Protein 9K7W (pdb70)

B-factor: mean 26.31, std 9.18, range [8.44, 61.42]

Radius of gyration: 26.86 Å; Cα contacts (8 Å, |Δi|>4): 680; chains: 6; bounding box: 68×40×75 Å

Secondary structure (DSSP, 8-state):
-HHHHHHHHHHHHHHHHHHHHTT-HHHHHHHHHHHHHHHHHHT-HHHHHHHHHHHHHHHHHHHHTT-HHHHHHHHHHHHHHHHHHHT-/-HHHHHHHHHHHHHHHHHHHHHT-HHHHHHHHHHHHHHHHHTT-HHHHHHHHHHHHHHHHHHHHTT-HHHHHHHHHHHHHHHHHHHH-/-HHHHHHHHHHHHHHHHHHHHTT-HHHHHHHHHHHHHHHHHHT-HHHHHHHHHHHHHHHHHHHHTT-HHHHHHHHHHHHHHHHHHHT-/--SHHHHHHHHHHHHHHHHHHHHHHTT-HHHHHHHHHHHHHHHHHTT-HHHHHHHHHHHHHHHHHHHHTT-HHHHHHHHHHHHHHHHHHHH-/--HHHHHHHHHHHHHHHHHHHHTT-HHHHHHHHHHHHHHHHHTT-HHHHHHHHHHHHHHHHHHHHTT-HHHHHHHHHHHHHHHHHHHH-/-HHHHHHHHHHHHHHHHHHHHTT-HHHHHHHHHHHHHHHHHTT-HHHHHHHHHHHHHHHHHHHHTT-HHHHHHHHHHHHHHHHHHHH-

Foldseek 3Di:
DVVVVLVVLLVLLQVLQVCLLVVNLVVSLVSLVVSLVVCLVVVPLVSLVSSLVSLVSSLVSCVVVVNVVSNVSSVVSSVVSVVSNVVD/DVVVVLVVLLVLLQVLQVVLLVVVLVSSLVSLVVSLVVCLVVVPLVSLVSSLVSLVSSLVSCVVVVNVVSNVSSVVSNVVSVVSNVVD/DVVVVLVVLLVLLVVLLVCLLVVNLVVSLVSLVVSLVVCLVVVNLVSLVSSLVSLVSSLVNCVVVVNVVSNVSSVVSSVSSVVSSVVD/DPPPVVVVVLVVLLVLLQVLLVCLLVVVLVVSLVSLVVSLVVCLVVVPLVSLVSSLVSLVSSLVSCVVVPNVVSNVSSVVSNVVSVVSSVVD/DVVVVVLVVLLVLLQVLLVCLLVPNLVVSLVSLVVSLVVCLVVVNLVSLVSSLVSLVSSLVNCVVVVNVVSNVSSVVSNVVSVVSSVVD/DVVVVLVVLLVLLQVLLVCLLVVNLVVSLVSLVVSLVVCLVVVNLVSLVSSLVSLVSSLVNCVVVPNVVSNVSSVVSSVSSVVSSVVD

Nearest PDB structures (foldseek):
  8fiq-assembly1_A  TM=8.329E-01  e=1.471E-02  synthetic construct
  5cwn-assembly1_A  TM=8.065E-01  e=3.380E-02  synthetic construct
  8gac-assembly1_A  TM=7.709E-01  e=1.352E-01  synthetic construct
  8gab-assembly2_C  TM=7.125E-01  e=1.597E-01  synthetic construct
  9dze-assembly1_c  TM=8.166E-01  e=3.284E-01  synthetic construct

Sequence (533 aa):
EAQKKKKELSKKAQEVVELAKEGKVDEAVELGLKVIEEATKLGLQDAVMFLLFKLHEAVHELKKKGNEEGVKKIEEVKKKAEEALSRLEAQKKKKELSKKAQEVVELAKEGKVDEAVELGLKVIEEATKLGLQDAVMFLLFKLHEAVHELKKKGNEEGVKKIEEVKKKAEEALSRLEAQKKKKELSKKAQEVVELAKEGKVDEAVELGLKVIEEATKLGLQDAVMFLLFKLHEAVHELKKKGNEEGVKKIEEVKKKAEEALSRLPGGTEAQKKKKELSKKAQEVVELAKEGKVDEAVELGLKVIEEATKLGLQDAVMFLLFKLHEAVHELKKKGNEEGVKKIEEVKKKAEEALSRLTEAQKKKKELSKKAQEVVELAKEGKVDEAVELGLKVIEEATKLGLQDAVMFLLFKLHEAVHELKKKGNEEGVKKIEEVKKKAEEALSRLEAQKKKKELSKKAQEVVELAKEGKVDEAVELGLKVIEEATKLGLQDAVMFLLFKLHEAVHELKKKGNEEGVKKIEEVKKKAEEALSRL

Structure (mmCIF, N/CA/C/O backbone):
data_9K7W
#
_entry.id   9K7W
#
_cell.length_a   53.464
_cell.length_b   77.921
_cell.length_c   68.417
_cell.angle_alpha   90.00
_cell.angle_beta   95.26
_cell.angle_gamma   90.00
#
_symmetry.space_group_name_H-M   'P 1 21 1'
#
loop_
_entity.id
_entity.type
_entity.pdbx_description
1 polymer C3-Ni1-HH*3-18
2 non-polymer 'NICKEL (II) ION'
3 non-polymer 'NITRATE ION'
4 water water
#
loop_
_atom_site.group_PDB
_atom_site.id
_atom_site.type_symbol
_atom_site.label_atom_id
_atom_site.label_alt_id
_atom_site.label_comp_id
_atom_site.label_asym_id
_atom_site.label_entity_id
_atom_site.label_seq_id
_atom_site.pdbx_PDB_ins_code
_atom_site.Cartn_x
_atom_site.Cartn_y
_atom_site.Cartn_z
_atom_site.occupancy
_atom_site.B_iso_or_equiv
_atom_site.auth_seq_id
_atom_site.auth_comp_id
_atom_site.auth_asym_id
_atom_site.auth_atom_id
_atom_site.pdbx_PDB_model_num
ATOM 1 N N . GLU A 1 25 ? 22.446 22.013 39.618 1.00 47.62 6 GLU A N 1
ATOM 2 C CA . GLU A 1 25 ? 21.598 23.135 40.016 1.00 40.05 6 GLU A CA 1
ATOM 3 C C . GLU A 1 25 ? 22.298 24.046 41.045 1.00 46.66 6 GLU A C 1
ATOM 4 O O . GLU A 1 25 ? 23.286 23.654 41.683 1.00 42.57 6 GLU A O 1
ATOM 10 N N . ALA A 1 26 ? 21.780 25.265 41.200 1.00 44.12 7 ALA A N 1
ATOM 11 C CA . ALA A 1 26 ? 22.485 26.288 41.964 1.00 42.51 7 ALA A CA 1
ATOM 12 C C . ALA A 1 26 ? 22.287 26.149 43.470 1.00 33.14 7 ALA A C 1
ATOM 13 O O . ALA A 1 26 ? 23.113 26.664 44.245 1.00 37.28 7 ALA A O 1
ATOM 15 N N . GLN A 1 27 ? 21.212 25.476 43.894 1.00 35.24 8 GLN A N 1
ATOM 16 C CA . GLN A 1 27 ? 21.049 25.116 45.301 1.00 35.19 8 GLN A CA 1
ATOM 17 C C . GLN A 1 27 ? 22.193 24.223 45.781 1.00 34.66 8 GLN A C 1
ATOM 18 O O . GLN A 1 27 ? 22.688 24.381 46.905 1.00 32.17 8 GLN A O 1
ATOM 24 N N . LYS A 1 28 ? 22.573 23.230 44.974 1.00 33.67 9 LYS A N 1
ATOM 25 C CA . LYS A 1 28 ? 23.655 22.331 45.362 1.00 33.21 9 LYS A CA 1
ATOM 26 C C . LYS A 1 28 ? 24.936 23.113 45.603 1.00 30.55 9 LYS A C 1
ATOM 27 O O . LYS A 1 28 ? 25.620 22.910 46.613 1.00 25.60 9 LYS A O 1
ATOM 33 N N . LYS A 1 29 ? 25.261 24.029 44.684 1.00 27.88 10 LYS A N 1
ATOM 34 C CA . LYS A 1 29 ? 26.463 24.845 44.822 1.00 33.58 10 LYS A CA 1
ATOM 35 C C . LYS A 1 29 ? 26.389 25.732 46.061 1.00 28.12 10 LYS A C 1
ATOM 36 O O . LYS A 1 29 ? 27.394 25.919 46.759 1.00 25.00 10 LYS A O 1
ATOM 42 N N . LYS A 1 30 ? 25.204 26.275 46.359 1.00 29.53 11 LYS A N 1
ATOM 43 C CA . LYS A 1 30 ? 25.069 27.115 47.544 1.00 31.71 11 LYS A CA 1
ATOM 44 C C . LYS A 1 30 ? 25.337 26.318 48.819 1.00 28.66 11 LYS A C 1
ATOM 45 O O . LYS A 1 30 ? 26.068 26.779 49.708 1.00 25.50 11 LYS A O 1
ATOM 51 N N . LYS A 1 31 ? 24.770 25.105 48.923 1.00 21.63 12 LYS A N 1
ATOM 52 C CA . LYS A 1 31 ? 25.063 24.275 50.101 1.00 26.39 12 LYS A CA 1
ATOM 53 C C . LYS A 1 31 ? 26.537 23.884 50.183 1.00 26.07 12 LYS A C 1
ATOM 54 O O . LYS A 1 31 ? 27.111 23.849 51.274 1.00 19.76 12 LYS A O 1
ATOM 60 N N . GLU A 1 32 ? 27.145 23.515 49.051 1.00 23.31 13 GLU A N 1
ATOM 61 C CA . GLU A 1 32 ? 28.571 23.195 49.044 1.00 22.72 13 GLU A CA 1
ATOM 62 C C . GLU A 1 32 ? 29.412 24.343 49.605 1.00 19.12 13 GLU A C 1
ATOM 63 O O . GLU A 1 32 ? 30.339 24.128 50.405 1.00 18.84 13 GLU A O 1
ATOM 69 N N . LEU A 1 33 ? 29.140 25.566 49.142 1.00 19.77 14 LEU A N 1
ATOM 70 C CA . LEU A 1 33 ? 29.905 26.722 49.586 1.00 19.33 14 LEU A CA 1
ATOM 71 C C . LEU A 1 33 ? 29.639 27.029 51.058 1.00 15.70 14 LEU A C 1
ATOM 72 O O . LEU A 1 33 ? 30.546 27.443 51.782 1.00 17.48 14 LEU A O 1
ATOM 77 N N . SER A 1 34 ? 28.404 26.831 51.513 1.00 15.78 15 SER A N 1
ATOM 78 C CA . SER A 1 34 ? 28.111 26.958 52.935 1.00 17.10 15 SER A CA 1
ATOM 79 C C . SER A 1 34 ? 28.962 25.980 53.744 1.00 19.39 15 SER A C 1
ATOM 80 O O . SER A 1 34 ? 29.589 26.360 54.740 1.00 15.73 15 SER A O 1
ATOM 83 N N . LYS A 1 35 ? 29.023 24.719 53.290 1.00 18.82 16 LYS A N 1
ATOM 84 C CA . LYS A 1 35 ? 29.857 23.703 53.930 1.00 20.28 16 LYS A CA 1
ATOM 85 C C . LYS A 1 35 ? 31.298 24.163 54.047 1.00 15.14 16 LYS A C 1
ATOM 86 O O . LYS A 1 35 ? 31.915 24.043 55.106 1.00 19.54 16 LYS A O 1
ATOM 92 N N . LYS A 1 36 ? 31.871 24.633 52.941 1.00 18.28 17 LYS A N 1
ATOM 93 C CA . LYS A 1 36 ? 33.257 25.096 52.976 1.00 20.72 17 LYS A CA 1
ATOM 94 C C . LYS A 1 36 ? 33.414 26.246 53.968 1.00 16.82 17 LYS A C 1
ATOM 95 O O . LYS A 1 36 ? 34.449 26.362 54.640 1.00 21.03 17 LYS A O 1
ATOM 101 N N . ALA A 1 37 ? 32.407 27.118 54.058 1.00 16.13 18 ALA A N 1
ATOM 102 C CA . ALA A 1 37 ? 32.492 28.238 54.990 1.00 17.58 18 ALA A CA 1
ATOM 103 C C . ALA A 1 37 ? 32.524 27.745 56.429 1.00 12.60 18 ALA A C 1
ATOM 104 O O . ALA A 1 37 ? 33.283 28.269 57.240 1.00 16.73 18 ALA A O 1
ATOM 106 N N . GLN A 1 38 ? 31.724 26.728 56.756 1.00 16.41 19 GLN A N 1
ATOM 107 C CA . GLN A 1 38 ? 31.767 26.158 58.102 1.00 18.85 19 GLN A CA 1
ATOM 108 C C . GLN A 1 38 ? 33.114 25.495 58.382 1.00 13.64 19 GLN A C 1
ATOM 109 O O . GLN A 1 38 ? 33.672 25.608 59.495 1.00 13.87 19 GLN A O 1
ATOM 115 N N . GLU A 1 39 ? 33.657 24.806 57.382 1.00 15.81 20 GLU A N 1
ATOM 116 C CA . GLU A 1 39 ? 34.945 24.166 57.608 1.00 15.55 20 GLU A CA 1
ATOM 117 C C . GLU A 1 39 ? 36.025 25.203 57.855 1.00 15.19 20 GLU A C 1
ATOM 118 O O . GLU A 1 39 ? 36.942 24.936 58.627 1.00 17.35 20 GLU A O 1
ATOM 124 N N . VAL A 1 40 ? 35.948 26.388 57.220 1.00 12.80 21 VAL A N 1
ATOM 125 C CA . VAL A 1 40 ? 36.954 27.410 57.533 1.00 15.04 21 VAL A CA 1
ATOM 126 C C . VAL A 1 40 ? 37.028 27.636 59.049 1.00 12.94 21 VAL A C 1
ATOM 127 O O . VAL A 1 40 ? 38.117 27.741 59.625 1.00 15.85 21 VAL A O 1
ATOM 131 N N . VAL A 1 41 ? 35.878 27.639 59.726 1.00 11.76 22 VAL A N 1
ATOM 132 C CA . VAL A 1 41 ? 35.876 27.891 61.175 1.00 13.06 22 VAL A CA 1
ATOM 133 C C . VAL A 1 41 ? 36.486 26.706 61.917 1.00 12.14 22 VAL A C 1
ATOM 134 O O . VAL A 1 41 ? 37.359 26.876 62.780 1.00 20.64 22 VAL A O 1
ATOM 138 N N . GLU A 1 42 ? 36.056 25.492 61.565 1.00 12.95 23 GLU A N 1
ATOM 139 C CA . GLU A 1 42 ? 36.605 24.291 62.203 1.00 18.40 23 GLU A CA 1
ATOM 140 C C . GLU A 1 42 ? 38.125 24.199 62.010 1.00 22.51 23 GLU A C 1
ATOM 141 O O . GLU A 1 42 ? 38.880 23.953 62.960 1.00 21.52 23 GLU A O 1
ATOM 147 N N . LEU A 1 43 ? 38.593 24.412 60.787 1.00 17.44 24 LEU A N 1
ATOM 148 C CA . LEU A 1 43 ? 40.028 24.423 60.527 1.00 18.18 24 LEU A CA 1
ATOM 149 C C . LEU A 1 43 ? 40.737 25.475 61.368 1.00 20.65 24 LEU A C 1
ATOM 150 O O . LEU A 1 43 ? 41.830 25.220 61.890 1.00 18.51 24 LEU A O 1
ATOM 155 N N . ALA A 1 44 ? 40.132 26.667 61.515 1.00 18.33 25 ALA A N 1
ATOM 156 C CA . ALA A 1 44 ? 40.770 27.699 62.325 1.00 15.46 25 ALA A CA 1
ATOM 157 C C . ALA A 1 44 ? 40.888 27.252 63.779 1.00 17.63 25 ALA A C 1
ATOM 158 O O . ALA A 1 44 ? 41.907 27.513 64.428 1.00 19.70 25 ALA A O 1
ATOM 160 N N . LYS A 1 45 ? 39.849 26.573 64.290 1.00 19.84 26 LYS A N 1
ATOM 161 C CA . LYS A 1 45 ? 39.846 26.017 65.646 1.00 24.72 26 LYS A CA 1
ATOM 162 C C . LYS A 1 45 ? 40.992 25.035 65.871 1.00 26.87 26 LYS A C 1
ATOM 163 O O . LYS A 1 45 ? 41.578 24.996 66.961 1.00 27.03 26 LYS A O 1
ATOM 169 N N . GLU A 1 46 ? 41.282 24.199 64.884 1.00 19.91 27 GLU A N 1
ATOM 170 C CA . GLU A 1 46 ? 42.352 23.215 64.969 1.00 20.50 27 GLU A CA 1
ATOM 171 C C . GLU A 1 46 ? 43.720 23.785 64.606 1.00 22.17 27 GLU A C 1
ATOM 172 O O . GLU A 1 46 ? 44.685 23.024 64.484 1.00 28.03 27 GLU A O 1
ATOM 178 N N . GLY A 1 47 ? 43.829 25.093 64.418 1.00 21.76 28 GLY A N 1
ATOM 179 C CA . GLY A 1 47 ? 45.079 25.695 63.998 1.00 22.67 28 GLY A CA 1
ATOM 180 C C . GLY A 1 47 ? 45.461 25.541 62.538 1.00 23.81 28 GLY A C 1
ATOM 181 O O . GLY A 1 47 ? 46.583 25.912 62.178 1.00 29.72 28 GLY A O 1
ATOM 182 N N . LYS A 1 48 ? 44.584 25.014 61.677 1.00 20.93 29 LYS A N 1
ATOM 183 C CA . LYS A 1 48 ? 44.948 24.745 60.280 1.00 21.33 29 LYS A CA 1
ATOM 184 C C . LYS A 1 48 ? 44.627 25.965 59.407 1.00 23.42 29 LYS A C 1
ATOM 185 O O . LYS A 1 48 ? 43.740 25.952 58.559 1.00 17.02 29 LYS A O 1
ATOM 191 N N . VAL A 1 49 ? 45.385 27.042 59.638 1.00 18.86 30 VAL A N 1
ATOM 192 C CA . VAL A 1 49 ? 44.982 28.342 59.104 1.00 18.47 30 VAL A CA 1
ATOM 193 C C . VAL A 1 49 ? 45.254 28.427 57.604 1.00 22.96 30 VAL A C 1
ATOM 194 O O . VAL A 1 49 ? 44.444 28.963 56.844 1.00 20.10 30 VAL A O 1
ATOM 198 N N . ASP A 1 50 ? 46.395 27.907 57.153 1.00 24.27 31 ASP A N 1
ATOM 199 C CA . ASP A 1 50 ? 46.688 27.921 55.727 1.00 21.63 31 ASP A CA 1
ATOM 200 C C . ASP A 1 50 ? 45.592 27.219 54.937 1.00 21.02 31 ASP A C 1
ATOM 201 O O . ASP A 1 50 ? 45.099 27.748 53.925 1.00 23.02 31 ASP A O 1
ATOM 206 N N . GLU A 1 51 ? 45.168 26.036 55.403 1.00 20.11 32 GLU A N 1
ATOM 207 C CA . GLU A 1 51 ? 44.060 25.344 54.751 1.00 21.07 32 GLU A CA 1
ATOM 208 C C . GLU A 1 51 ? 42.769 26.162 54.794 1.00 20.68 32 GLU A C 1
ATOM 209 O O . GLU A 1 51 ? 42.005 26.175 53.822 1.00 21.21 32 GLU A O 1
ATOM 215 N N . ALA A 1 52 ? 42.484 26.816 55.928 1.00 19.58 33 ALA A N 1
ATOM 216 C CA . ALA A 1 52 ? 41.264 27.625 56.009 1.00 17.70 33 ALA A CA 1
ATOM 217 C C . ALA A 1 52 ? 41.298 28.774 55.003 1.00 18.49 33 ALA A C 1
ATOM 218 O O . ALA A 1 52 ? 40.296 29.070 54.339 1.00 19.58 33 ALA A O 1
ATOM 220 N N . VAL A 1 53 ? 42.444 29.441 54.893 1.00 20.83 34 VAL A N 1
ATOM 221 C CA . VAL A 1 53 ? 42.654 30.491 53.904 1.00 19.65 34 VAL A CA 1
ATOM 222 C C . VAL A 1 53 ? 42.363 29.958 52.515 1.00 15.49 34 VAL A C 1
ATOM 223 O O . VAL A 1 53 ? 41.659 30.594 51.721 1.00 20.62 34 VAL A O 1
ATOM 227 N N . GLU A 1 54 ? 42.857 28.757 52.221 1.00 18.79 35 GLU A N 1
ATOM 228 C CA . GLU A 1 54 ? 42.666 28.170 50.897 1.00 21.08 35 GLU A CA 1
ATOM 229 C C . GLU A 1 54 ? 41.193 27.892 50.599 1.00 18.64 35 GLU A C 1
ATOM 230 O O . GLU A 1 54 ? 40.696 28.202 49.509 1.00 21.21 35 GLU A O 1
ATOM 236 N N . LEU A 1 55 ? 40.484 27.292 51.552 1.00 20.75 36 LEU A N 1
ATOM 237 C CA . LEU A 1 55 ? 39.043 27.087 51.384 1.00 17.57 36 LEU A CA 1
ATOM 238 C C . LEU A 1 55 ? 38.303 28.407 51.204 1.00 16.38 36 LEU A C 1
ATOM 239 O O . LEU A 1 55 ? 37.325 28.485 50.454 1.00 20.45 36 LEU A O 1
ATOM 244 N N . GLY A 1 56 ? 38.732 29.449 51.915 1.00 13.32 37 GLY A N 1
ATOM 245 C CA . GLY A 1 56 ? 38.053 30.732 51.819 1.00 15.13 37 GLY A CA 1
ATOM 246 C C . GLY A 1 56 ? 38.237 31.384 50.464 1.00 20.22 37 GLY A C 1
ATOM 247 O O . GLY A 1 56 ? 37.297 31.971 49.909 1.00 20.68 37 GLY A O 1
ATOM 248 N N . LEU A 1 57 ? 39.449 31.282 49.905 1.00 20.37 38 LEU A N 1
ATOM 249 C CA . LEU A 1 57 ? 39.669 31.764 48.546 1.00 22.69 38 LEU A CA 1
ATOM 2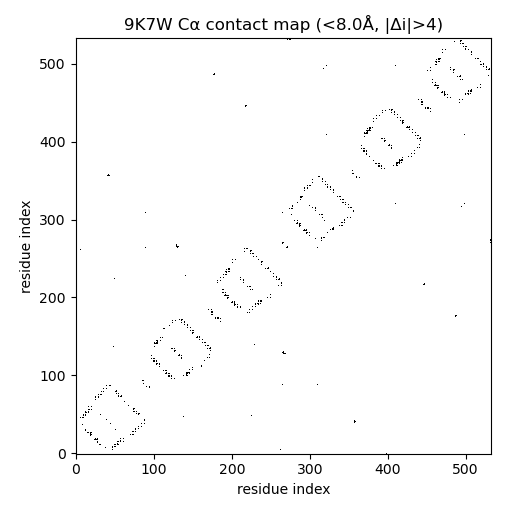50 C C . LEU A 1 57 ? 38.822 30.979 47.551 1.00 19.66 38 LEU A C 1
ATOM 251 O O . LEU A 1 57 ? 38.225 31.570 46.651 1.00 24.75 38 LEU A O 1
ATOM 256 N N . LYS A 1 58 ? 38.745 29.647 47.714 1.00 24.33 39 LYS A N 1
ATOM 257 C CA . LYS A 1 58 ? 37.865 28.835 46.869 1.00 27.63 39 LYS A CA 1
ATOM 258 C C . LYS A 1 58 ? 36.408 29.312 46.942 1.00 26.73 39 LYS A C 1
ATOM 259 O O . LYS A 1 58 ? 35.714 29.378 45.915 1.00 22.41 39 LYS A O 1
ATOM 265 N N . VAL A 1 59 ? 35.917 29.617 48.147 1.00 17.17 40 VAL A N 1
ATOM 266 C CA . VAL A 1 59 ? 34.531 30.067 48.265 1.00 19.89 40 VAL A CA 1
ATOM 267 C C . VAL A 1 59 ? 34.335 31.372 47.506 1.00 20.29 40 VAL A C 1
ATOM 268 O O . VAL A 1 59 ? 33.351 31.546 46.774 1.00 25.20 40 VAL A O 1
ATOM 272 N N . ILE A 1 60 ? 35.283 32.297 47.652 1.00 16.17 41 ILE A N 1
ATOM 273 C CA . ILE A 1 60 ? 35.214 33.540 46.891 1.00 22.77 41 ILE A CA 1
ATOM 274 C C . ILE A 1 60 ? 35.174 33.246 45.393 1.00 24.47 41 ILE A C 1
ATOM 275 O O . ILE A 1 60 ? 34.322 33.765 44.668 1.00 21.84 41 ILE A O 1
ATOM 280 N N . GLU A 1 61 ? 36.082 32.395 44.908 1.00 25.15 42 GLU A N 1
ATOM 281 C CA . GLU A 1 61 ? 36.154 32.172 43.463 1.00 26.21 42 GLU A CA 1
ATOM 282 C C . GLU A 1 61 ? 34.849 31.582 42.934 1.00 28.64 42 GLU A C 1
ATOM 283 O O . GLU A 1 61 ? 34.281 32.081 41.950 1.00 30.35 42 GLU A O 1
ATOM 289 N N . GLU A 1 62 ? 34.323 30.557 43.602 1.00 28.93 43 GLU A N 1
ATOM 290 C CA . GLU A 1 62 ? 33.126 29.914 43.065 1.00 27.33 43 GLU A CA 1
ATOM 291 C C . GLU A 1 62 ? 31.912 30.833 43.157 1.00 28.01 43 GLU A C 1
ATOM 292 O O . GLU A 1 62 ? 31.148 30.955 42.191 1.00 26.33 43 GLU A O 1
ATOM 298 N N . ALA A 1 63 ? 31.710 31.492 44.303 1.00 24.43 44 ALA A N 1
ATOM 299 C CA . ALA A 1 63 ? 30.564 32.389 44.414 1.00 29.56 44 ALA A CA 1
ATOM 300 C C . ALA A 1 63 ? 30.665 33.542 43.422 1.00 29.28 44 ALA A C 1
ATOM 301 O O . ALA A 1 63 ? 29.648 33.993 42.880 1.00 27.05 44 ALA A O 1
ATOM 303 N N . THR A 1 64 ? 31.883 34.049 43.194 1.00 22.90 45 THR A N 1
ATOM 304 C CA . THR A 1 64 ? 32.086 35.167 42.284 1.00 28.55 45 THR A CA 1
ATOM 305 C C . THR A 1 64 ? 31.754 34.769 40.851 1.00 33.47 45 THR A C 1
ATOM 306 O O . THR A 1 64 ? 31.166 35.563 40.104 1.00 32.09 45 THR A O 1
ATOM 310 N N . LYS A 1 65 ? 32.088 33.532 40.460 1.00 29.82 46 LYS A N 1
ATOM 311 C CA . LYS A 1 65 ? 31.738 33.089 39.112 1.00 34.94 46 LYS A CA 1
ATOM 312 C C . LYS A 1 65 ? 30.282 32.643 38.998 1.00 33.68 46 LYS A C 1
ATOM 313 O O . LYS A 1 65 ? 29.730 32.641 37.889 1.00 31.16 46 LYS A O 1
ATOM 319 N N . LEU A 1 66 ? 29.628 32.323 40.114 1.00 29.97 47 LEU A N 1
ATOM 320 C CA . LEU A 1 66 ? 28.200 32.043 40.100 1.00 27.72 47 LEU A CA 1
ATOM 321 C C . LEU A 1 66 ? 27.338 33.238 40.510 1.00 20.61 47 LEU A C 1
ATOM 322 O O . LEU A 1 66 ? 26.115 33.120 40.524 1.00 18.46 47 LEU A O 1
ATOM 327 N N . GLY A 1 67 ? 27.929 34.377 40.844 1.00 29.24 48 GLY A N 1
ATOM 328 C CA . GLY A 1 67 ? 27.113 35.495 41.320 1.00 27.60 48 GLY A CA 1
ATOM 329 C C . GLY A 1 67 ? 26.306 35.213 42.574 1.00 24.63 48 GLY A C 1
ATOM 330 O O . GLY A 1 67 ? 25.166 35.678 42.697 1.00 25.94 48 GLY A O 1
ATOM 331 N N . LEU A 1 68 ? 26.878 34.475 43.524 1.00 24.78 49 LEU A N 1
ATOM 332 C CA . LEU A 1 68 ? 26.196 34.166 44.785 1.00 30.07 49 LEU A CA 1
ATOM 333 C C . LEU A 1 68 ? 26.591 35.182 45.863 1.00 30.66 49 LEU A C 1
ATOM 334 O O . LEU A 1 68 ? 27.597 35.021 46.566 1.00 27.86 49 LEU A O 1
ATOM 339 N N . GLN A 1 69 ? 25.760 36.223 46.025 1.00 24.11 50 GLN A N 1
ATOM 340 C CA . GLN A 1 69 ? 26.025 37.261 47.023 1.00 27.31 50 GLN A CA 1
ATOM 341 C C . GLN A 1 69 ? 25.954 36.710 48.444 1.00 26.38 50 GLN A C 1
ATOM 342 O O . GLN A 1 69 ? 26.806 37.020 49.293 1.00 22.45 50 GLN A O 1
ATOM 348 N N . ASP A 1 70 ? 24.895 35.952 48.740 1.00 22.88 51 ASP A N 1
ATOM 349 C CA . ASP A 1 70 ? 24.702 35.476 50.106 1.00 26.67 51 ASP A CA 1
ATOM 350 C C . ASP A 1 70 ? 25.740 34.436 50.470 1.00 20.34 51 ASP A C 1
ATOM 351 O O . ASP A 1 70 ? 26.055 34.270 51.653 1.00 17.15 51 ASP A O 1
ATOM 356 N N . ALA A 1 71 ? 26.283 33.730 49.472 1.00 18.67 52 ALA A N 1
ATOM 357 C CA . ALA A 1 71 ? 27.348 32.789 49.780 1.00 21.90 52 ALA A CA 1
ATOM 358 C C . ALA A 1 71 ? 28.550 33.530 50.349 1.00 15.93 52 ALA A C 1
ATOM 359 O O . ALA A 1 71 ? 29.110 33.110 51.362 1.00 19.19 52 ALA A O 1
ATOM 361 N N . VAL A 1 72 ? 28.900 34.690 49.759 1.00 16.13 53 VAL A N 1
ATOM 362 C CA . VAL A 1 72 ? 30.010 35.490 50.272 1.00 17.20 53 VAL A CA 1
ATOM 363 C C . VAL A 1 72 ? 29.645 36.143 51.606 1.00 17.36 53 VAL A C 1
ATOM 364 O O . VAL A 1 72 ? 30.484 36.248 52.503 1.00 16.49 53 VAL A O 1
ATOM 368 N N . MET A 1 73 ? 28.402 36.613 51.752 1.00 18.14 54 MET A N 1
ATOM 369 C CA . MET A 1 73 ? 27.973 37.195 53.030 1.00 15.45 54 MET A CA 1
ATOM 370 C C . MET A 1 73 ? 28.123 36.194 54.178 1.00 17.56 54 MET A C 1
ATOM 371 O O . MET A 1 73 ? 28.608 36.527 55.282 1.00 15.97 54 MET A O 1
ATOM 376 N N . PHE A 1 74 ? 27.694 34.954 53.933 1.00 15.67 55 PHE A N 1
ATOM 377 C CA . PHE A 1 74 ? 27.837 33.898 54.922 1.00 12.34 55 PHE A CA 1
ATOM 378 C C . PHE A 1 74 ? 29.308 33.616 55.203 1.00 13.39 55 PHE A C 1
ATOM 379 O O . PHE A 1 74 ? 29.707 33.469 56.362 1.00 13.67 55 PHE A O 1
ATOM 387 N N . LEU A 1 75 ? 30.113 33.463 54.143 1.00 12.33 56 LEU A N 1
ATOM 388 C CA . LEU A 1 75 ? 31.548 33.300 54.341 1.00 13.22 56 LEU A CA 1
ATOM 389 C C . LEU A 1 75 ? 32.104 34.394 55.260 1.00 13.14 56 LEU A C 1
ATOM 390 O O . LEU A 1 75 ? 32.926 34.110 56.120 1.00 10.60 56 LEU A O 1
ATOM 395 N N . LEU A 1 76 ? 31.666 35.650 55.082 1.00 14.02 57 LEU A N 1
ATOM 396 C CA . LEU A 1 76 ? 32.192 36.743 55.902 1.00 16.72 57 LEU A CA 1
ATOM 397 C C . LEU A 1 76 ? 31.839 36.536 57.376 1.00 14.94 57 LEU A C 1
ATOM 398 O O . LEU A 1 76 ? 32.701 36.671 58.267 1.00 14.50 57 LEU A O 1
ATOM 403 N N . PHE A 1 77 ? 30.564 36.216 57.646 1.00 13.68 58 PHE A N 1
ATOM 404 C CA . PHE A 1 77 ? 30.143 35.753 58.973 1.00 15.55 58 PHE A CA 1
ATOM 405 C C . PHE A 1 77 ? 31.099 34.686 59.552 1.00 14.19 58 PHE A C 1
ATOM 406 O O . PHE A 1 77 ? 31.633 34.808 60.673 1.00 15.14 58 PHE A O 1
ATOM 414 N N . LYS A 1 78 ? 31.376 33.658 58.760 1.00 12.24 59 LYS A N 1
ATOM 415 C CA . LYS A 1 78 ? 32.251 32.601 59.249 1.00 13.35 59 LYS A CA 1
ATOM 416 C C . LYS A 1 78 ? 33.686 33.090 59.432 1.00 14.56 59 LYS A C 1
ATOM 417 O O . LYS A 1 78 ? 34.355 32.672 60.386 1.00 13.46 59 LYS A O 1
ATOM 423 N N . LEU A 1 79 ? 34.158 34.014 58.589 1.00 12.10 60 LEU A N 1
ATOM 424 C CA . LEU A 1 79 ? 35.523 34.512 58.780 1.00 13.67 60 LEU A CA 1
ATOM 425 C C . LEU A 1 79 ? 35.642 35.271 60.104 1.00 11.78 60 LEU A C 1
ATOM 426 O O . LEU A 1 79 ? 36.669 35.177 60.797 1.00 12.44 60 LEU A O 1
ATOM 431 N N . HIS A 1 80 ? 34.595 35.998 60.483 1.00 11.09 61 HIS A N 1
ATOM 432 C CA . HIS A 1 80 ? 34.588 36.630 61.801 1.00 11.85 61 HIS A CA 1
ATOM 433 C C . HIS A 1 80 ? 34.657 35.580 62.916 1.00 10.30 61 HIS A C 1
ATOM 434 O O . HIS A 1 80 ? 35.407 35.750 63.880 1.00 13.10 61 HIS A O 1
ATOM 441 N N . GLU A 1 81 ? 33.886 34.498 62.799 1.00 9.43 62 GLU A N 1
ATOM 442 C CA . GLU A 1 81 ? 33.974 33.421 63.793 1.00 13.36 62 GLU A CA 1
ATOM 443 C C . GLU A 1 81 ? 35.384 32.820 63.857 1.00 12.08 62 GLU A C 1
ATOM 444 O O . GLU A 1 81 ? 35.872 32.469 64.942 1.00 17.01 62 GLU A O 1
ATOM 450 N N . ALA A 1 82 ? 36.052 32.703 62.709 1.00 11.11 63 ALA A N 1
ATOM 451 C CA . ALA A 1 82 ? 37.419 32.169 62.698 1.00 14.27 63 ALA A CA 1
ATOM 452 C C . ALA A 1 82 ? 38.379 33.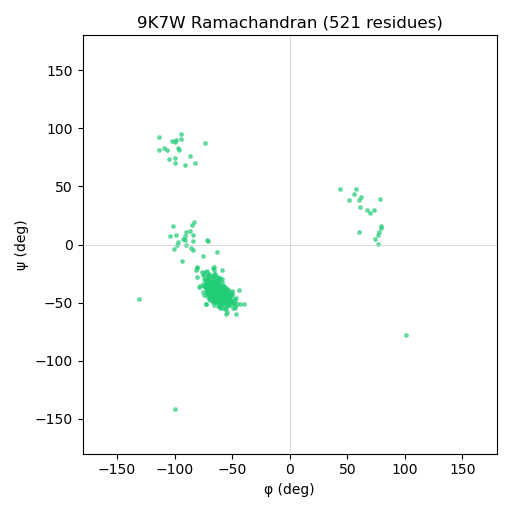111 63.412 1.00 14.76 63 ALA A C 1
ATOM 453 O O . ALA A 1 82 ? 39.314 32.649 64.094 1.00 15.25 63 ALA A O 1
ATOM 455 N N . VAL A 1 83 ? 38.153 34.431 63.275 1.00 13.31 64 VAL A N 1
ATOM 456 C CA . VAL A 1 83 ? 38.951 35.424 64.008 1.00 12.35 64 VAL A CA 1
ATOM 457 C C . VAL A 1 83 ? 38.729 35.295 65.518 1.00 14.95 64 VAL A C 1
ATOM 458 O O . VAL A 1 83 ? 39.683 35.328 66.306 1.00 13.67 64 VAL A O 1
ATOM 462 N N . HIS A 1 84 ? 37.465 35.179 65.946 1.00 10.64 65 HIS A N 1
ATOM 463 C CA . HIS A 1 84 ? 37.184 34.858 67.353 1.00 11.49 65 HIS A CA 1
ATOM 464 C C . HIS A 1 84 ? 38.053 33.678 67.822 1.00 14.31 65 HIS A C 1
ATOM 465 O O . HIS A 1 84 ? 38.788 33.778 68.818 1.00 17.94 65 HIS A O 1
ATOM 472 N N . GLU A 1 85 ? 37.986 32.547 67.102 1.00 13.96 66 GLU A N 1
ATOM 473 C CA . GLU A 1 85 ? 38.695 31.338 67.534 1.00 19.79 66 GLU A CA 1
ATOM 474 C C . GLU A 1 85 ? 40.205 31.567 67.600 1.00 16.74 66 GLU A C 1
ATOM 475 O O . GLU A 1 85 ? 40.886 31.072 68.505 1.00 19.68 66 GLU A O 1
ATOM 481 N N . LEU A 1 86 ? 40.755 32.305 66.645 1.00 17.90 67 LEU A N 1
ATOM 482 C CA . LEU A 1 86 ? 42.191 32.526 66.699 1.00 17.62 67 LEU A CA 1
ATOM 483 C C . LEU A 1 86 ? 42.598 33.560 67.751 1.00 19.94 67 LEU A C 1
ATOM 484 O O . LEU A 1 86 ? 43.752 33.529 68.205 1.00 20.83 67 LEU A O 1
ATOM 489 N N . LYS A 1 87 ? 41.694 34.471 68.147 1.00 17.30 68 LYS A N 1
ATOM 490 C CA . LYS A 1 87 ? 42.016 35.387 69.246 1.00 15.82 68 LYS A CA 1
ATOM 491 C C . LYS A 1 87 ? 42.042 34.638 70.571 1.00 17.10 68 LYS A C 1
ATOM 492 O O . LYS A 1 87 ? 42.938 34.864 71.388 1.00 23.64 68 LYS A O 1
ATOM 498 N N . LYS A 1 88 ? 41.064 33.746 70.793 1.00 18.72 69 LYS A N 1
ATOM 499 C CA . LYS A 1 88 ? 41.063 32.877 71.974 1.00 23.25 69 LYS A CA 1
ATOM 500 C C . LYS A 1 88 ? 42.401 32.173 72.159 1.00 19.88 69 LYS A C 1
ATOM 501 O O . LYS A 1 88 ? 42.884 32.017 73.282 1.00 20.35 69 LYS A O 1
ATOM 507 N N . LYS A 1 89 ? 43.004 31.731 71.068 1.00 21.14 70 LYS A N 1
ATOM 508 C CA . LYS A 1 89 ? 44.277 31.037 71.114 1.00 17.51 70 LYS A CA 1
ATOM 509 C C . LYS A 1 89 ? 45.475 31.971 70.992 1.00 20.17 70 LYS A C 1
ATOM 510 O O . LYS A 1 89 ? 46.608 31.489 70.948 1.00 23.17 70 LYS A O 1
ATOM 516 N N . GLY A 1 90 ? 45.261 33.286 70.945 1.00 21.51 71 GLY A N 1
ATOM 517 C CA . GLY A 1 90 ? 46.377 34.214 70.889 1.00 18.45 71 GLY A CA 1
ATOM 518 C C . GLY A 1 90 ? 47.252 34.049 69.666 1.00 29.77 71 GLY A C 1
ATOM 519 O O . GLY A 1 90 ? 48.466 34.287 69.745 1.00 26.14 71 GLY A O 1
ATOM 520 N N . ASN A 1 91 ? 46.664 33.638 68.530 1.00 23.81 72 ASN A N 1
ATOM 521 C CA . ASN A 1 91 ? 47.390 33.375 67.285 1.00 24.49 72 ASN A CA 1
ATOM 522 C C . ASN A 1 91 ? 47.230 34.587 66.372 1.00 23.44 72 ASN A C 1
ATOM 523 O O . ASN A 1 91 ? 46.312 34.655 65.549 1.00 19.85 72 ASN A O 1
ATOM 528 N N . GLU A 1 92 ? 48.130 35.561 66.507 1.00 19.80 73 GLU A N 1
ATOM 529 C CA . GLU A 1 92 ? 47.898 36.786 65.743 1.00 24.83 73 GLU A CA 1
ATOM 530 C C . GLU A 1 92 ? 48.334 36.670 64.285 1.00 23.67 73 GLU A C 1
ATOM 531 O O . GLU A 1 92 ? 47.773 37.362 63.435 1.00 22.14 73 GLU A O 1
ATOM 537 N N . GLU A 1 93 ? 49.320 35.818 63.967 1.00 27.54 74 GLU A N 1
ATOM 538 C CA . GLU A 1 93 ? 49.645 35.565 62.562 1.00 27.32 74 GLU A CA 1
ATOM 539 C C . GLU A 1 93 ? 48.449 34.954 61.825 1.00 20.87 74 GLU A C 1
ATOM 540 O O . GLU A 1 93 ? 48.158 35.304 60.670 1.00 24.65 74 GLU A O 1
ATOM 546 N N . GLY A 1 94 ? 47.770 34.007 62.478 1.00 24.24 75 GLY A N 1
ATOM 547 C CA . GLY A 1 94 ? 46.577 33.422 61.900 1.00 21.52 75 GLY A CA 1
ATOM 548 C C . GLY A 1 94 ? 45.500 34.462 61.684 1.00 20.80 75 GLY A C 1
ATOM 549 O O . GLY A 1 94 ? 44.906 34.544 60.603 1.00 23.67 75 GLY A O 1
ATOM 550 N N . VAL A 1 95 ? 45.274 35.301 62.695 1.00 22.25 76 VAL A N 1
ATOM 551 C CA . VAL A 1 95 ? 44.301 36.382 62.574 1.00 20.03 76 VAL A CA 1
ATOM 552 C C . VAL A 1 95 ? 44.610 37.250 61.358 1.00 22.25 76 VAL A C 1
ATOM 553 O O . VAL A 1 95 ? 43.703 37.626 60.608 1.00 20.35 76 VAL A O 1
ATOM 557 N N . LYS A 1 96 ? 45.890 37.570 61.139 1.00 24.24 77 LYS A N 1
ATOM 558 C CA . LYS A 1 96 ? 46.243 38.364 59.969 1.00 22.39 77 LYS A CA 1
ATOM 559 C C . LYS A 1 96 ? 45.829 37.649 58.695 1.00 23.30 77 LYS A C 1
ATOM 560 O O . LYS A 1 96 ? 45.237 38.256 57.796 1.00 22.09 77 LYS A O 1
ATOM 566 N N . LYS A 1 97 ? 46.197 36.366 58.575 1.00 25.24 78 LYS A N 1
ATOM 567 C CA . LYS A 1 97 ? 45.862 35.635 57.356 1.00 21.22 78 LYS A CA 1
ATOM 568 C C . LYS A 1 97 ? 44.353 35.648 57.112 1.00 21.77 78 LYS A C 1
ATOM 569 O O . LYS A 1 97 ? 43.875 35.869 55.973 1.00 17.40 78 LYS A O 1
ATOM 575 N N . ILE A 1 98 ? 43.585 35.410 58.176 1.00 19.34 79 ILE A N 1
ATOM 576 C CA . ILE A 1 98 ? 42.137 35.354 58.020 1.00 17.71 79 ILE A CA 1
ATOM 577 C C . ILE A 1 98 ? 41.623 36.714 57.587 1.00 17.63 79 ILE A C 1
ATOM 578 O O . ILE A 1 98 ? 40.769 36.811 56.709 1.00 15.84 79 ILE A O 1
ATOM 583 N N . GLU A 1 99 ? 42.176 37.787 58.151 1.00 20.57 80 GLU A N 1
ATOM 584 C CA . GLU A 1 99 ? 41.668 39.113 57.817 1.00 18.22 80 GLU A CA 1
ATOM 585 C C . GLU A 1 99 ? 42.020 39.499 56.387 1.00 18.61 80 GLU A C 1
ATOM 586 O O . GLU A 1 99 ? 41.263 40.225 55.738 1.00 18.16 80 GLU A O 1
ATOM 592 N N . GLU A 1 100 ? 43.169 39.033 55.888 1.00 23.14 81 GLU A N 1
ATOM 593 C CA . GLU A 1 100 ? 43.492 39.213 54.474 1.00 21.27 81 GLU A CA 1
ATOM 594 C C . GLU A 1 100 ? 42.422 38.569 53.597 1.00 18.03 81 GLU A C 1
ATOM 595 O O . GLU A 1 100 ? 41.911 39.191 52.645 1.00 18.56 81 GLU A O 1
ATOM 601 N N . VAL A 1 101 ? 42.041 37.325 53.925 1.00 17.65 82 VAL A N 1
ATOM 602 C CA . VAL A 1 101 ? 40.988 36.663 53.130 1.00 16.93 82 VAL A CA 1
ATOM 603 C C . VAL A 1 101 ? 39.649 37.354 53.336 1.00 18.07 82 VAL A C 1
ATOM 604 O O . VAL A 1 101 ? 38.821 37.435 52.413 1.00 22.14 82 VAL A O 1
ATOM 608 N N . LYS A 1 102 ? 39.418 37.894 54.526 1.00 16.11 83 LYS A N 1
ATOM 609 C CA . LYS A 1 102 ? 38.202 38.657 54.763 1.00 17.28 83 LYS A CA 1
ATOM 610 C C . LYS A 1 102 ? 38.142 39.881 53.859 1.00 20.98 83 LYS A C 1
ATOM 611 O O . LYS A 1 102 ? 37.099 40.190 53.278 1.00 18.13 83 LYS A O 1
ATOM 617 N N . LYS A 1 103 ? 39.248 40.619 53.775 1.00 21.47 84 LYS A N 1
ATOM 618 C CA . LYS A 1 103 ? 39.286 41.778 52.902 1.00 25.71 84 LYS A CA 1
ATOM 619 C C . LYS A 1 103 ? 38.954 41.374 51.472 1.00 18.90 84 LYS A C 1
ATOM 620 O O . LYS A 1 103 ? 38.134 42.028 50.813 1.00 17.91 84 LYS A O 1
ATOM 626 N N . LYS A 1 104 ? 39.554 40.276 50.993 1.00 20.49 85 LYS A N 1
ATOM 627 C CA . LYS A 1 104 ? 39.263 39.812 49.631 1.00 17.18 85 LYS A CA 1
ATOM 628 C C . LYS A 1 104 ? 37.781 39.463 49.461 1.00 23.40 85 LYS A C 1
ATOM 629 O O . LYS A 1 104 ? 37.160 39.789 48.432 1.00 21.18 85 LYS A O 1
ATOM 635 N N . ALA A 1 105 ? 37.197 38.787 50.449 1.00 19.95 86 ALA A N 1
ATOM 636 C CA . ALA A 1 105 ? 35.777 38.449 50.360 1.00 21.16 86 ALA A CA 1
ATOM 637 C C . ALA A 1 105 ? 34.900 39.704 50.341 1.00 18.89 86 ALA A C 1
ATOM 638 O O . ALA A 1 105 ? 33.915 39.774 49.594 1.00 17.15 86 ALA A O 1
ATOM 640 N N . GLU A 1 106 ? 35.231 40.688 51.181 1.00 16.57 87 GLU A N 1
ATOM 641 C CA . GLU A 1 106 ? 34.529 41.966 51.199 1.00 15.68 87 GLU A CA 1
ATOM 642 C C . GLU A 1 106 ? 34.570 42.626 49.819 1.00 20.30 87 GLU A C 1
ATOM 643 O O . GLU A 1 106 ? 33.554 43.143 49.315 1.00 18.78 87 GLU A O 1
ATOM 649 N N . GLU A 1 107 ? 35.756 42.612 49.197 1.00 18.11 88 GLU A N 1
ATOM 650 C CA . GLU A 1 107 ? 35.920 43.149 47.848 1.00 21.92 88 GLU A CA 1
ATOM 651 C C . GLU A 1 107 ? 34.979 42.463 46.878 1.00 22.39 88 GLU A C 1
ATOM 652 O O . GLU A 1 107 ? 34.266 43.125 46.114 1.00 24.72 88 GLU A O 1
ATOM 658 N N . ALA A 1 108 ? 34.969 41.122 46.890 1.00 17.25 89 ALA A N 1
ATOM 659 C CA . ALA A 1 108 ? 34.105 40.387 45.972 1.00 17.76 89 ALA A CA 1
ATOM 660 C C . ALA A 1 108 ? 32.640 40.715 46.218 1.00 21.26 89 ALA A C 1
ATOM 661 O O . ALA A 1 108 ? 31.850 40.818 45.269 1.00 27.07 89 ALA A O 1
ATOM 663 N N . LEU A 1 109 ? 32.257 40.859 47.490 1.00 19.72 90 LEU A N 1
ATOM 664 C CA . LEU A 1 109 ? 30.870 41.166 47.825 1.00 18.09 90 LEU A CA 1
ATOM 665 C C . LEU A 1 109 ? 30.453 42.518 47.265 1.00 20.65 90 LEU A C 1
ATOM 666 O O . LEU A 1 109 ? 29.286 42.702 46.908 1.00 25.67 90 LEU A O 1
ATOM 671 N N . SER A 1 110 ? 31.380 43.488 47.232 1.00 22.82 91 SER A N 1
ATOM 672 C CA . SER A 1 110 ? 31.081 44.790 46.632 1.00 24.44 91 SER A CA 1
ATOM 673 C C . SER A 1 110 ? 30.718 44.649 45.157 1.00 25.80 91 SER A C 1
ATOM 674 O O . SER A 1 110 ? 29.849 45.365 44.643 1.00 29.48 91 SER A O 1
ATOM 677 N N . ARG A 1 111 ? 31.391 43.748 44.459 1.00 25.96 92 ARG A N 1
ATOM 678 C CA . ARG A 1 111 ? 31.179 43.571 43.030 1.00 34.81 92 ARG A CA 1
ATOM 679 C C . ARG A 1 111 ? 30.004 42.661 42.720 1.00 35.21 92 ARG A C 1
ATOM 680 O O . ARG A 1 111 ? 29.757 42.390 41.543 1.00 32.25 92 ARG A O 1
ATOM 688 N N . LEU A 1 112 ? 29.281 42.191 43.732 1.00 26.04 93 LEU A N 1
ATOM 689 C CA . LEU A 1 112 ? 28.252 41.184 43.521 1.00 31.67 93 LEU A CA 1
ATOM 690 C C . LEU A 1 112 ? 26.824 41.656 43.789 1.00 35.57 93 LEU A C 1
ATOM 691 O O . LEU A 1 112 ? 26.564 42.648 44.470 1.00 32.19 93 LEU A O 1
ATOM 697 N N . GLU B 1 25 ? 24.518 54.266 38.093 1.00 50.23 6 GLU B N 1
ATOM 698 C CA . GLU B 1 25 ? 24.678 52.817 38.054 1.00 44.21 6 GLU B CA 1
ATOM 699 C C . GLU B 1 25 ? 24.809 52.300 39.482 1.00 44.48 6 GLU B C 1
ATOM 700 O O . GLU B 1 25 ? 25.785 52.599 40.180 1.00 41.97 6 GLU B O 1
ATOM 706 N N . ALA B 1 26 ? 23.803 51.530 39.910 1.00 39.66 7 ALA B N 1
ATOM 707 C CA . ALA B 1 26 ? 23.681 51.151 41.318 1.00 46.80 7 ALA B CA 1
ATOM 708 C C . ALA B 1 26 ? 24.823 50.257 41.790 1.00 42.09 7 ALA B C 1
ATOM 709 O O . ALA B 1 26 ? 25.051 50.161 42.996 1.00 36.20 7 ALA B O 1
ATOM 711 N N . GLN B 1 27 ? 25.542 49.611 40.867 1.00 37.64 8 GLN B N 1
ATOM 712 C CA . GLN B 1 27 ? 26.660 48.753 41.234 1.00 35.00 8 GLN B CA 1
ATOM 713 C C . GLN B 1 27 ? 27.890 49.574 41.660 1.00 37.71 8 GLN B C 1
ATOM 714 O O . GLN B 1 27 ? 28.536 49.265 42.677 1.00 30.18 8 GLN B O 1
ATOM 720 N N . LYS B 1 28 ? 28.206 50.648 40.928 1.00 30.24 9 LYS B N 1
ATOM 721 C CA . LYS B 1 28 ? 29.204 51.598 41.412 1.00 35.32 9 LYS B CA 1
ATOM 722 C C . LYS B 1 28 ? 28.832 52.108 42.804 1.00 30.18 9 LYS B C 1
ATOM 723 O O . LYS B 1 28 ? 29.697 52.253 43.682 1.00 25.37 9 LYS B O 1
ATOM 729 N N . LYS B 1 29 ? 27.533 52.339 43.038 1.00 25.51 10 LYS B N 1
ATOM 730 C CA . LYS B 1 29 ? 27.081 52.793 44.343 1.00 26.85 10 LYS B CA 1
ATOM 731 C C . LYS B 1 29 ? 27.251 51.709 45.408 1.00 32.54 10 LYS B C 1
ATOM 732 O O . LYS B 1 29 ? 27.572 52.007 46.568 1.00 29.84 10 LYS B O 1
ATOM 738 N N . LYS B 1 30 ? 27.008 50.450 45.050 1.00 26.35 11 LYS B N 1
ATOM 739 C CA . LYS B 1 30 ? 27.223 49.394 46.028 1.00 33.15 11 LYS B CA 1
ATOM 740 C C . LYS B 1 30 ? 28.682 49.354 46.453 1.00 24.37 11 LYS B C 1
ATOM 741 O O . LYS B 1 30 ? 28.986 49.246 47.649 1.00 26.98 11 LYS B O 1
ATOM 747 N N . LYS B 1 31 ? 29.593 49.467 45.488 1.00 20.93 12 LYS B N 1
ATOM 748 C CA . LYS B 1 31 ? 31.014 49.541 45.819 1.00 26.51 12 LYS B CA 1
ATOM 749 C C . LYS B 1 31 ? 31.316 50.717 46.737 1.00 23.82 12 LYS B C 1
ATOM 750 O O . LYS B 1 31 ? 32.140 50.599 47.661 1.00 24.03 12 LYS B O 1
ATOM 756 N N . GLU B 1 32 ? 30.657 51.859 46.510 1.00 22.33 13 GLU B N 1
ATOM 757 C CA . GLU B 1 32 ? 30.926 53.042 47.336 1.00 26.14 13 GLU B CA 1
ATOM 758 C C . GLU B 1 32 ? 30.459 52.843 48.785 1.00 25.55 13 GLU B C 1
ATOM 759 O O . GLU B 1 32 ? 31.182 53.174 49.748 1.00 23.31 13 GLU B O 1
ATOM 765 N N . LEU B 1 33 ? 29.245 52.317 48.959 1.00 23.05 14 LEU B N 1
ATOM 766 C CA . LEU B 1 33 ? 28.741 52.029 50.301 1.00 17.51 14 LEU B CA 1
ATOM 767 C C . LEU B 1 33 ? 29.592 50.977 51.014 1.00 15.00 14 LEU B C 1
ATOM 768 O O . LEU B 1 33 ? 29.846 51.087 52.219 1.00 19.63 14 LEU B O 1
ATOM 773 N N . SER B 1 34 ? 30.052 49.960 50.287 1.00 17.96 15 SER B N 1
ATOM 774 C CA . SER B 1 34 ? 30.952 48.971 50.871 1.00 21.94 15 SER B CA 1
ATOM 775 C C . SER B 1 34 ? 32.233 49.625 51.383 1.00 19.06 15 SER B C 1
ATOM 776 O O . SER B 1 34 ? 32.693 49.329 52.497 1.00 15.40 15 SER B O 1
ATOM 779 N N . LYS B 1 35 ? 32.831 50.515 50.582 1.00 17.72 16 LYS B N 1
ATOM 780 C CA . LYS B 1 35 ? 34.061 51.165 51.045 1.00 20.81 16 LYS B CA 1
ATOM 781 C C . LYS B 1 35 ? 33.811 52.027 52.292 1.00 19.67 16 LYS B C 1
ATOM 782 O O . LYS B 1 35 ? 34.636 52.045 53.223 1.00 23.05 16 LYS B O 1
ATOM 788 N N . LYS B 1 36 ? 32.673 52.736 52.344 1.00 16.57 17 LYS B N 1
ATOM 789 C CA . LYS B 1 36 ? 32.348 53.528 53.538 1.00 19.08 17 LYS B CA 1
ATOM 790 C C . LYS B 1 36 ? 32.219 52.643 54.772 1.00 18.20 17 LYS B C 1
ATOM 791 O O . LYS B 1 36 ? 32.685 52.994 55.871 1.00 21.91 17 LYS B O 1
ATOM 797 N N . ALA B 1 37 ? 31.543 51.505 54.618 1.00 16.69 18 ALA B N 1
ATOM 798 C CA . ALA B 1 37 ? 31.389 50.595 55.741 1.00 18.70 18 ALA B CA 1
ATOM 799 C C . ALA B 1 37 ? 32.749 50.109 56.232 1.00 18.71 18 ALA B C 1
ATOM 800 O O . ALA B 1 37 ? 32.987 50.005 57.442 1.00 14.81 18 ALA B O 1
ATOM 802 N N . GLN B 1 38 ? 33.650 49.786 55.302 1.00 15.51 19 GLN B N 1
ATOM 803 C CA . GLN B 1 38 ? 34.955 49.306 55.745 1.00 23.34 19 GLN B CA 1
ATOM 804 C C . GLN B 1 38 ? 35.718 50.398 56.473 1.00 18.77 19 GLN B C 1
ATOM 805 O O . GLN B 1 38 ? 36.466 50.129 57.437 1.00 19.24 19 GLN B O 1
ATOM 811 N N . GLU B 1 39 ? 35.523 51.636 56.038 1.00 19.21 20 GLU B N 1
ATOM 812 C CA . GLU B 1 39 ? 36.213 52.720 56.716 1.00 23.71 20 GLU B CA 1
ATOM 813 C C . GLU B 1 39 ? 35.637 52.947 58.108 1.00 23.01 20 GLU B C 1
ATOM 814 O O . GLU B 1 39 ? 36.346 53.451 58.986 1.00 20.79 20 GLU B O 1
ATOM 820 N N . VAL B 1 40 ? 34.363 52.575 58.332 1.00 17.33 21 VAL B N 1
ATOM 821 C CA . VAL B 1 40 ? 33.816 52.656 59.690 1.00 16.77 21 VAL B CA 1
ATOM 822 C C . VAL B 1 40 ? 34.688 51.857 60.672 1.00 18.24 21 VAL B C 1
ATOM 823 O O . VAL B 1 40 ? 35.047 52.343 61.756 1.00 18.12 21 VAL B O 1
ATOM 827 N N . VAL B 1 41 ? 35.079 50.637 60.288 1.00 17.41 22 VAL B N 1
ATOM 828 C CA . VAL B 1 41 ? 35.973 49.826 61.130 1.00 16.28 22 VAL B CA 1
ATOM 829 C C . VAL B 1 41 ? 37.337 50.502 61.261 1.00 17.75 22 VAL B C 1
ATOM 830 O O . VAL B 1 41 ? 37.900 50.623 62.365 1.00 22.29 22 VAL B O 1
ATOM 834 N N . GLU B 1 42 ? 37.895 50.944 60.130 1.00 22.36 23 GLU B N 1
ATOM 835 C CA . GLU B 1 42 ? 39.208 51.598 60.173 1.00 26.22 23 GLU B CA 1
ATOM 836 C C . GLU B 1 42 ? 39.245 52.760 61.161 1.00 23.72 23 GLU B C 1
ATOM 837 O O . GLU B 1 42 ? 40.217 52.933 61.916 1.00 19.17 23 GLU B O 1
ATOM 843 N N . LEU B 1 43 ? 38.210 53.592 61.136 1.00 24.58 24 LEU B N 1
ATOM 844 C CA . LEU B 1 43 ? 38.168 54.759 61.996 1.00 19.48 24 LEU B CA 1
ATOM 845 C C . LEU B 1 43 ? 37.889 54.371 63.442 1.00 22.63 24 LEU B C 1
ATOM 846 O O . LEU B 1 43 ? 38.459 54.984 64.354 1.00 17.35 24 LEU B O 1
ATOM 851 N N . ALA B 1 44 ? 37.065 53.337 63.693 1.00 22.66 25 ALA B N 1
ATOM 852 C CA . ALA B 1 44 ? 36.925 52.890 65.084 1.00 19.07 25 ALA B CA 1
ATOM 853 C C . ALA B 1 44 ? 38.274 52.495 65.669 1.00 18.74 25 ALA B C 1
ATOM 854 O O . ALA B 1 44 ? 38.564 52.800 66.826 1.00 21.77 25 ALA B O 1
ATOM 856 N N . LYS B 1 45 ? 39.102 51.800 64.889 1.00 26.42 26 LYS B N 1
ATOM 857 C CA . LYS B 1 45 ? 40.424 51.423 65.382 1.00 28.74 26 LYS B CA 1
ATOM 858 C C . LYS B 1 45 ? 41.267 52.647 65.723 1.00 22.96 26 LYS B C 1
ATOM 859 O O . LYS B 1 45 ? 42.142 52.574 66.590 1.00 23.13 26 LYS B O 1
ATOM 865 N N . GLU B 1 46 ? 41.034 53.761 65.040 1.00 23.48 27 GLU B N 1
ATOM 866 C CA . GLU B 1 46 ? 41.742 55.015 65.252 1.00 27.63 27 GLU B CA 1
ATOM 867 C C . GLU B 1 46 ? 41.169 55.853 66.385 1.00 29.05 27 GLU B C 1
ATOM 868 O O . GLU B 1 46 ? 41.742 56.899 66.709 1.00 31.55 27 GLU B O 1
ATOM 874 N N . GLY B 1 47 ? 40.058 55.438 66.990 1.00 25.02 28 GLY B N 1
ATOM 875 C CA . GLY B 1 47 ? 39.376 56.268 67.964 1.00 16.85 28 GLY B CA 1
ATOM 876 C C . GLY B 1 47 ? 38.552 57.408 67.390 1.00 25.30 28 GLY B C 1
ATOM 877 O O . GLY B 1 47 ? 37.940 58.162 68.166 1.00 26.49 28 GLY B O 1
ATOM 878 N N . LYS B 1 48 ? 38.497 57.565 66.064 1.00 24.99 29 LYS B N 1
ATOM 879 C CA . LYS B 1 48 ? 37.678 58.626 65.457 1.00 29.16 29 LYS B CA 1
ATOM 880 C C . LYS B 1 48 ? 36.224 58.153 65.376 1.00 26.34 29 LYS B C 1
ATOM 881 O O . LYS B 1 48 ? 35.656 57.897 64.306 1.00 21.19 29 LYS B O 1
ATOM 887 N N . VAL B 1 49 ? 35.615 58.059 66.561 1.00 24.75 30 VAL B N 1
ATOM 888 C CA . VAL B 1 49 ? 34.305 57.430 66.673 1.00 27.65 30 VAL B CA 1
ATOM 889 C C . VAL B 1 49 ? 33.236 58.269 65.979 1.00 25.45 30 VAL B C 1
ATOM 890 O O . VAL B 1 49 ? 32.399 57.732 65.246 1.00 20.26 30 VAL B O 1
ATOM 894 N N . ASP B 1 50 ? 33.254 59.595 66.169 1.00 22.60 31 ASP B N 1
ATOM 895 C CA . ASP B 1 50 ? 32.195 60.421 65.573 1.00 22.97 31 ASP B CA 1
ATOM 896 C C . ASP B 1 50 ? 32.221 60.355 64.050 1.00 21.60 31 ASP B C 1
ATOM 897 O O . ASP B 1 50 ? 31.175 60.221 63.403 1.00 21.74 31 ASP B O 1
ATOM 902 N N . GLU B 1 51 ? 33.417 60.395 63.464 1.00 19.68 32 GLU B N 1
ATOM 903 C CA . GLU B 1 51 ? 33.559 60.234 62.023 1.00 20.92 32 GLU B CA 1
ATOM 904 C C . GLU B 1 51 ? 33.039 58.871 61.535 1.00 19.87 32 GLU B C 1
ATOM 905 O O . GLU B 1 51 ? 32.367 58.794 60.496 1.00 17.81 32 GLU B O 1
ATOM 911 N N . ALA B 1 52 ? 33.365 57.781 62.248 1.00 19.76 33 ALA B N 1
ATOM 912 C CA . ALA B 1 52 ? 32.838 56.462 61.875 1.00 21.18 33 ALA B CA 1
ATOM 913 C C . ALA B 1 52 ? 31.318 56.430 61.963 1.00 17.59 33 ALA B C 1
ATOM 914 O O . ALA B 1 52 ? 30.644 55.834 61.111 1.00 25.77 33 ALA B O 1
ATOM 916 N N . VAL B 1 53 ? 30.760 57.061 62.993 1.00 20.54 34 VAL B N 1
ATOM 917 C CA . VAL B 1 53 ? 29.307 57.166 63.112 1.00 16.26 34 VAL B CA 1
ATOM 918 C C . VAL B 1 53 ? 28.736 57.885 61.897 1.00 22.06 34 VAL B C 1
ATOM 919 O O . VAL B 1 53 ? 27.780 57.418 61.254 1.00 20.97 34 VAL B O 1
ATOM 923 N N . GLU B 1 54 ? 29.339 59.027 61.553 1.00 23.37 35 GLU B N 1
ATOM 924 C CA . GLU B 1 54 ? 28.889 59.794 60.398 1.00 23.19 35 GLU B CA 1
ATOM 925 C C . GLU B 1 54 ? 28.874 58.939 59.136 1.00 20.42 35 GLU B C 1
ATOM 926 O O . GLU B 1 54 ? 27.888 58.937 58.379 1.00 17.99 35 GLU B O 1
ATOM 932 N N . LEU B 1 55 ? 29.946 58.172 58.915 1.00 17.98 36 LEU B N 1
ATOM 933 C CA . LEU B 1 55 ? 30.019 57.322 57.733 1.00 17.78 36 LEU B CA 1
ATOM 934 C C . LEU B 1 55 ? 28.915 56.257 57.736 1.00 21.26 36 LEU B C 1
ATOM 935 O O . LEU B 1 55 ? 28.325 55.946 56.682 1.00 20.49 36 LEU B O 1
ATOM 940 N N . GLY B 1 56 ? 28.630 55.675 58.906 1.00 20.74 37 GLY B N 1
ATOM 941 C CA . GLY B 1 56 ? 27.577 54.666 58.972 1.00 18.40 37 GLY B CA 1
ATOM 942 C C . GLY B 1 56 ? 26.186 55.238 58.709 1.00 19.12 37 GLY B C 1
ATOM 943 O O . GLY B 1 56 ? 25.349 54.591 58.069 1.00 19.91 37 GLY B O 1
ATOM 944 N N . LEU B 1 57 ? 25.915 56.447 59.219 1.00 18.74 38 LEU B N 1
ATOM 945 C CA . LEU B 1 57 ? 24.621 57.076 58.954 1.00 22.66 38 LEU B CA 1
ATOM 946 C C . LEU B 1 57 ? 24.466 57.371 57.473 1.00 21.66 38 LEU B C 1
ATOM 947 O O . LEU B 1 57 ? 23.364 57.269 56.925 1.00 22.09 38 LEU B O 1
ATOM 952 N N . LYS B 1 58 ? 25.561 57.745 56.810 1.00 22.08 39 LYS B N 1
ATOM 953 C CA . LYS B 1 58 ? 25.450 58.018 55.381 1.00 25.31 39 LYS B CA 1
ATOM 954 C C . LYS B 1 58 ? 25.242 56.737 54.577 1.00 25.25 39 LYS B C 1
ATOM 955 O O . LYS B 1 58 ? 24.500 56.752 53.588 1.00 22.03 39 LYS B O 1
ATOM 961 N N . VAL B 1 59 ? 25.850 55.619 55.001 1.00 24.36 40 VAL B N 1
ATOM 962 C CA . VAL B 1 59 ? 25.510 54.323 54.399 1.00 22.19 40 VAL B CA 1
ATOM 963 C C . VAL B 1 59 ? 24.016 54.032 54.559 1.00 22.45 40 VAL B C 1
ATOM 964 O O . VAL B 1 59 ? 23.326 53.648 53.603 1.00 19.72 40 VAL B O 1
ATOM 968 N N . ILE B 1 60 ? 23.501 54.194 55.775 1.00 21.98 41 ILE B N 1
ATOM 969 C CA . ILE B 1 60 ? 22.092 53.895 56.033 1.00 23.09 41 ILE B CA 1
ATOM 970 C C . ILE B 1 60 ? 21.200 54.762 55.162 1.00 22.77 41 ILE B C 1
ATOM 971 O O . ILE B 1 60 ? 20.266 54.275 54.506 1.00 22.85 41 ILE B O 1
ATOM 976 N N . GLU B 1 61 ? 21.455 56.064 55.161 1.00 20.94 42 GLU B N 1
ATOM 977 C CA . GLU B 1 61 ? 20.602 56.983 54.410 1.00 24.09 42 GLU B CA 1
ATOM 978 C C . GLU B 1 61 ? 20.624 56.643 52.921 1.00 25.98 42 GLU B C 1
ATOM 979 O O . GLU B 1 61 ? 19.578 56.372 52.316 1.00 23.99 42 GLU B O 1
ATOM 985 N N . GLU B 1 62 ? 21.830 56.553 52.342 1.00 23.24 43 GLU B N 1
ATOM 986 C CA . GLU B 1 62 ? 21.975 56.261 50.922 1.00 26.15 43 GLU B CA 1
ATOM 987 C C . GLU B 1 62 ? 21.391 54.897 50.543 1.00 33.47 43 GLU B C 1
ATOM 988 O O . GLU B 1 62 ? 20.860 54.744 49.435 1.00 32.81 43 GLU B O 1
ATOM 994 N N . ALA B 1 63 ? 21.464 53.901 51.445 1.00 26.99 44 ALA B N 1
ATOM 995 C CA . ALA B 1 63 ? 20.964 52.562 51.163 1.00 27.37 44 ALA B CA 1
ATOM 996 C C . ALA B 1 63 ? 19.448 52.485 51.269 1.00 26.19 44 ALA B C 1
ATOM 997 O O . ALA B 1 63 ? 18.817 51.726 50.531 1.00 30.77 44 ALA B O 1
ATOM 999 N N . THR B 1 64 ? 18.865 53.229 52.208 1.00 27.47 45 THR B N 1
ATOM 1000 C CA . THR B 1 64 ? 17.419 53.283 52.375 1.00 25.45 45 THR B CA 1
ATOM 1001 C C . THR B 1 64 ? 16.739 54.020 51.217 1.00 39.92 45 THR B C 1
ATOM 1002 O O . THR B 1 64 ? 15.637 53.638 50.793 1.00 37.29 45 THR B O 1
ATOM 1006 N N . LYS B 1 65 ? 17.367 55.087 50.699 1.00 32.27 46 LYS B N 1
ATOM 1007 C CA . LYS B 1 65 ? 16.798 55.748 49.529 1.00 37.01 46 LYS B CA 1
ATOM 1008 C C . LYS B 1 65 ? 16.863 54.836 48.306 1.00 36.80 46 LYS B C 1
ATOM 1009 O O . LYS B 1 65 ? 15.867 54.656 47.595 1.00 39.37 46 LYS B O 1
ATOM 1015 N N . LEU B 1 66 ? 18.028 54.257 48.039 1.00 28.10 47 LEU B N 1
ATOM 1016 C CA . LEU B 1 66 ? 18.174 53.364 46.904 1.00 35.46 47 LEU B CA 1
ATOM 1017 C C . LEU B 1 66 ? 17.752 51.919 47.205 1.00 38.18 47 LEU B C 1
ATOM 1018 O O . LEU B 1 66 ? 18.104 51.014 46.427 1.00 33.41 47 LEU B O 1
ATOM 1023 N N . GLY B 1 67 ? 17.006 51.701 48.288 1.00 31.25 48 GLY B N 1
ATOM 1024 C CA . GLY B 1 67 ? 16.516 50.390 48.677 1.00 37.21 48 GLY B CA 1
ATOM 1025 C C . GLY B 1 67 ? 17.457 49.195 48.601 1.00 34.09 48 GLY B C 1
ATOM 1026 O O . GLY B 1 67 ? 17.056 48.155 48.071 1.00 32.13 48 GLY B O 1
ATOM 1027 N N . LEU B 1 68 ? 18.688 49.278 49.119 1.00 32.35 49 LEU B N 1
ATOM 1028 C CA . LEU B 1 68 ? 19.633 48.168 48.955 1.00 30.64 49 LEU B CA 1
ATOM 1029 C C . LEU B 1 68 ? 19.930 47.532 50.314 1.00 27.42 49 LEU B C 1
ATOM 1030 O O . LEU B 1 68 ? 20.866 47.932 51.016 1.00 24.52 49 LEU B O 1
ATOM 1035 N N . GLN B 1 69 ? 19.152 46.494 50.648 1.00 23.40 50 GLN B N 1
ATOM 1036 C CA . GLN B 1 69 ? 19.309 45.789 51.923 1.00 22.75 50 GLN B CA 1
ATOM 1037 C C . GLN B 1 69 ? 20.700 45.181 52.089 1.00 20.38 50 GLN B C 1
ATOM 1038 O O . GLN B 1 69 ? 21.233 45.170 53.195 1.00 21.75 50 GLN B O 1
ATOM 1044 N N . ASP B 1 70 ? 21.300 44.655 51.017 1.00 17.56 51 ASP B N 1
ATOM 1045 C CA . ASP B 1 70 ? 22.589 43.978 51.173 1.00 19.64 51 ASP B CA 1
ATOM 1046 C C . ASP B 1 70 ? 23.721 44.929 51.610 1.00 18.64 51 ASP B C 1
ATOM 1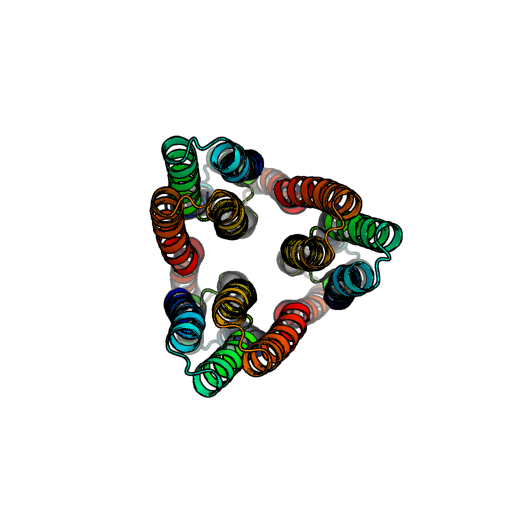047 O O . ASP B 1 70 ? 24.620 44.515 52.362 1.00 13.88 51 ASP B O 1
ATOM 1052 N N . ALA B 1 71 ? 23.679 46.200 51.169 1.00 14.14 52 ALA B N 1
ATOM 1053 C CA . ALA B 1 71 ? 24.589 47.225 51.696 1.00 20.30 52 ALA B CA 1
ATOM 1054 C C . ALA B 1 71 ? 24.373 47.471 53.192 1.00 14.99 52 ALA B C 1
ATOM 1055 O O . ALA B 1 71 ? 25.339 47.636 53.942 1.00 16.63 52 ALA B O 1
ATOM 1057 N N . VAL B 1 72 ? 23.116 47.469 53.649 1.00 12.81 53 VAL B N 1
ATOM 1058 C CA . VAL B 1 72 ? 22.831 47.595 55.080 1.00 12.90 53 VAL B CA 1
ATOM 1059 C C . VAL B 1 72 ? 23.297 46.359 55.862 1.00 15.70 53 VAL B C 1
ATOM 1060 O O . VAL B 1 72 ? 23.785 46.473 56.996 1.00 15.48 53 VAL B O 1
ATOM 1064 N N . MET B 1 73 ? 23.095 45.162 55.312 1.00 15.46 54 MET B N 1
ATOM 1065 C CA . MET B 1 73 ? 23.535 43.947 56.000 1.00 16.96 54 MET B CA 1
ATOM 1066 C C . MET B 1 73 ? 25.049 43.945 56.182 1.00 14.37 54 MET B C 1
ATOM 1067 O O . MET B 1 73 ? 25.571 43.610 57.265 1.00 15.51 54 MET B O 1
ATOM 1072 N N . PHE B 1 74 ? 25.774 44.300 55.117 1.00 15.00 55 PHE B N 1
ATOM 1073 C CA . PHE B 1 74 ? 27.223 44.400 55.219 1.00 15.57 55 PHE B CA 1
ATOM 1074 C C . PHE B 1 74 ? 27.623 45.458 56.243 1.00 14.81 55 PHE B C 1
ATOM 1075 O O . PHE B 1 74 ? 28.534 45.235 57.058 1.00 14.46 55 PHE B O 1
ATOM 1083 N N . LEU B 1 75 ? 26.913 46.600 56.242 1.00 14.53 56 LEU B N 1
ATOM 1084 C CA . LEU B 1 75 ? 27.142 47.620 57.260 1.00 12.91 56 LEU B CA 1
ATOM 1085 C C . LEU B 1 75 ? 27.005 47.039 58.665 1.00 12.78 56 LEU B C 1
ATOM 1086 O O . LEU B 1 75 ? 27.836 47.316 59.527 1.00 14.82 56 LEU B O 1
ATOM 1091 N N . LEU B 1 76 ? 25.961 46.241 58.917 1.00 13.13 57 LEU B N 1
ATOM 1092 C CA . LEU B 1 76 ? 25.774 45.671 60.256 1.00 15.13 57 LEU B CA 1
ATOM 1093 C C . LEU B 1 76 ? 26.963 44.802 60.669 1.00 11.97 57 LEU B C 1
ATOM 1094 O O . LEU B 1 76 ? 27.465 44.896 61.801 1.00 12.72 57 LEU B O 1
ATOM 1099 N N . PHE B 1 77 ? 27.385 43.910 59.772 1.00 12.82 58 PHE B N 1
ATOM 1100 C CA . PHE B 1 77 ? 28.610 43.127 59.968 1.00 14.97 58 PHE B CA 1
ATOM 1101 C C . PHE B 1 77 ? 29.786 44.016 60.397 1.00 15.19 58 PHE B C 1
ATOM 1102 O O . PHE B 1 77 ? 30.470 43.764 61.414 1.00 16.16 58 PHE B O 1
ATOM 1110 N N . LYS B 1 78 ? 30.035 45.070 59.615 1.00 14.13 59 LYS B N 1
ATOM 1111 C CA . LYS B 1 78 ? 31.139 45.971 59.919 1.00 14.39 59 LYS B CA 1
ATOM 1112 C C . LYS B 1 78 ? 30.923 46.695 61.251 1.00 15.28 59 LYS B C 1
ATOM 1113 O O . LYS B 1 78 ? 31.874 46.897 61.999 1.00 13.09 59 LYS B O 1
ATOM 1119 N N . LEU B 1 79 ? 29.682 47.075 61.574 1.00 13.12 60 LEU B N 1
ATOM 1120 C CA . LEU B 1 79 ? 29.409 47.731 62.856 1.00 14.14 60 LEU B CA 1
ATOM 1121 C C . LEU B 1 79 ? 29.759 46.813 64.030 1.00 15.36 60 LEU B C 1
ATOM 1122 O O . LEU B 1 79 ? 30.271 47.268 65.072 1.00 13.26 60 LEU B O 1
ATOM 1127 N N . HIS B 1 80 ? 29.472 45.517 63.879 1.00 11.98 61 HIS B N 1
ATOM 1128 C CA . HIS B 1 80 ? 29.900 44.551 64.892 1.00 13.66 61 HIS B CA 1
ATOM 1129 C C . HIS B 1 80 ? 31.424 44.550 65.026 1.00 11.85 61 HIS B C 1
ATOM 1130 O O . HIS B 1 80 ? 31.961 44.534 66.135 1.00 10.41 61 HIS B O 1
ATOM 1137 N N . GLU B 1 81 ? 32.138 44.555 63.904 1.00 13.33 62 GLU B N 1
ATOM 1138 C CA . GLU B 1 81 ? 33.604 44.659 64.004 1.00 14.81 62 GLU B CA 1
ATOM 1139 C C . GLU B 1 81 ? 34.052 45.945 64.706 1.00 14.71 62 GLU B C 1
ATOM 1140 O O . GLU B 1 81 ? 35.068 45.957 65.421 1.00 15.24 62 GLU B O 1
ATOM 1146 N N . ALA B 1 82 ? 33.339 47.054 64.495 1.00 14.73 63 ALA B N 1
ATOM 1147 C CA . ALA B 1 82 ? 33.749 48.293 65.175 1.00 15.78 63 ALA B CA 1
ATOM 1148 C C . ALA B 1 82 ? 33.497 48.212 66.686 1.00 14.40 63 ALA B C 1
ATOM 1149 O O . ALA B 1 82 ? 34.280 48.747 67.484 1.00 14.22 63 ALA B O 1
ATOM 1151 N N . VAL B 1 83 ? 32.416 47.551 67.088 1.00 13.59 64 VAL B N 1
ATOM 1152 C CA . VAL B 1 83 ? 32.181 47.275 68.504 1.00 11.48 64 VAL B CA 1
ATOM 1153 C C . VAL B 1 83 ? 33.333 46.456 69.085 1.00 16.00 64 VAL B C 1
ATOM 1154 O O . VAL B 1 83 ? 33.825 46.736 70.192 1.00 12.71 64 VAL B O 1
ATOM 1158 N N . HIS B 1 84 ? 33.773 45.426 68.351 1.00 9.88 65 HIS B N 1
ATOM 1159 C CA . HIS B 1 84 ? 34.978 44.682 68.721 1.00 15.31 65 HIS B CA 1
ATOM 1160 C C . HIS B 1 84 ? 36.157 45.618 69.010 1.00 15.75 65 HIS B C 1
ATOM 1161 O O . HIS B 1 84 ? 36.780 45.558 70.079 1.00 13.30 65 HIS B O 1
ATOM 1168 N N . GLU B 1 85 ? 36.479 46.481 68.048 1.00 14.07 66 GLU B N 1
ATOM 1169 C CA . GLU B 1 85 ? 37.629 47.364 68.209 1.00 17.11 66 GLU B CA 1
ATOM 1170 C C . GLU B 1 85 ? 37.475 48.253 69.440 1.00 15.88 66 GLU B C 1
ATOM 1171 O O . GLU B 1 85 ? 38.423 48.401 70.210 1.00 14.61 66 GLU B O 1
ATOM 1177 N N . LEU B 1 86 ? 36.281 48.831 69.658 1.00 12.94 67 LEU B N 1
ATOM 1178 C CA . LEU B 1 86 ? 36.099 49.753 70.779 1.00 15.29 67 LEU B CA 1
ATOM 1179 C C . LEU B 1 86 ? 36.129 49.038 72.134 1.00 17.38 67 LEU B C 1
ATOM 1180 O O . LEU B 1 86 ? 36.726 49.550 73.091 1.00 17.79 67 LEU B O 1
ATOM 1185 N N . LYS B 1 87 ? 35.469 47.885 72.253 1.00 15.19 68 LYS B N 1
ATOM 1186 C CA . LYS B 1 87 ? 35.639 47.047 73.447 1.00 20.06 68 LYS B CA 1
ATOM 1187 C C . LYS B 1 87 ? 37.106 46.765 73.733 1.00 17.53 68 LYS B C 1
ATOM 1188 O O . LYS B 1 87 ? 37.550 46.842 74.881 1.00 19.21 68 LYS B O 1
ATOM 1194 N N . LYS B 1 88 ? 37.868 46.403 72.701 1.00 20.41 69 LYS B N 1
ATOM 1195 C CA . LYS B 1 88 ? 39.264 46.071 72.933 1.00 16.90 69 LYS B CA 1
ATOM 1196 C C . LYS B 1 88 ? 40.008 47.247 73.555 1.00 22.97 69 LYS B C 1
ATOM 1197 O O . LYS B 1 88 ? 40.919 47.047 74.371 1.00 16.12 69 LYS B O 1
ATOM 1203 N N . LYS B 1 89 ? 39.616 48.475 73.211 1.00 18.62 70 LYS B N 1
ATOM 1204 C CA . LYS B 1 89 ? 40.248 49.638 73.808 1.00 21.16 70 LYS B CA 1
ATOM 1205 C C . LYS B 1 89 ? 39.511 50.147 75.046 1.00 19.81 70 LYS B C 1
ATOM 1206 O O . LYS B 1 89 ? 39.934 51.155 75.626 1.00 26.48 70 LYS B O 1
ATOM 1212 N N . GLY B 1 90 ? 38.466 49.455 75.498 1.00 17.91 71 GLY B N 1
ATOM 1213 C CA . GLY B 1 90 ? 37.803 49.807 76.742 1.00 18.95 71 GLY B CA 1
ATOM 1214 C C . GLY B 1 90 ? 37.096 51.137 76.682 1.00 26.07 71 GLY B C 1
ATOM 1215 O O . GLY B 1 90 ? 36.974 51.827 77.708 1.00 22.70 71 GLY B O 1
ATOM 1216 N N . ASN B 1 91 ? 36.638 51.515 75.490 1.00 21.18 72 ASN B N 1
ATOM 1217 C CA . ASN B 1 91 ? 35.969 52.784 75.210 1.00 23.04 72 ASN B CA 1
ATOM 1218 C C . ASN B 1 91 ? 34.480 52.487 75.209 1.00 23.45 72 ASN B C 1
ATOM 1219 O O . ASN B 1 91 ? 33.902 52.151 74.173 1.00 24.32 72 ASN B O 1
ATOM 1224 N N . GLU B 1 92 ? 33.857 52.614 76.383 1.00 23.44 73 GLU B N 1
ATOM 1225 C CA . GLU B 1 92 ? 32.420 52.370 76.486 1.00 21.92 73 GLU B CA 1
ATOM 1226 C C . GLU B 1 92 ? 31.613 53.449 75.774 1.00 24.95 73 GLU B C 1
ATOM 1227 O O . GLU B 1 92 ? 30.574 53.154 75.175 1.00 27.84 73 GLU B O 1
ATOM 1233 N N . GLU B 1 93 ? 32.075 54.707 75.810 1.00 26.49 74 GLU B N 1
ATOM 1234 C CA . GLU B 1 93 ? 31.316 55.777 75.159 1.00 30.65 74 GLU B CA 1
ATOM 1235 C C . GLU B 1 93 ? 31.240 55.558 73.650 1.00 21.11 74 GLU B C 1
ATOM 1236 O O . GLU B 1 93 ? 30.162 55.639 73.046 1.00 22.93 74 GLU B O 1
ATOM 1242 N N . GLY B 1 94 ? 32.387 55.277 73.026 1.00 24.42 75 GLY B N 1
ATOM 1243 C CA . GLY B 1 94 ? 32.390 54.902 71.621 1.00 18.76 75 GLY B CA 1
ATOM 1244 C C . GLY B 1 94 ? 31.534 53.678 71.335 1.00 20.45 75 GLY B C 1
ATOM 1245 O O . GLY B 1 94 ? 30.886 53.599 70.291 1.00 18.91 75 GLY B O 1
ATOM 1246 N N . VAL B 1 95 ? 31.522 52.704 72.252 1.00 21.63 76 VAL B N 1
ATOM 1247 C CA . VAL B 1 95 ? 30.662 51.539 72.051 1.00 21.91 76 VAL B CA 1
ATOM 1248 C C . VAL B 1 95 ? 29.206 51.973 71.996 1.00 22.30 76 VAL B C 1
ATOM 1249 O O . VAL B 1 95 ? 28.433 51.512 71.146 1.00 21.18 76 VAL B O 1
ATOM 1253 N N . LYS B 1 96 ? 28.805 52.841 72.927 1.00 21.61 77 LYS B N 1
ATOM 1254 C CA . LYS B 1 96 ? 27.433 53.341 72.928 1.00 26.37 77 LYS B CA 1
ATOM 1255 C C . LYS B 1 96 ? 27.095 53.978 71.595 1.00 21.43 77 LYS B C 1
ATOM 1256 O O . LYS B 1 96 ? 26.034 53.724 71.014 1.00 20.73 77 LYS B O 1
ATOM 1262 N N . LYS B 1 97 ? 27.981 54.852 71.121 1.00 23.44 78 LYS B N 1
ATOM 1263 C CA . LYS B 1 97 ? 27.745 55.557 69.868 1.00 17.88 78 LYS B CA 1
ATOM 1264 C C . LYS B 1 97 ? 27.553 54.565 68.717 1.00 19.71 78 LYS B C 1
ATOM 1265 O O . LYS B 1 97 ? 26.558 54.631 67.954 1.00 18.87 78 LYS B O 1
ATOM 1271 N N . ILE B 1 98 ? 28.473 53.597 68.618 1.00 17.01 79 ILE B N 1
ATOM 1272 C CA . ILE B 1 98 ? 28.399 52.597 67.552 1.00 18.18 79 ILE B CA 1
ATOM 1273 C C . ILE B 1 98 ? 27.125 51.791 67.679 1.00 14.14 79 ILE B C 1
ATOM 1274 O O . ILE B 1 98 ? 26.479 51.461 66.680 1.00 20.94 79 ILE B O 1
ATOM 1279 N N . GLU B 1 99 ? 26.717 51.494 68.905 1.00 22.99 80 GLU B N 1
ATOM 1280 C CA . GLU B 1 99 ? 25.536 50.657 69.088 1.00 24.57 80 GLU B CA 1
ATOM 1281 C C . GLU B 1 99 ? 24.261 51.379 68.682 1.00 22.56 80 GLU B C 1
ATOM 1282 O O . GLU B 1 99 ? 23.305 50.730 68.223 1.00 20.89 80 GLU B O 1
ATOM 1288 N N . GLU B 1 100 ? 24.208 52.709 68.879 1.00 21.26 81 GLU B N 1
ATOM 1289 C CA . GLU B 1 100 ? 23.057 53.476 68.384 1.00 19.37 81 GLU B CA 1
ATOM 1290 C C . GLU B 1 100 ? 22.955 53.392 66.871 1.00 17.23 81 GLU B C 1
ATOM 1291 O O . GLU B 1 100 ? 21.857 53.224 66.307 1.00 16.40 81 GLU B O 1
ATOM 1297 N N . VAL B 1 101 ? 24.100 53.522 66.189 1.00 15.29 82 VAL B N 1
ATOM 1298 C CA . VAL B 1 101 ? 24.060 53.365 64.736 1.00 18.04 82 VAL B CA 1
ATOM 1299 C C . VAL B 1 101 ? 23.668 51.924 64.358 1.00 19.45 82 VAL B C 1
ATOM 1300 O O . VAL B 1 101 ? 22.959 51.700 63.364 1.00 18.12 82 VAL B O 1
ATOM 1304 N N . LYS B 1 102 ? 24.106 50.936 65.151 1.00 16.87 83 LYS B N 1
ATOM 1305 C CA . LYS B 1 102 ? 23.688 49.539 64.942 1.00 18.78 83 LYS B CA 1
ATOM 1306 C C . LYS B 1 102 ? 22.165 49.401 64.965 1.00 18.53 83 LYS B C 1
ATOM 1307 O O . LYS B 1 102 ? 21.554 48.874 64.030 1.00 16.75 83 LYS B O 1
ATOM 1313 N N . LYS B 1 103 ? 21.537 49.863 66.044 1.00 21.37 84 LYS B N 1
ATOM 1314 C CA . LYS B 1 103 ? 20.085 49.759 66.140 1.00 22.97 84 LYS B CA 1
ATOM 1315 C C . LYS B 1 103 ? 19.400 50.468 64.972 1.00 23.59 84 LYS B C 1
ATOM 1316 O O . LYS B 1 103 ? 18.416 49.956 64.413 1.00 21.61 84 LYS B O 1
ATOM 1322 N N . LYS B 1 104 ? 19.927 51.635 64.565 1.00 21.88 85 LYS B N 1
ATOM 1323 C CA . LYS B 1 104 ? 19.349 52.325 63.415 1.00 20.81 85 LYS B CA 1
ATOM 1324 C C . LYS B 1 104 ? 19.455 51.471 62.148 1.00 22.52 85 LYS B C 1
ATOM 1325 O O . LYS B 1 104 ? 18.518 51.415 61.334 1.00 18.12 85 LYS B O 1
ATOM 1331 N N . ALA B 1 105 ? 20.610 50.836 61.941 1.00 20.44 86 ALA B N 1
ATOM 1332 C CA . ALA B 1 105 ? 20.768 50.006 60.751 1.00 20.78 86 ALA B CA 1
ATOM 1333 C C . ALA B 1 105 ? 19.836 48.791 60.802 1.00 17.11 86 ALA B C 1
ATOM 1334 O O . ALA B 1 105 ? 19.342 48.342 59.764 1.00 21.55 86 ALA B O 1
ATOM 1336 N N . GLU B 1 106 ? 19.568 48.274 61.996 1.00 20.19 87 GLU B N 1
ATOM 1337 C CA . GLU B 1 106 ? 18.646 47.142 62.120 1.00 22.79 87 GLU B CA 1
ATOM 1338 C C . GLU B 1 106 ? 17.222 47.548 61.756 1.00 24.59 87 GLU B C 1
ATOM 1339 O O . GLU B 1 106 ? 16.515 46.820 61.046 1.00 22.44 87 GLU B O 1
ATOM 1345 N N . GLU B 1 107 ? 16.780 48.701 62.251 1.00 25.66 88 GLU B N 1
ATOM 1346 C CA . GLU B 1 107 ? 15.469 49.211 61.851 1.00 27.68 88 GLU B CA 1
ATOM 1347 C C . GLU B 1 107 ? 15.371 49.393 60.335 1.00 23.79 88 GLU B C 1
ATOM 1348 O O . GLU B 1 107 ? 14.411 48.935 59.689 1.00 23.08 88 GLU B O 1
ATOM 1354 N N . ALA B 1 108 ? 16.361 50.066 59.747 1.00 22.30 89 ALA B N 1
ATOM 1355 C CA . ALA B 1 108 ? 16.324 50.300 58.306 1.00 24.63 89 ALA B CA 1
ATOM 1356 C C . ALA B 1 108 ? 16.370 48.984 57.533 1.00 27.83 89 ALA B C 1
ATOM 1357 O O . ALA B 1 108 ? 15.739 48.847 56.476 1.00 22.96 89 ALA B O 1
ATOM 1359 N N . LEU B 1 109 ? 17.105 47.998 58.051 1.00 22.23 90 LEU B N 1
ATOM 1360 C CA . LEU B 1 109 ? 17.153 46.698 57.388 1.00 24.04 90 LEU B CA 1
ATOM 1361 C C . LEU B 1 109 ? 15.781 46.039 57.387 1.00 23.11 90 LEU B C 1
ATOM 1362 O O . LEU B 1 109 ? 15.319 45.537 56.353 1.00 24.53 90 LEU B O 1
ATOM 1367 N N . SER B 1 110 ? 15.130 46.012 58.554 1.00 24.84 91 SER B N 1
ATOM 1368 C CA . SER B 1 110 ? 13.791 45.436 58.665 1.00 27.12 91 SER B CA 1
ATOM 1369 C C . SER B 1 110 ? 12.835 46.064 57.671 1.00 33.51 91 SER B C 1
ATOM 1370 O O . SER B 1 110 ? 12.005 45.368 57.072 1.00 36.88 91 SER B O 1
ATOM 1373 N N . ARG B 1 111 ? 12.910 47.386 57.507 1.00 32.30 92 ARG B N 1
ATOM 1374 C CA . ARG B 1 111 ? 12.000 48.041 56.579 1.00 35.58 92 ARG B CA 1
ATOM 1375 C C . ARG B 1 111 ? 12.371 47.815 55.119 1.00 34.30 92 ARG B C 1
ATOM 1376 O O . ARG B 1 111 ? 11.580 48.153 54.233 1.00 36.35 92 ARG B O 1
ATOM 1384 N N . LEU B 1 112 ? 13.536 47.249 54.833 1.00 34.91 93 LEU B N 1
ATOM 1385 C CA . LEU B 1 112 ? 13.891 47.030 53.432 1.00 31.65 93 LEU B CA 1
ATOM 1386 C C . LEU B 1 112 ? 13.567 45.603 53.040 1.00 32.22 93 LEU B C 1
ATOM 1387 O O . LEU B 1 112 ? 12.607 45.038 53.562 1.00 39.28 93 LEU B O 1
ATOM 1393 N N . GLU C 1 25 ? 2.332 42.946 52.718 1.00 37.45 6 GLU C N 1
ATOM 1394 C CA . GLU C 1 25 ? 2.408 41.880 53.724 1.00 38.99 6 GLU C CA 1
ATOM 1395 C C . GLU C 1 25 ? 3.841 41.435 54.010 1.00 45.04 6 GLU C C 1
ATOM 1396 O O . GLU C 1 25 ? 4.167 41.070 55.152 1.00 37.83 6 GLU C O 1
ATOM 1402 N N . ALA C 1 26 ? 4.692 41.471 52.975 1.00 38.17 7 ALA C N 1
ATOM 1403 C CA . ALA C 1 26 ? 6.070 40.999 53.126 1.00 40.57 7 ALA C CA 1
ATOM 1404 C C . ALA C 1 26 ? 6.844 41.836 54.140 1.00 38.23 7 ALA C C 1
ATOM 1405 O O . ALA C 1 26 ? 7.635 41.296 54.928 1.00 29.07 7 ALA C O 1
ATOM 1407 N N . GLN C 1 27 ? 6.628 43.157 54.141 1.00 39.77 8 GLN C N 1
ATOM 1408 C CA . GLN C 1 27 ? 7.377 44.001 55.064 1.00 36.73 8 GLN C CA 1
ATOM 1409 C C . GLN C 1 27 ? 6.904 43.824 56.502 1.00 31.09 8 GLN C C 1
ATOM 1410 O O . GLN C 1 27 ? 7.724 43.871 57.421 1.00 31.64 8 GLN C O 1
ATOM 1416 N N . LYS C 1 28 ? 5.612 43.555 56.709 1.00 29.91 9 LYS C N 1
ATOM 1417 C CA . LYS C 1 28 ? 5.124 43.262 58.049 1.00 37.49 9 LYS C CA 1
ATOM 1418 C C . LYS C 1 28 ? 5.809 42.020 58.625 1.00 34.50 9 LYS C C 1
ATOM 1419 O O . LYS C 1 28 ? 6.371 42.064 59.723 1.00 25.23 9 LYS C O 1
ATOM 1425 N N . LYS C 1 29 ? 5.815 40.916 57.877 1.00 30.77 10 LYS C N 1
ATOM 1426 C CA . LYS C 1 29 ? 6.457 39.703 58.376 1.00 30.98 10 LYS C CA 1
ATOM 1427 C C . LYS C 1 29 ? 7.965 39.887 58.580 1.00 28.36 10 LYS C C 1
ATOM 1428 O O . LYS C 1 29 ? 8.525 39.414 59.579 1.00 27.11 10 LYS C O 1
ATOM 1434 N N . LYS C 1 30 ? 8.647 40.518 57.626 1.00 28.79 11 LYS C N 1
ATOM 1435 C CA . LYS C 1 30 ? 10.078 40.746 57.808 1.00 31.28 11 LYS C CA 1
ATOM 1436 C C . LYS C 1 30 ? 10.340 41.544 59.072 1.00 21.48 11 LYS C C 1
ATOM 1437 O O . LYS C 1 30 ? 11.284 41.249 59.815 1.00 25.45 11 LYS C O 1
ATOM 1443 N N . LYS C 1 31 ? 9.490 42.530 59.357 1.00 19.99 12 LYS C N 1
ATOM 1444 C CA . LYS C 1 31 ? 9.683 43.342 60.555 1.00 28.06 12 LYS C CA 1
ATOM 1445 C C . LYS C 1 31 ? 9.459 42.531 61.827 1.00 26.77 12 LYS C C 1
ATOM 1446 O O . LYS C 1 31 ? 10.247 42.639 62.782 1.00 21.21 12 LYS C O 1
ATOM 1452 N N . GLU C 1 32 ? 8.401 41.702 61.849 1.00 24.26 13 GLU C N 1
ATOM 1453 C CA . GLU C 1 32 ? 8.165 40.828 63.000 1.00 20.88 13 GLU C CA 1
ATOM 1454 C C . GLU C 1 32 ? 9.343 39.895 63.254 1.00 22.55 13 GLU C C 1
ATOM 1455 O O . GLU C 1 32 ? 9.728 39.673 64.409 1.00 25.62 13 GLU C O 1
ATOM 1461 N N . LEU C 1 33 ? 9.926 39.328 62.198 1.00 18.27 14 LEU C N 1
ATOM 1462 C CA . LEU C 1 33 ? 11.035 38.413 62.443 1.00 23.68 14 LEU C CA 1
ATOM 1463 C C . LEU C 1 33 ? 12.309 39.162 62.844 1.00 17.35 14 LEU C C 1
ATOM 1464 O O . LEU C 1 33 ? 13.122 38.618 63.595 1.00 16.39 14 LEU C O 1
ATOM 1469 N N . SER C 1 34 ? 12.486 40.405 62.370 1.00 17.40 15 SER C N 1
ATOM 1470 C CA . SER C 1 34 ? 13.566 41.257 62.879 1.00 19.82 15 SER C CA 1
ATOM 1471 C C . SER C 1 34 ? 13.450 41.466 64.391 1.00 18.86 15 SER C C 1
ATOM 1472 O O . SER C 1 34 ? 14.444 41.364 65.133 1.00 15.27 15 SER C O 1
ATOM 1475 N N . LYS C 1 35 ? 12.234 41.801 64.856 1.00 19.59 16 LYS C N 1
ATOM 1476 C CA . LYS C 1 35 ? 12.016 42.006 66.288 1.00 19.74 16 LYS C CA 1
ATOM 1477 C C . LYS C 1 35 ? 12.253 40.735 67.066 1.00 18.66 16 LYS C C 1
ATOM 1478 O O . LYS C 1 35 ? 12.839 40.775 68.142 1.00 19.10 16 LYS C O 1
ATOM 1484 N N . LYS C 1 36 ? 11.784 39.596 66.552 1.00 19.11 17 LYS C N 1
ATOM 1485 C CA . LYS C 1 36 ? 12.049 38.341 67.245 1.00 20.88 17 LYS C CA 1
ATOM 1486 C C . LYS C 1 36 ? 13.557 38.082 67.364 1.00 17.81 17 LYS C C 1
ATOM 1487 O O . LYS C 1 36 ? 14.045 37.711 68.432 1.00 15.69 17 LYS C O 1
ATOM 1493 N N . ALA C 1 37 ? 14.316 38.310 66.294 1.00 15.24 18 ALA C N 1
ATOM 1494 C CA . ALA C 1 37 ? 15.753 38.055 66.379 1.00 16.68 18 ALA C CA 1
ATOM 1495 C C . ALA C 1 37 ? 16.402 38.963 67.419 1.00 17.29 18 ALA C C 1
ATOM 1496 O O . ALA C 1 37 ? 17.345 38.550 68.117 1.00 15.08 18 ALA C O 1
ATOM 1498 N N . GLN C 1 38 ? 15.903 40.205 67.531 1.00 17.52 19 GLN C N 1
ATOM 1499 C CA . GLN C 1 38 ? 16.360 41.130 68.571 1.00 22.13 19 GLN C CA 1
ATOM 1500 C C . GLN C 1 38 ? 15.981 40.645 69.974 1.00 21.36 19 GLN C C 1
ATOM 1501 O O . GLN C 1 38 ? 16.785 40.727 70.915 1.00 22.24 19 GLN C O 1
ATOM 1507 N N . GLU C 1 39 ? 14.759 40.147 70.138 1.00 21.02 20 GLU C N 1
ATOM 1508 C CA . GLU C 1 39 ? 14.367 39.665 71.453 1.00 18.20 20 GLU C CA 1
ATOM 1509 C C . GLU C 1 39 ? 15.176 38.445 71.871 1.00 24.42 20 GLU C C 1
ATOM 1510 O O . GLU C 1 39 ? 15.359 38.207 73.072 1.00 23.71 20 GLU C O 1
ATOM 1516 N N . VAL C 1 40 ? 15.698 37.681 70.906 1.00 23.49 21 VAL C N 1
ATOM 1517 C CA . VAL C 1 40 ? 16.637 36.610 71.254 1.00 17.85 21 VAL C CA 1
ATOM 1518 C C . VAL C 1 40 ? 17.795 37.163 72.095 1.00 24.25 21 VAL C C 1
ATOM 1519 O O . VAL C 1 40 ? 18.133 36.621 73.163 1.00 15.67 21 VAL C O 1
ATOM 1523 N N . VAL C 1 41 ? 18.443 38.226 71.604 1.00 20.44 22 VAL C N 1
ATOM 1524 C CA . VAL C 1 41 ? 19.551 38.843 72.339 1.00 22.82 22 VAL C CA 1
ATOM 1525 C C . VAL C 1 41 ? 19.080 39.383 73.678 1.00 24.41 22 VAL C C 1
ATOM 1526 O O . VAL C 1 41 ? 19.793 39.275 74.690 1.00 26.91 22 VAL C O 1
ATOM 1530 N N . GLU C 1 42 ? 17.893 40.001 73.710 1.00 27.36 23 GLU C N 1
ATOM 1531 C CA . GLU C 1 42 ? 17.349 40.479 74.990 1.00 24.84 23 GLU C CA 1
ATOM 1532 C C . GLU C 1 42 ? 17.303 39.369 76.021 1.00 24.12 23 GLU C C 1
ATOM 1533 O O . GLU C 1 42 ? 17.779 39.512 77.152 1.00 29.46 23 GLU C O 1
ATOM 1539 N N . LEU C 1 43 ? 16.700 38.256 75.643 1.00 26.98 24 LEU C N 1
ATOM 1540 C CA . LEU C 1 43 ? 16.489 37.152 76.563 1.00 24.97 24 LEU C CA 1
ATOM 1541 C C . LEU C 1 43 ? 17.802 36.479 76.946 1.00 28.99 24 LEU C C 1
ATOM 1542 O O . LEU C 1 43 ? 17.947 36.011 78.085 1.00 22.09 24 LEU C O 1
ATOM 1547 N N . ALA C 1 44 ? 18.769 36.420 76.019 1.00 23.40 25 ALA C N 1
ATOM 1548 C CA . ALA C 1 44 ? 20.098 35.965 76.406 1.00 20.46 25 ALA C CA 1
ATOM 1549 C C . ALA C 1 44 ? 20.671 36.881 77.484 1.00 28.96 25 ALA C C 1
ATOM 1550 O O . ALA C 1 44 ? 21.172 36.406 78.508 1.00 23.08 25 ALA C O 1
ATOM 1552 N N . LYS C 1 45 ? 20.545 38.202 77.287 1.00 27.03 26 LYS C N 1
ATOM 1553 C CA . LYS C 1 45 ? 21.106 39.190 78.211 1.00 27.72 26 LYS C CA 1
ATOM 1554 C C . LYS C 1 45 ? 20.481 39.087 79.600 1.00 27.91 26 LYS C C 1
ATOM 1555 O O . LYS C 1 45 ? 21.180 39.124 80.618 1.00 30.10 26 LYS C O 1
ATOM 1561 N N . GLU C 1 46 ? 19.159 38.967 79.661 1.00 27.63 27 GLU C N 1
ATOM 1562 C CA . GLU C 1 46 ? 18.442 38.768 80.912 1.00 29.76 27 GLU C CA 1
ATOM 1563 C C . GLU C 1 46 ? 18.637 37.372 81.489 1.00 29.97 27 GLU C C 1
ATOM 1564 O O . GLU C 1 46 ? 18.027 37.059 82.513 1.00 28.03 27 GLU C O 1
ATOM 1570 N N . GLY C 1 47 ? 19.462 36.530 80.868 1.00 26.14 28 GLY C N 1
ATOM 1571 C CA . GLY C 1 47 ? 19.713 35.198 81.375 1.00 24.87 28 GLY C CA 1
ATOM 1572 C C . GLY C 1 47 ? 18.647 34.150 81.093 1.00 31.57 28 GLY C C 1
ATOM 1573 O O . GLY C 1 47 ? 18.681 33.079 81.712 1.00 33.69 28 GLY C O 1
ATOM 1574 N N . LYS C 1 48 ? 17.702 34.402 80.188 1.00 30.84 29 LYS C N 1
ATOM 1575 C CA . LYS C 1 48 ? 16.689 33.399 79.837 1.00 31.46 29 LYS C CA 1
ATOM 1576 C C . LYS C 1 48 ? 17.137 32.676 78.570 1.00 26.16 29 LYS C C 1
ATOM 1577 O O . LYS C 1 48 ? 16.725 33.001 77.463 1.00 29.34 29 LYS C O 1
ATOM 1583 N N . VAL C 1 49 ? 18.003 31.677 78.751 1.00 27.27 30 VAL C N 1
ATOM 1584 C CA . VAL C 1 49 ? 18.602 31.002 77.609 1.00 27.47 30 VAL C CA 1
ATOM 1585 C C . VAL C 1 49 ? 17.571 30.114 76.912 1.00 37.98 30 VAL C C 1
ATOM 1586 O O . VAL C 1 49 ? 17.397 30.199 75.689 1.00 30.64 30 VAL C O 1
ATOM 1590 N N . ASP C 1 50 ? 16.880 29.246 77.676 1.00 31.51 31 ASP C N 1
ATOM 1591 C CA . ASP C 1 50 ? 15.834 28.381 77.112 1.00 30.89 31 ASP C CA 1
ATOM 1592 C C . ASP C 1 50 ? 14.878 29.176 76.233 1.00 29.97 31 ASP C C 1
ATOM 1593 O O . ASP C 1 50 ? 14.543 28.773 75.107 1.00 28.62 31 ASP C O 1
ATOM 1598 N N . GLU C 1 51 ? 14.396 30.299 76.760 1.00 28.32 32 GLU C N 1
ATOM 1599 C CA . GLU C 1 51 ? 13.421 31.097 76.036 1.00 33.25 32 GLU C CA 1
ATOM 1600 C C . GLU C 1 51 ? 14.010 31.670 74.746 1.00 29.47 32 GLU C C 1
ATOM 1601 O O . GLU C 1 51 ? 13.339 31.701 73.706 1.00 26.34 32 GLU C O 1
ATOM 1607 N N . ALA C 1 52 ? 15.273 32.109 74.792 1.00 28.02 33 ALA C N 1
ATOM 1608 C CA . ALA C 1 52 ? 15.943 32.567 73.578 1.00 28.48 33 ALA C CA 1
ATOM 1609 C C . ALA C 1 52 ? 16.067 31.443 72.553 1.00 28.15 33 ALA C C 1
ATOM 1610 O O . ALA C 1 52 ? 15.844 31.665 71.360 1.00 22.34 33 ALA C O 1
ATOM 1612 N N . VAL C 1 53 ? 16.479 30.246 72.999 1.00 24.11 34 VAL C N 1
ATOM 1613 C CA . VAL C 1 53 ? 16.581 29.074 72.117 1.00 21.83 34 VAL C CA 1
ATOM 1614 C C . VAL C 1 53 ? 15.272 28.825 71.383 1.00 26.09 34 VAL C C 1
ATOM 1615 O O . VAL C 1 53 ? 15.254 28.608 70.161 1.00 21.10 34 VAL C O 1
ATOM 1619 N N . GLU C 1 54 ? 14.156 28.841 72.124 1.00 29.10 35 GLU C N 1
ATOM 1620 C CA . GLU C 1 54 ? 12.882 28.496 71.501 1.00 27.50 35 GLU C CA 1
ATOM 1621 C C . GLU C 1 54 ? 12.434 29.580 70.535 1.00 27.82 35 GLU C C 1
ATOM 1622 O O . GLU C 1 54 ? 11.916 29.272 69.451 1.00 28.50 35 GLU C O 1
ATOM 1628 N N . LEU C 1 55 ? 12.631 30.852 70.899 1.00 23.70 36 LEU C N 1
ATOM 1629 C CA . LEU C 1 55 ? 12.286 31.917 69.974 1.00 21.70 36 LEU C CA 1
ATOM 1630 C C . LEU C 1 55 ? 13.142 31.824 68.708 1.00 20.34 36 LEU C C 1
ATOM 1631 O O . LEU C 1 55 ? 12.633 31.980 67.592 1.00 24.28 36 LEU C O 1
ATOM 1636 N N . GLY C 1 56 ? 14.443 31.561 68.866 1.00 17.54 37 GLY C N 1
ATOM 1637 C CA . GLY C 1 56 ? 15.308 31.349 67.723 1.00 19.07 37 GLY C CA 1
ATOM 1638 C C . GLY C 1 56 ? 14.804 30.254 66.799 1.00 18.88 37 GLY C C 1
ATOM 1639 O O . GLY C 1 56 ? 14.793 30.414 65.574 1.00 14.94 37 GLY C O 1
ATOM 1640 N N . LEU C 1 57 ? 14.368 29.128 67.380 1.00 19.29 38 LEU C N 1
ATOM 1641 C CA . LEU C 1 57 ? 13.829 28.033 66.570 1.00 20.04 38 LEU C CA 1
ATOM 1642 C C . LEU C 1 57 ? 12.582 28.478 65.815 1.00 22.24 38 LEU C C 1
ATOM 1643 O O . LEU C 1 57 ? 12.414 28.168 64.623 1.00 26.52 38 LEU C O 1
ATOM 1648 N N . LYS C 1 58 ? 11.674 29.179 66.504 1.00 19.98 39 LYS C N 1
ATOM 1649 C CA . LYS C 1 58 ? 10.469 29.667 65.841 1.00 23.58 39 LYS C CA 1
ATOM 1650 C C . LYS C 1 58 ? 10.822 30.577 64.662 1.00 21.00 39 LYS C C 1
ATOM 1651 O O . LYS C 1 58 ? 10.174 30.533 63.615 1.00 18.10 39 LYS C O 1
ATOM 1657 N N . VAL C 1 59 ? 11.842 31.421 64.832 1.00 20.11 40 VAL C N 1
ATOM 1658 C CA . VAL C 1 59 ? 12.285 32.278 63.741 1.00 20.80 40 VAL C CA 1
ATOM 1659 C C . VAL C 1 59 ? 12.746 31.438 62.556 1.00 16.34 40 VAL C C 1
ATOM 1660 O O . VAL C 1 59 ? 12.352 31.692 61.413 1.00 17.99 40 VAL C O 1
ATOM 1664 N N . ILE C 1 60 ? 13.590 30.436 62.809 1.00 16.62 41 ILE C N 1
ATOM 1665 C CA . ILE C 1 60 ? 14.067 29.571 61.720 1.00 18.54 41 ILE C CA 1
ATOM 1666 C C . ILE C 1 60 ? 12.891 28.931 60.984 1.00 22.41 41 ILE C C 1
ATOM 1667 O O . ILE C 1 60 ? 12.832 28.923 59.748 1.00 15.23 41 ILE C O 1
ATOM 1672 N N . GLU C 1 61 ? 11.934 28.387 61.733 1.00 20.41 42 GLU C N 1
ATOM 1673 C CA . GLU C 1 61 ? 10.812 27.704 61.089 1.00 25.39 42 GLU C CA 1
ATOM 1674 C C . GLU C 1 61 ? 9.997 28.651 60.215 1.00 24.88 42 GLU C C 1
ATOM 1675 O O . GLU C 1 61 ? 9.757 28.370 59.035 1.00 23.32 42 GLU C O 1
ATOM 1681 N N . GLU C 1 62 ? 9.552 29.779 60.770 1.00 21.47 43 GLU C N 1
ATOM 1682 C CA . GLU C 1 62 ? 8.733 30.696 59.973 1.00 19.98 43 GLU C CA 1
ATOM 1683 C C . GLU C 1 62 ? 9.505 31.229 58.763 1.00 23.29 43 GLU C C 1
ATOM 1684 O O . GLU C 1 62 ? 9.003 31.210 57.624 1.00 16.81 43 GLU C O 1
ATOM 1690 N N . ALA C 1 63 ? 10.725 31.734 58.999 1.00 16.39 44 ALA C N 1
ATOM 1691 C CA . ALA C 1 63 ? 11.605 32.156 57.915 1.00 19.72 44 ALA C CA 1
ATOM 1692 C C . ALA C 1 63 ? 11.662 31.108 56.808 1.00 18.63 44 ALA C C 1
ATOM 1693 O O . ALA C 1 63 ? 11.579 31.437 55.618 1.00 12.75 44 ALA C O 1
ATOM 1695 N N . THR C 1 64 ? 11.826 29.837 57.193 1.00 16.30 45 THR C N 1
ATOM 1696 C CA . THR C 1 64 ? 11.974 28.762 56.221 1.00 21.02 45 THR C CA 1
ATOM 1697 C C . THR C 1 64 ? 10.708 28.577 55.406 1.00 24.59 45 THR C C 1
ATOM 1698 O O . THR C 1 64 ? 10.739 28.578 54.170 1.00 24.50 45 THR C O 1
ATOM 1702 N N . LYS C 1 65 ? 9.578 28.431 56.090 1.00 23.53 46 LYS C N 1
ATOM 1703 C CA . LYS C 1 65 ? 8.320 28.234 55.392 1.00 18.65 46 LYS C CA 1
ATOM 1704 C C . LYS C 1 65 ? 8.089 29.357 54.388 1.00 29.42 46 LYS C C 1
ATOM 1705 O O . LYS C 1 65 ? 7.657 29.107 53.251 1.00 24.65 46 LYS C O 1
ATOM 1711 N N . LEU C 1 66 ? 8.449 30.593 54.761 1.00 22.38 47 LEU C N 1
ATOM 1712 C CA . LEU C 1 66 ? 8.149 31.749 53.924 1.00 25.03 47 LEU C CA 1
ATOM 1713 C C . LEU C 1 66 ? 9.242 32.085 52.904 1.00 22.86 47 LEU C C 1
ATOM 1714 O O . LEU C 1 66 ? 9.080 33.055 52.157 1.00 21.62 47 LEU C O 1
ATOM 1719 N N . GLY C 1 67 ? 10.341 31.326 52.869 1.00 20.72 48 GLY C N 1
ATOM 1720 C CA . GLY C 1 67 ? 11.430 31.553 51.929 1.00 26.17 48 GLY C CA 1
ATOM 1721 C C . GLY C 1 67 ? 12.300 32.766 52.217 1.00 26.52 48 GLY C C 1
ATOM 1722 O O . GLY C 1 67 ? 12.882 33.326 51.287 1.00 24.63 48 GLY C O 1
ATOM 1723 N N . LEU C 1 68 ? 12.433 33.149 53.491 1.00 20.15 49 LEU C N 1
ATOM 1724 C CA . LEU C 1 68 ? 12.957 34.455 53.912 1.00 22.04 49 LEU C CA 1
ATOM 1725 C C . LEU C 1 68 ? 14.428 34.352 54.323 1.00 18.67 49 LEU C C 1
ATOM 1726 O O . LEU C 1 68 ? 14.788 34.437 55.488 1.00 12.95 49 LEU C O 1
ATOM 1731 N N . GLN C 1 69 ? 15.292 34.219 53.322 1.00 21.20 50 GLN C N 1
ATOM 1732 C CA . GLN C 1 69 ? 16.703 34.010 53.619 1.00 21.38 50 GLN C CA 1
ATOM 1733 C C . GLN C 1 69 ? 17.311 35.208 54.344 1.00 21.12 50 GLN C C 1
ATOM 1734 O O . GLN C 1 69 ? 18.160 35.043 55.236 1.00 18.55 50 GLN C O 1
ATOM 1740 N N . ASP C 1 70 ? 16.884 36.423 54.000 1.00 19.30 51 ASP C N 1
ATOM 1741 C CA . ASP C 1 70 ? 17.469 37.573 54.679 1.00 23.46 51 ASP C CA 1
ATOM 1742 C C . ASP C 1 70 ? 17.086 37.623 56.156 1.00 21.92 51 ASP C C 1
ATOM 1743 O O . ASP C 1 70 ? 17.885 38.084 56.988 1.00 18.28 51 ASP C O 1
ATOM 1748 N N . ALA C 1 71 ? 15.893 37.136 56.507 1.00 18.82 52 ALA C N 1
ATOM 1749 C CA . ALA C 1 71 ? 15.549 37.068 57.922 1.00 16.09 52 ALA C CA 1
ATOM 1750 C C . ALA C 1 71 ? 16.489 36.111 58.659 1.00 16.70 52 ALA C C 1
ATOM 1751 O O . ALA C 1 71 ? 16.926 36.396 59.776 1.00 22.11 52 ALA C O 1
ATOM 1753 N N . VAL C 1 72 ? 16.867 35.007 58.035 1.00 13.05 53 VAL C N 1
ATOM 1754 C CA . VAL C 1 72 ? 17.775 34.071 58.690 1.00 13.37 53 VAL C CA 1
ATOM 1755 C C . VAL C 1 72 ? 19.184 34.647 58.802 1.00 14.78 53 VAL C C 1
ATOM 1756 O O . VAL C 1 72 ? 19.909 34.373 59.776 1.00 10.66 53 VAL C O 1
ATOM 1760 N N . MET C 1 73 ? 19.628 35.387 57.784 1.00 13.42 54 MET C N 1
ATOM 1761 C CA . MET C 1 73 ? 20.914 36.074 57.909 1.00 13.72 54 MET C CA 1
ATOM 1762 C C . MET C 1 73 ? 20.908 36.990 59.126 1.00 13.00 54 MET C C 1
ATOM 1763 O O . MET C 1 73 ? 21.834 36.975 59.953 1.00 15.95 54 MET C O 1
ATOM 1768 N N . PHE C 1 74 ? 19.867 37.816 59.246 1.00 15.57 55 PHE C N 1
ATOM 1769 C CA . PHE C 1 74 ? 19.812 38.713 60.391 1.00 14.69 55 PHE C CA 1
ATOM 1770 C C . PHE C 1 74 ? 19.750 37.927 61.703 1.00 16.06 55 PHE C C 1
ATOM 1771 O O . PHE C 1 74 ? 20.354 38.320 62.718 1.00 15.88 55 PHE C O 1
ATOM 1779 N N . LEU C 1 75 ? 19.052 36.785 61.699 1.00 13.66 56 LEU C N 1
ATOM 1780 C CA . LEU C 1 75 ? 19.005 35.982 62.924 1.00 14.19 56 LEU C CA 1
ATOM 1781 C C . LEU C 1 75 ? 20.392 35.460 63.311 1.00 12.71 56 LEU C C 1
ATOM 1782 O O . LEU C 1 75 ? 20.744 35.457 64.494 1.00 12.35 56 LEU C O 1
ATOM 1787 N N . LEU C 1 76 ? 21.187 35.026 62.321 1.00 9.66 57 LEU C N 1
ATOM 1788 C CA . LEU C 1 76 ? 22.544 34.533 62.579 1.00 12.99 57 LEU C CA 1
ATOM 1789 C C . LEU C 1 76 ? 23.417 35.635 63.188 1.00 15.17 57 LEU C C 1
ATOM 1790 O O . LEU C 1 76 ? 24.197 35.406 64.124 1.00 11.65 57 LEU C O 1
ATOM 1795 N N . PHE C 1 77 ? 23.319 36.838 62.624 1.00 11.98 58 PHE C N 1
ATOM 1796 C CA . PHE C 1 77 ? 24.001 37.997 63.197 1.00 15.42 58 PHE C CA 1
ATOM 1797 C C . PHE C 1 77 ? 23.637 38.187 64.680 1.00 13.94 58 PHE C C 1
ATOM 1798 O O . PHE C 1 77 ? 24.518 38.344 65.551 1.00 14.07 58 PHE C O 1
ATOM 1806 N N . LYS C 1 78 ? 22.331 38.105 64.998 1.00 13.46 59 LYS C N 1
ATOM 1807 C CA . LYS C 1 78 ? 21.903 38.325 66.389 1.00 12.71 59 LYS C CA 1
ATOM 1808 C C . LYS C 1 78 ? 22.259 37.149 67.303 1.00 12.22 59 LYS C C 1
ATOM 1809 O O . LYS C 1 78 ? 22.512 37.346 68.491 1.00 14.09 59 LYS C O 1
ATOM 1815 N N . LEU C 1 79 ? 22.289 35.925 66.774 1.00 12.87 60 LEU C N 1
ATOM 1816 C CA . LEU C 1 79 ? 22.724 34.789 67.580 1.00 11.66 60 LEU C CA 1
ATOM 1817 C C . LEU C 1 79 ? 24.199 34.911 67.926 1.00 11.84 60 LEU C C 1
ATOM 1818 O O . LEU C 1 79 ? 24.620 34.528 69.018 1.00 14.07 60 LEU C O 1
ATOM 1823 N N . HIS C 1 80 ? 25.010 35.423 67.005 1.00 14.74 61 HIS C N 1
ATOM 1824 C CA . HIS C 1 80 ? 26.390 35.719 67.371 1.00 12.90 61 HIS C CA 1
ATOM 1825 C C . HIS C 1 80 ? 26.466 36.779 68.462 1.00 11.78 61 HIS C C 1
ATOM 1826 O O . HIS C 1 80 ? 27.318 36.696 69.356 1.00 15.24 61 HIS C O 1
ATOM 1833 N N . GLU C 1 81 ? 25.587 37.786 68.416 1.00 15.18 62 GLU C N 1
ATOM 1834 C CA . GLU C 1 81 ? 25.526 38.744 69.536 1.00 17.44 62 GLU C CA 1
ATOM 1835 C C . GLU C 1 81 ? 25.115 38.063 70.851 1.00 16.52 62 GLU C C 1
ATOM 1836 O O . GLU C 1 81 ? 25.611 38.412 71.936 1.00 16.35 62 GLU C O 1
ATOM 1842 N N . ALA C 1 82 ? 24.209 37.088 70.774 1.00 16.15 63 ALA C N 1
ATOM 1843 C CA . ALA C 1 82 ? 23.795 36.356 71.970 1.00 12.40 63 ALA C CA 1
ATOM 1844 C C . ALA C 1 82 ? 24.962 35.543 72.539 1.00 15.24 63 ALA C C 1
ATOM 1845 O O . ALA C 1 82 ? 25.150 35.467 73.766 1.00 15.64 63 ALA C O 1
ATOM 1847 N N . VAL C 1 83 ? 25.776 34.961 71.662 1.00 12.71 64 VAL C N 1
ATOM 1848 C CA . VAL C 1 83 ? 26.979 34.267 72.126 1.00 11.53 64 VAL C CA 1
ATOM 1849 C C . VAL C 1 83 ? 27.907 35.239 72.852 1.00 15.55 64 VAL C C 1
ATOM 1850 O O . VAL C 1 83 ? 28.390 34.956 73.953 1.00 16.56 64 VAL C O 1
ATOM 1854 N N . HIS C 1 84 ? 28.206 36.374 72.221 1.00 12.86 65 HIS C N 1
ATOM 1855 C CA . HIS C 1 84 ? 28.964 37.439 72.884 1.00 13.48 65 HIS C CA 1
ATOM 1856 C C . HIS C 1 84 ? 28.467 37.674 74.323 1.00 17.34 65 HIS C C 1
ATOM 1857 O O . HIS C 1 84 ? 29.253 37.679 75.293 1.00 15.55 65 HIS C O 1
ATOM 1864 N N . GLU C 1 85 ? 27.149 37.857 74.474 1.00 16.82 66 GLU C N 1
ATOM 1865 C CA . GLU C 1 85 ? 26.590 38.181 75.792 1.00 17.64 66 GLU C CA 1
ATOM 1866 C C . GLU C 1 85 ? 26.829 37.052 76.786 1.00 20.55 66 GLU C C 1
ATOM 1867 O O . GLU C 1 85 ? 27.227 37.289 77.940 1.00 23.94 66 GLU C O 1
ATOM 1873 N N . LEU C 1 86 ? 26.598 35.810 76.344 1.00 18.32 67 LEU C N 1
ATOM 1874 C CA . LEU C 1 86 ? 26.697 34.676 77.249 1.00 18.84 67 LEU C CA 1
ATOM 1875 C C . LEU C 1 86 ? 28.145 34.407 77.641 1.00 24.30 67 LEU C C 1
ATOM 1876 O O . LEU C 1 86 ? 28.432 34.153 78.820 1.00 25.66 67 LEU C O 1
ATOM 1881 N N . LYS C 1 87 ? 29.079 34.505 76.686 1.00 20.46 68 LYS C N 1
ATOM 1882 C CA . LYS C 1 87 ? 30.487 34.396 77.043 1.00 18.48 68 LYS C CA 1
ATOM 1883 C C . LYS C 1 87 ? 30.899 35.513 77.995 1.00 27.79 68 LYS C C 1
ATOM 1884 O O . LYS C 1 87 ? 31.828 35.327 78.791 1.00 23.14 68 LYS C O 1
ATOM 1890 N N . LYS C 1 88 ? 30.225 36.673 77.931 1.00 23.54 69 LYS C N 1
ATOM 1891 C CA . LYS C 1 88 ? 30.512 37.728 78.897 1.00 27.16 69 LYS C CA 1
ATOM 1892 C C . LYS C 1 88 ? 30.088 37.333 80.300 1.00 26.91 69 LYS C C 1
ATOM 1893 O O . LYS C 1 88 ? 30.732 37.732 81.272 1.00 21.85 69 LYS C O 1
ATOM 1899 N N . LYS C 1 89 ? 29.012 36.568 80.438 1.00 27.82 70 LYS C N 1
ATOM 1900 C CA . LYS C 1 89 ? 28.713 36.030 81.767 1.00 24.80 70 LYS C CA 1
ATOM 1901 C C . LYS C 1 89 ? 29.423 34.710 82.061 1.00 26.28 70 LYS C C 1
ATOM 1902 O O . LYS C 1 89 ? 29.089 34.056 83.054 1.00 25.54 70 LYS C O 1
ATOM 1908 N N . GLY C 1 90 ? 30.383 34.304 81.233 1.00 24.75 71 GLY C N 1
ATOM 1909 C CA . GLY C 1 90 ? 31.027 33.002 81.379 1.00 24.63 71 GLY C CA 1
ATOM 1910 C C . GLY C 1 90 ? 30.088 31.811 81.472 1.00 30.15 71 GLY C C 1
ATOM 1911 O O . GLY C 1 90 ? 30.349 30.876 82.239 1.00 26.99 71 GLY C O 1
ATOM 1912 N N . ASN C 1 91 ? 29.000 31.815 80.705 1.00 24.60 72 ASN C N 1
ATOM 1913 C CA . ASN C 1 91 ? 27.969 30.779 80.809 1.00 24.49 72 ASN C CA 1
ATOM 1914 C C . ASN C 1 91 ? 28.155 29.799 79.644 1.00 28.27 72 ASN C C 1
ATOM 1915 O O . ASN C 1 91 ? 27.559 29.955 78.574 1.00 29.50 72 ASN C O 1
ATOM 1920 N N . GLU C 1 92 ? 28.982 28.765 79.860 1.00 27.37 73 GLU C N 1
ATOM 1921 C CA . GLU C 1 92 ? 29.365 27.870 78.760 1.00 30.32 73 GLU C CA 1
ATOM 1922 C C . GLU C 1 92 ? 28.180 27.069 78.230 1.00 25.40 73 GLU C C 1
ATOM 1923 O O . GLU C 1 92 ? 28.074 26.831 77.017 1.00 27.50 73 GLU C O 1
ATOM 1929 N N . GLU C 1 93 ? 27.317 26.590 79.127 1.00 30.85 74 GLU C N 1
ATOM 1930 C CA . GLU C 1 93 ? 26.158 25.802 78.705 1.00 34.18 74 GLU C CA 1
ATOM 1931 C C . GLU C 1 93 ? 25.281 26.595 77.749 1.00 28.18 74 GLU C C 1
ATOM 1932 O O . GLU C 1 93 ? 24.880 26.093 76.685 1.00 22.86 74 GLU C O 1
ATOM 1938 N N . GLY C 1 94 ? 24.920 27.817 78.162 1.00 24.96 75 GLY C N 1
ATOM 1939 C CA . GLY C 1 94 ? 24.089 28.665 77.328 1.00 20.88 75 GLY C CA 1
ATOM 1940 C C . GLY C 1 94 ? 24.709 28.893 75.972 1.00 23.54 75 GLY C C 1
ATOM 1941 O O . GLY C 1 94 ? 24.018 28.853 74.949 1.00 23.04 75 GLY C O 1
ATOM 1942 N N . VAL C 1 95 ? 26.024 29.116 75.945 1.00 22.46 76 VAL C N 1
ATOM 1943 C CA . VAL C 1 95 ? 26.721 29.283 74.677 1.00 22.68 76 VAL C CA 1
ATOM 1944 C C . VAL C 1 95 ? 26.522 28.060 73.787 1.00 24.33 76 VAL C C 1
ATOM 1945 O O . VAL C 1 95 ? 26.219 28.185 72.592 1.00 20.03 76 VAL C O 1
ATOM 1949 N N . LYS C 1 96 ? 26.731 26.864 74.343 1.00 21.76 77 LYS C N 1
ATOM 1950 C CA . LYS C 1 96 ? 26.565 25.634 73.557 1.00 27.56 77 LYS C CA 1
ATOM 1951 C C . LYS C 1 96 ? 25.156 25.532 72.962 1.00 22.28 77 LYS C C 1
ATOM 1952 O O . LYS C 1 96 ? 24.981 25.180 71.783 1.00 26.75 77 LYS C O 1
ATOM 1958 N N . LYS C 1 97 ? 24.149 25.847 73.776 1.00 18.49 78 LYS C N 1
ATOM 1959 C CA . LYS C 1 97 ? 22.759 25.841 73.342 1.00 19.25 78 LYS C CA 1
ATOM 1960 C C . LYS C 1 97 ? 22.525 26.826 72.195 1.00 23.99 78 LYS C C 1
ATOM 1961 O O . LYS C 1 97 ? 21.876 26.504 71.180 1.00 24.40 78 LYS C O 1
ATOM 1967 N N . ILE C 1 98 ? 23.048 28.043 72.344 1.00 15.18 79 ILE C N 1
ATOM 1968 C CA . ILE C 1 98 ? 22.807 29.076 71.345 1.00 19.28 79 ILE C CA 1
ATOM 1969 C C . ILE C 1 98 ? 23.522 28.719 70.051 1.00 16.18 79 ILE C C 1
ATOM 1970 O O . ILE C 1 98 ? 22.985 28.921 68.964 1.00 20.41 79 ILE C O 1
ATOM 1975 N N . GLU C 1 99 ? 24.712 28.118 70.153 1.00 19.67 80 GLU C N 1
ATOM 1976 C CA . GLU C 1 99 ? 25.504 27.739 68.985 1.00 20.03 80 GLU C CA 1
ATOM 1977 C C . GLU C 1 99 ? 24.902 26.558 68.236 1.00 24.21 80 GLU C C 1
ATOM 1978 O O . GLU C 1 99 ? 25.095 26.425 67.015 1.00 19.69 80 GLU C O 1
ATOM 1984 N N . GLU C 1 100 ? 24.172 25.678 68.929 1.00 21.98 81 GLU C N 1
ATOM 1985 C CA . GLU C 1 100 ? 23.485 24.655 68.144 1.00 23.72 81 GLU C CA 1
ATOM 1986 C C . GLU C 1 100 ? 22.272 25.245 67.436 1.00 20.70 81 GLU C C 1
ATOM 1987 O O . GLU C 1 100 ? 21.961 24.844 66.306 1.00 24.72 81 GLU C O 1
ATOM 1993 N N . VAL C 1 101 ? 21.593 26.210 68.058 1.00 22.86 82 VAL C N 1
ATOM 1994 C CA . VAL C 1 101 ? 20.583 26.946 67.296 1.00 20.17 82 VAL C CA 1
ATOM 1995 C C . VAL C 1 101 ? 21.222 27.644 66.089 1.00 20.20 82 VAL C C 1
ATOM 1996 O O . VAL C 1 101 ? 20.656 27.659 64.982 1.00 23.47 82 VAL C O 1
ATOM 2000 N N . LYS C 1 102 ? 22.409 28.221 66.274 1.00 19.51 83 LYS C N 1
ATOM 2001 C CA . LYS C 1 102 ? 23.110 28.833 65.144 1.00 20.29 83 LYS C CA 1
ATOM 2002 C C . LYS C 1 102 ? 23.335 27.816 64.023 1.00 20.72 83 LYS C C 1
ATOM 2003 O O . LYS C 1 102 ? 23.139 28.124 62.839 1.00 13.95 83 LYS C O 1
ATOM 2009 N N . LYS C 1 103 ? 23.773 26.599 64.386 1.00 21.05 84 LYS C N 1
ATOM 2010 C CA . LYS C 1 103 ? 23.995 25.556 63.387 1.00 22.25 84 LYS C CA 1
ATOM 2011 C C . LYS C 1 103 ? 22.713 25.254 62.615 1.00 18.29 84 LYS C C 1
ATOM 2012 O O . LYS C 1 103 ? 22.738 25.113 61.377 1.00 16.61 84 LYS C O 1
ATOM 2018 N N . LYS C 1 104 ? 21.575 25.212 63.319 1.00 15.71 85 LYS C N 1
ATOM 2019 C CA . LYS C 1 104 ? 20.296 25.010 62.623 1.00 17.53 85 LYS C CA 1
ATOM 2020 C C . LYS C 1 104 ? 20.018 26.148 61.638 1.00 19.91 85 LYS C C 1
ATOM 2021 O O . LYS C 1 104 ? 19.647 25.912 60.479 1.00 16.95 85 LYS C O 1
ATOM 2027 N N . ALA C 1 105 ? 20.191 27.395 62.095 1.00 18.32 86 ALA C N 1
ATOM 2028 C CA . ALA C 1 105 ? 20.031 28.546 61.214 1.00 18.41 86 ALA C CA 1
ATOM 2029 C C . ALA C 1 105 ? 20.937 28.447 59.999 1.00 13.25 86 ALA C C 1
ATOM 2030 O O . ALA C 1 105 ? 20.515 28.765 58.885 1.00 15.69 86 ALA C O 1
ATOM 2032 N N . GLU C 1 106 ? 22.195 28.037 60.193 1.00 13.21 87 GLU C N 1
ATOM 2033 C CA . GLU C 1 106 ? 23.127 27.971 59.069 1.00 15.87 87 GLU C CA 1
ATOM 2034 C C . GLU C 1 106 ? 22.653 26.960 58.019 1.00 18.31 87 GLU C C 1
ATOM 2035 O O . GLU C 1 106 ? 22.731 27.214 56.805 1.00 18.18 87 GLU C O 1
ATOM 2041 N N . GLU C 1 107 ? 22.145 25.811 58.471 1.00 17.14 88 GLU C N 1
ATOM 2042 C CA . GLU C 1 107 ? 21.666 24.784 57.535 1.00 21.54 88 GLU C CA 1
ATOM 2043 C C . GLU C 1 107 ? 20.441 25.267 56.746 1.00 21.42 88 GLU C C 1
ATOM 2044 O O . GLU C 1 107 ? 20.372 25.129 55.509 1.00 19.53 88 GLU C O 1
ATOM 2050 N N . ALA C 1 108 ? 19.470 25.856 57.449 1.00 19.98 89 ALA C N 1
ATOM 2051 C CA . ALA C 1 108 ? 18.296 26.383 56.760 1.00 19.86 89 ALA C CA 1
ATOM 2052 C C . ALA C 1 108 ? 18.691 27.463 55.751 1.00 20.37 89 ALA C C 1
ATOM 2053 O O . ALA C 1 108 ? 18.199 27.479 54.610 1.00 17.58 89 ALA C O 1
ATOM 2055 N N . LEU C 1 109 ? 19.600 28.363 56.147 1.00 17.78 90 LEU C N 1
ATOM 2056 C CA . LEU C 1 109 ? 20.068 29.382 55.221 1.00 20.01 90 LEU C CA 1
ATOM 2057 C C . LEU C 1 109 ? 20.643 28.739 53.970 1.00 21.93 90 LEU C C 1
ATOM 2058 O O . LEU C 1 109 ? 20.376 29.200 52.843 1.00 17.53 90 LEU C O 1
ATOM 2063 N N . SER C 1 110 ? 21.415 27.646 54.158 1.00 20.72 91 SER C N 1
ATOM 2064 C CA . SER C 1 110 ? 21.977 26.896 53.034 1.00 19.78 91 SER C CA 1
ATOM 2065 C C . SER C 1 110 ? 20.895 26.425 52.070 1.00 26.19 91 SER C C 1
ATOM 2066 O O . SER C 1 110 ? 21.129 26.349 50.858 1.00 26.47 91 SER C O 1
ATOM 2069 N N . ARG C 1 111 ? 19.731 26.037 52.587 1.00 20.43 92 ARG C N 1
ATOM 2070 C CA . ARG C 1 111 ? 18.664 25.577 51.700 1.00 26.29 92 ARG C CA 1
ATOM 2071 C C . ARG C 1 111 ? 17.726 26.692 51.226 1.00 26.85 92 ARG C C 1
ATOM 2072 O O . ARG C 1 111 ? 16.687 26.397 50.629 1.00 23.98 92 ARG C O 1
ATOM 2080 N N . LEU C 1 112 ? 18.058 27.955 51.463 1.00 24.62 93 LEU C N 1
ATOM 2081 C CA . LEU C 1 112 ? 17.168 29.034 51.029 1.00 23.81 93 LEU C CA 1
ATOM 2082 C C . LEU C 1 112 ? 17.811 29.859 49.926 1.00 34.86 93 LEU C C 1
ATOM 2083 O O . LEU C 1 112 ? 19.018 29.783 49.714 1.00 31.09 93 LEU C O 1
ATOM 2089 N N . PRO D 1 21 ? 16.946 54.351 41.848 1.00 46.48 2 PRO D N 1
ATOM 2090 C CA . PRO D 1 21 ? 16.868 52.885 41.874 1.00 47.32 2 PRO D CA 1
ATOM 2091 C C . PRO D 1 21 ? 16.660 52.379 43.299 1.00 47.17 2 PRO D C 1
ATOM 2092 O O . PRO D 1 21 ? 17.246 52.976 44.182 1.00 51.81 2 PRO D O 1
ATOM 2096 N N . GLY D 1 22 ? 15.848 51.341 43.522 1.00 49.65 3 GLY D N 1
ATOM 2097 C CA . GLY D 1 22 ? 15.539 50.859 44.862 1.00 40.95 3 GLY D CA 1
ATOM 2098 C C . GLY D 1 22 ? 14.200 51.262 45.464 1.00 42.85 3 GLY D C 1
ATOM 2099 O O . GLY D 1 22 ? 13.270 50.453 45.504 1.00 55.80 3 GLY D O 1
ATOM 2100 N N . GLY D 1 23 ? 14.092 52.491 45.958 1.00 46.99 4 GLY D N 1
ATOM 2101 C CA . GLY D 1 23 ? 12.889 53.022 46.604 1.00 44.08 4 GLY D CA 1
ATOM 2102 C C . GLY D 1 23 ? 12.078 53.893 45.667 1.00 49.99 4 GLY D C 1
ATOM 2103 O O . GLY D 1 23 ? 11.960 53.607 44.468 1.00 49.59 4 GLY D O 1
ATOM 2104 N N . THR D 1 24 ? 11.518 54.973 46.220 1.00 45.16 5 THR D N 1
ATOM 2105 C CA . THR D 1 24 ? 10.683 55.911 45.475 1.00 47.29 5 THR D CA 1
ATOM 2106 C C . THR D 1 24 ? 11.284 56.247 44.113 1.00 48.94 5 THR D C 1
ATOM 2107 O O . THR D 1 24 ? 10.556 56.349 43.117 1.00 52.64 5 THR D O 1
ATOM 2111 N N . GLU D 1 25 ? 12.613 56.393 44.063 1.00 45.93 6 GLU D N 1
ATOM 2112 C CA . GLU D 1 25 ? 13.316 56.626 42.802 1.00 47.44 6 GLU D CA 1
ATOM 2113 C C . GLU D 1 25 ? 12.992 55.536 41.781 1.00 46.71 6 GLU D C 1
ATOM 2114 O O . GLU D 1 25 ? 12.463 55.814 40.691 1.00 44.23 6 GLU D O 1
ATOM 2120 N N . ALA D 1 26 ? 13.310 54.282 42.126 1.00 40.12 7 ALA D N 1
ATOM 2121 C CA . ALA D 1 26 ? 13.101 53.164 41.212 1.00 45.91 7 ALA D CA 1
ATOM 2122 C C . ALA D 1 26 ? 11.643 53.014 40.841 1.00 37.63 7 ALA D C 1
ATOM 2123 O O . ALA D 1 26 ? 11.302 52.939 39.657 1.00 37.35 7 ALA D O 1
ATOM 2125 N N . GLN D 1 27 ? 10.781 52.896 41.852 1.00 38.60 8 GLN D N 1
ATOM 2126 C CA . GLN D 1 27 ? 9.376 52.610 41.604 1.00 41.50 8 GLN D CA 1
ATOM 2127 C C . GLN D 1 27 ? 8.728 53.705 40.771 1.00 37.03 8 GLN D C 1
ATOM 2128 O O . GLN D 1 27 ? 7.903 53.418 39.889 1.00 27.72 8 GLN D O 1
ATOM 2134 N N . LYS D 1 28 ? 9.112 54.964 41.023 1.00 39.07 9 LYS D N 1
ATOM 2135 C CA . LYS D 1 28 ? 8.637 56.079 40.213 1.00 34.76 9 LYS D CA 1
ATOM 2136 C C . LYS D 1 28 ? 9.095 55.946 38.771 1.00 35.70 9 LYS D C 1
ATOM 2137 O O . LYS D 1 28 ? 8.313 56.184 37.841 1.00 30.25 9 LYS D O 1
ATOM 2143 N N . LYS D 1 29 ? 10.360 55.582 38.554 1.00 30.25 10 LYS D N 1
ATOM 2144 C CA . LYS D 1 29 ? 10.780 55.476 37.166 1.00 34.05 10 LYS D CA 1
ATOM 2145 C C . LYS D 1 29 ? 10.162 54.256 36.482 1.00 29.36 10 LYS D C 1
ATOM 2146 O O . LYS D 1 29 ? 9.977 54.274 35.262 1.00 28.96 10 LYS D O 1
ATOM 2152 N N . LYS D 1 30 ? 9.753 53.241 37.239 1.00 31.55 11 LYS D N 1
ATOM 2153 C CA . LYS D 1 30 ? 9.088 52.063 36.659 1.00 26.87 11 LYS D CA 1
ATOM 2154 C C . LYS D 1 30 ? 7.691 52.455 36.227 1.00 27.04 11 LYS D C 1
ATOM 2155 O O . LYS D 1 30 ? 7.252 52.088 35.158 1.00 23.56 11 LYS D O 1
ATOM 2161 N N . LYS D 1 31 ? 6.998 53.182 37.071 1.00 24.69 12 LYS D N 1
ATOM 2162 C CA . LYS D 1 31 ? 5.713 53.747 36.683 1.00 30.51 12 LYS D CA 1
ATOM 2163 C C . LYS D 1 31 ? 5.847 54.613 35.435 1.00 29.57 12 LYS D C 1
ATOM 2164 O O . LYS D 1 31 ? 5.026 54.515 34.505 1.00 22.00 12 LYS D O 1
ATOM 2170 N N . GLU D 1 32 ? 6.890 55.454 35.388 1.00 25.65 13 GLU D N 1
ATOM 2171 C CA . GLU D 1 32 ? 7.113 56.311 34.217 1.00 29.11 13 GLU D CA 1
ATOM 2172 C C . GLU D 1 32 ? 7.297 55.491 32.943 1.00 21.94 13 GLU D C 1
ATOM 2173 O O . GLU D 1 32 ? 6.712 55.797 31.895 1.00 23.31 13 GLU D O 1
ATOM 2179 N N . LEU D 1 33 ? 8.145 54.468 33.000 1.00 23.03 14 LEU D N 1
ATOM 2180 C CA . LEU D 1 33 ? 8.425 53.687 31.801 1.00 22.57 14 LEU D CA 1
ATOM 2181 C C . LEU D 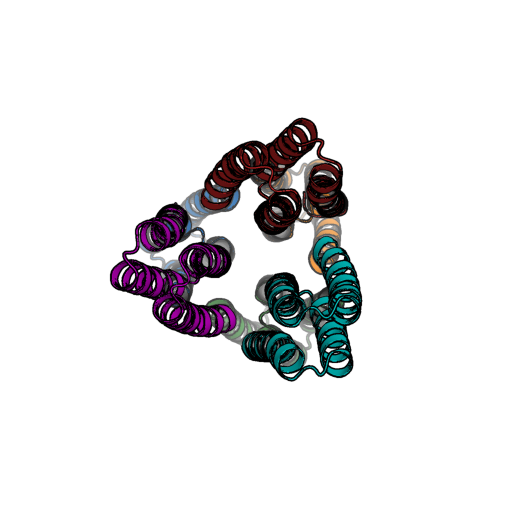1 33 ? 7.225 52.832 31.386 1.00 14.40 14 LEU D C 1
ATOM 2182 O O . LEU D 1 33 ? 7.044 52.557 30.198 1.00 20.44 14 LEU D O 1
ATOM 2187 N N . SER D 1 34 ? 6.363 52.452 32.336 1.00 21.44 15 SER D N 1
ATOM 2188 C CA . SER D 1 34 ? 5.108 51.795 31.965 1.00 15.45 15 SER D CA 1
ATOM 2189 C C . SER D 1 34 ? 4.179 52.754 31.218 1.00 16.38 15 SER D C 1
ATOM 2190 O O . SER D 1 34 ? 3.609 52.407 30.174 1.00 16.61 15 SER D O 1
ATOM 2193 N N . LYS D 1 35 ? 3.989 53.957 31.751 1.00 20.65 16 LYS D N 1
ATOM 2194 C CA . LYS D 1 35 ? 3.188 54.956 31.038 1.00 22.67 16 LYS D CA 1
ATOM 2195 C C . LYS D 1 35 ? 3.758 55.220 29.642 1.00 18.74 16 LYS D C 1
ATOM 2196 O O . LYS D 1 35 ? 3.010 55.411 28.673 1.00 18.57 16 LYS D O 1
ATOM 2202 N N . LYS D 1 36 ? 5.082 55.212 29.511 1.00 18.23 17 LYS D N 1
ATOM 2203 C CA . LYS D 1 36 ? 5.664 55.422 28.188 1.00 20.18 17 LYS D CA 1
ATOM 2204 C C . LYS D 1 36 ? 5.342 54.266 27.235 1.00 18.48 17 LYS D C 1
ATOM 2205 O O . LYS D 1 36 ? 5.009 54.487 26.058 1.00 17.12 17 LYS D O 1
ATOM 2211 N N . ALA D 1 37 ? 5.426 53.028 27.732 1.00 18.94 18 ALA D N 1
ATOM 2212 C CA . ALA D 1 37 ? 5.099 51.881 26.886 1.00 20.08 18 ALA D CA 1
ATOM 2213 C C . ALA D 1 37 ? 3.646 51.936 26.424 1.00 18.77 18 ALA D C 1
ATOM 2214 O O . ALA D 1 37 ? 3.332 51.618 25.265 1.00 12.86 18 ALA D O 1
ATOM 2216 N N . GLN D 1 38 ? 2.743 52.349 27.320 1.00 19.73 19 GLN D N 1
ATOM 2217 C CA . GLN D 1 38 ? 1.355 52.534 26.907 1.00 17.39 19 GLN D CA 1
ATOM 2218 C C . GLN D 1 38 ? 1.232 53.633 25.851 1.00 19.49 19 GLN D C 1
ATOM 2219 O O . GLN D 1 38 ? 0.461 53.499 24.888 1.00 18.14 19 GLN D O 1
ATOM 2225 N N . GLU D 1 39 ? 1.980 54.737 26.013 1.00 21.08 20 GLU D N 1
ATOM 2226 C CA . GLU D 1 39 ? 1.879 55.800 25.014 1.00 18.64 20 GLU D CA 1
ATOM 2227 C C . GLU D 1 39 ? 2.418 55.344 23.662 1.00 20.26 20 GLU D C 1
ATOM 2228 O O . GLU D 1 39 ? 2.049 55.914 22.629 1.00 19.08 20 GLU D O 1
ATOM 2234 N N . VAL D 1 40 ? 3.252 54.294 23.648 1.00 22.15 21 VAL D N 1
ATOM 2235 C CA . VAL D 1 40 ? 3.696 53.713 22.381 1.00 13.10 21 VAL D CA 1
ATOM 2236 C C . VAL D 1 40 ? 2.507 53.126 21.615 1.00 19.49 21 VAL D C 1
ATOM 2237 O O . VAL D 1 40 ? 2.380 53.293 20.390 1.00 16.55 21 VAL D O 1
ATOM 2241 N N . VAL D 1 41 ? 1.610 52.434 22.321 1.00 18.68 22 VAL D N 1
ATOM 2242 C CA . VAL D 1 41 ? 0.454 51.873 21.639 1.00 18.01 22 VAL D CA 1
ATOM 2243 C C . VAL D 1 41 ? -0.499 52.994 21.214 1.00 21.14 22 VAL D C 1
ATOM 2244 O O . VAL D 1 41 ? -0.998 53.017 20.074 1.00 20.87 22 VAL D O 1
ATOM 2248 N N . GLU D 1 42 ? -0.733 53.964 22.099 1.00 17.21 23 GLU D N 1
ATOM 2249 C CA . GLU D 1 42 ? -1.592 55.089 21.703 1.00 23.04 23 GLU D CA 1
ATOM 2250 C C . GLU D 1 42 ? -1.072 55.790 20.451 1.00 23.41 23 GLU D C 1
ATOM 2251 O O . GLU D 1 42 ? -1.853 56.149 19.560 1.00 21.34 23 GLU D O 1
ATOM 2257 N N . LEU D 1 43 ? 0.243 55.996 20.359 1.00 21.82 24 LEU D N 1
ATOM 2258 C CA . LEU D 1 43 ? 0.789 56.640 19.166 1.00 21.42 24 LEU D CA 1
ATOM 2259 C C . LEU D 1 43 ? 0.647 55.743 17.935 1.00 22.66 24 LEU D C 1
ATOM 2260 O O . LEU D 1 43 ? 0.409 56.236 16.821 1.00 21.04 24 LEU D O 1
ATOM 2265 N N . ALA D 1 44 ? 0.788 54.418 18.103 1.00 23.14 25 ALA D N 1
ATOM 2266 C CA . ALA D 1 44 ? 0.580 53.534 16.952 1.00 22.00 25 ALA D CA 1
ATOM 2267 C C . ALA D 1 44 ? -0.841 53.657 16.413 1.00 22.14 25 ALA D C 1
ATOM 2268 O O . ALA D 1 44 ? -1.048 53.725 15.197 1.00 19.01 25 ALA D O 1
ATOM 2270 N N . LYS D 1 45 ? -1.835 53.647 17.305 1.00 26.81 26 LYS D N 1
ATOM 2271 C CA . LYS D 1 45 ? -3.224 53.717 16.849 1.00 23.97 26 LYS D CA 1
ATOM 2272 C C . LYS D 1 45 ? -3.474 54.983 16.037 1.00 30.69 26 LYS D C 1
ATOM 2273 O O . LYS D 1 45 ? -4.119 54.936 14.980 1.00 26.82 26 LYS D O 1
ATOM 2279 N N . GLU D 1 46 ? -2.945 56.120 16.499 1.00 25.83 27 GLU D N 1
ATOM 2280 C CA . GLU D 1 46 ? -3.079 57.376 15.767 1.00 29.37 27 GLU D CA 1
ATOM 2281 C C . GLU D 1 46 ? -2.245 57.436 14.487 1.00 29.84 27 GLU D C 1
ATOM 2282 O O . GLU D 1 46 ? -2.240 58.491 13.849 1.00 27.08 27 GLU D O 1
ATOM 2288 N N . GLY D 1 47 ? -1.534 56.369 14.104 1.00 29.21 28 GLY D N 1
ATOM 2289 C CA . GLY D 1 47 ? -0.748 56.409 12.879 1.00 31.14 28 GLY D CA 1
ATOM 2290 C C . GLY D 1 47 ? 0.535 57.217 12.925 1.00 25.75 28 GLY D C 1
ATOM 2291 O O . GLY D 1 47 ? 1.187 57.379 11.889 1.00 30.99 28 GLY D O 1
ATOM 2292 N N . LYS D 1 48 ? 0.902 57.741 14.088 1.00 22.82 29 LYS D N 1
ATOM 2293 C CA . LYS D 1 48 ? 2.162 58.447 14.294 1.00 29.59 29 LYS D CA 1
ATOM 2294 C C . LYS D 1 48 ? 3.243 57.419 14.631 1.00 25.03 29 LYS D C 1
ATOM 2295 O O . LYS D 1 48 ? 3.675 57.277 15.772 1.00 20.33 29 LYS D O 1
ATOM 2301 N N . VAL D 1 49 ? 3.699 56.715 13.592 1.00 23.59 30 VAL D N 1
ATOM 2302 C CA . VAL D 1 49 ? 4.614 55.592 13.792 1.00 26.01 30 VAL D CA 1
ATOM 2303 C C . VAL D 1 49 ? 6.008 56.060 14.197 1.00 25.37 30 VAL D C 1
ATOM 2304 O O . VAL D 1 49 ? 6.686 55.386 14.984 1.00 22.40 30 VAL D O 1
ATOM 2308 N N . ASP D 1 50 ? 6.474 57.191 13.675 1.00 20.00 31 ASP D N 1
ATOM 2309 C CA . ASP D 1 50 ? 7.852 57.571 13.956 1.00 24.44 31 ASP D CA 1
ATOM 2310 C C . ASP D 1 50 ? 7.996 58.087 15.381 1.00 25.57 31 ASP D C 1
ATOM 2311 O O . ASP D 1 50 ? 9.000 57.809 16.050 1.00 24.50 31 ASP D O 1
ATOM 2316 N N . GLU D 1 51 ? 6.975 58.789 15.878 1.00 26.21 32 GLU D N 1
ATOM 2317 C CA . GLU D 1 51 ? 6.966 59.214 17.278 1.00 21.67 32 GLU D CA 1
ATOM 2318 C C . GLU D 1 51 ? 6.901 58.029 18.226 1.00 18.25 32 GLU D C 1
ATOM 2319 O O . GLU D 1 51 ? 7.557 58.030 19.271 1.00 20.55 32 GLU D O 1
ATOM 2325 N N . ALA D 1 52 ? 6.091 57.012 17.891 1.00 27.43 33 ALA D N 1
ATOM 2326 C CA . ALA D 1 52 ? 6.075 55.775 18.680 1.00 18.59 33 ALA D CA 1
ATOM 2327 C C . ALA D 1 52 ? 7.445 55.117 18.691 1.00 19.70 33 ALA D C 1
ATOM 2328 O O . ALA D 1 52 ? 7.917 54.673 19.737 1.00 21.19 33 ALA D O 1
ATOM 2330 N N . VAL D 1 53 ? 8.077 55.003 17.520 1.00 21.83 34 VAL D N 1
ATOM 2331 C CA . VAL D 1 53 ? 9.417 54.411 17.456 1.00 21.45 34 VAL D CA 1
ATOM 2332 C C . VAL D 1 53 ? 10.385 55.179 18.355 1.00 21.88 34 VAL D C 1
ATOM 2333 O O . VAL D 1 53 ? 11.168 54.582 19.115 1.00 27.01 34 VAL D O 1
ATOM 2337 N N . GLU D 1 54 ? 10.313 56.511 18.316 1.00 23.77 35 GLU D N 1
ATOM 2338 C CA . GLU D 1 54 ? 11.209 57.316 19.139 1.00 23.89 35 GLU D CA 1
ATOM 2339 C C . GLU D 1 54 ? 10.964 57.072 20.619 1.00 24.78 35 GLU D C 1
ATOM 2340 O O . GLU D 1 54 ? 11.912 56.901 21.399 1.00 23.82 35 GLU D O 1
ATOM 2346 N N . LEU D 1 55 ? 9.693 57.044 21.027 1.00 17.91 36 LEU D N 1
ATOM 2347 C CA . LEU D 1 55 ? 9.407 56.795 22.432 1.00 22.31 36 LEU D CA 1
ATOM 2348 C C . LEU D 1 55 ? 9.899 55.409 22.860 1.00 20.87 36 LEU D C 1
ATOM 2349 O O . LEU D 1 55 ? 10.464 55.252 23.953 1.00 19.18 36 LEU D O 1
ATOM 2354 N N . GLY D 1 56 ? 9.697 54.398 22.003 1.00 17.72 37 GLY D N 1
ATOM 2355 C CA . GLY D 1 56 ? 10.149 53.057 22.342 1.00 19.51 37 GLY D CA 1
ATOM 2356 C C . GLY D 1 56 ? 11.648 53.012 22.580 1.00 20.10 37 GLY D C 1
ATOM 2357 O O . GLY D 1 56 ? 12.127 52.407 23.549 1.00 18.49 37 GLY D O 1
ATOM 2358 N N . LEU D 1 57 ? 12.406 53.652 21.687 1.00 21.33 38 LEU D N 1
ATOM 2359 C CA . LEU D 1 57 ? 13.854 53.698 21.850 1.00 24.80 38 LEU D CA 1
ATOM 2360 C C . LEU D 1 57 ? 14.244 54.418 23.134 1.00 28.88 38 LEU D C 1
ATOM 2361 O O . LEU D 1 57 ? 15.213 54.028 23.802 1.00 25.40 38 LEU D O 1
ATOM 2366 N N . LYS D 1 58 ? 13.496 55.469 23.505 1.00 27.07 39 LYS D N 1
ATOM 2367 C CA . LYS D 1 58 ? 13.758 56.132 24.787 1.00 25.26 39 LYS D CA 1
ATOM 2368 C C . LYS D 1 58 ? 13.529 55.188 25.968 1.00 25.05 39 LYS D C 1
ATOM 2369 O O . LYS D 1 58 ? 14.287 55.200 26.944 1.00 23.84 39 LYS D O 1
ATOM 2375 N N . VAL D 1 59 ? 12.468 54.382 25.911 1.00 25.54 40 VAL D N 1
ATOM 2376 C CA . VAL D 1 59 ? 12.221 53.412 26.977 1.00 22.22 40 VAL D CA 1
ATOM 2377 C C . VAL D 1 59 ? 13.360 52.398 27.039 1.00 21.19 40 VAL D C 1
ATOM 2378 O O . VAL D 1 59 ? 13.796 52.002 28.122 1.00 21.42 40 VAL D O 1
ATOM 2382 N N . ILE D 1 60 ? 13.879 51.992 25.879 1.00 23.98 41 ILE D N 1
ATOM 2383 C CA . ILE D 1 60 ? 14.984 51.029 25.857 1.00 23.43 41 ILE D CA 1
ATOM 2384 C C . ILE D 1 60 ? 16.222 51.633 26.502 1.00 26.73 41 ILE D C 1
ATOM 2385 O O . ILE D 1 60 ? 16.860 51.010 27.357 1.00 27.42 41 ILE D O 1
ATOM 2390 N N . GLU D 1 61 ? 16.595 52.842 26.086 1.00 25.17 42 GLU D N 1
ATOM 2391 C CA . GLU D 1 61 ? 17.794 53.460 26.649 1.00 27.56 42 GLU D CA 1
ATOM 2392 C C . GLU D 1 61 ? 17.645 53.663 28.155 1.00 22.66 42 GLU D C 1
ATOM 2393 O O . GLU D 1 61 ? 18.529 53.280 28.931 1.00 22.97 42 GLU D O 1
ATOM 2399 N N . GLU D 1 62 ? 16.499 54.198 28.597 1.00 26.77 43 GLU D N 1
ATOM 2400 C CA . GLU D 1 62 ? 16.319 54.479 30.020 1.00 23.53 43 GLU D CA 1
ATOM 2401 C C . GLU D 1 62 ? 16.332 53.204 30.851 1.00 24.15 43 GLU D C 1
ATOM 2402 O O . GLU D 1 62 ? 16.969 53.154 31.908 1.00 21.81 43 GLU D O 1
ATOM 2408 N N . ALA D 1 63 ? 15.588 52.176 30.416 1.00 21.01 44 ALA D N 1
ATOM 2409 C CA . ALA D 1 63 ? 15.567 50.915 31.156 1.00 24.06 44 ALA D CA 1
ATOM 2410 C C . ALA D 1 63 ? 16.928 50.231 31.162 1.00 23.38 44 ALA D C 1
ATOM 2411 O O . ALA D 1 63 ? 17.320 49.663 32.185 1.00 24.35 44 ALA D O 1
ATOM 2413 N N . THR D 1 64 ? 17.639 50.222 30.023 1.00 20.05 45 THR D N 1
ATOM 2414 C CA . THR D 1 64 ? 18.972 49.624 29.984 1.00 27.68 45 THR D CA 1
ATOM 2415 C C . THR D 1 64 ? 19.914 50.329 30.957 1.00 31.13 45 THR D C 1
ATOM 2416 O O . THR D 1 64 ? 20.676 49.676 31.679 1.00 33.01 45 THR D O 1
ATOM 2420 N N . LYS D 1 65 ? 19.851 51.665 31.009 1.00 29.76 46 LYS D N 1
ATOM 2421 C CA . LYS D 1 65 ? 20.713 52.414 31.918 1.00 28.74 46 LYS D CA 1
ATOM 2422 C C . LYS D 1 65 ? 20.484 52.015 33.373 1.00 29.66 46 LYS D C 1
ATOM 2423 O O . LYS D 1 65 ? 21.438 51.931 34.150 1.00 34.38 46 LYS D O 1
ATOM 2429 N N . LEU D 1 66 ? 19.236 51.751 33.760 1.00 33.49 47 LEU D N 1
ATOM 2430 C CA . LEU D 1 66 ? 18.899 51.412 35.139 1.00 26.53 47 LEU D CA 1
ATOM 2431 C C . LEU D 1 66 ? 18.742 49.914 35.385 1.00 26.68 47 LEU D C 1
ATOM 2432 O O . LEU D 1 66 ? 18.297 49.523 36.472 1.00 30.32 47 LEU D O 1
ATOM 2437 N N . GLY D 1 67 ? 19.074 49.070 34.412 1.00 30.05 48 GLY D N 1
ATOM 2438 C CA . GLY D 1 67 ? 18.960 47.625 34.567 1.00 31.15 48 GLY D CA 1
ATOM 2439 C C . GLY D 1 67 ? 17.581 47.087 34.915 1.00 31.26 48 GLY D C 1
ATOM 2440 O O . GLY D 1 67 ? 17.442 46.257 35.824 1.00 29.44 48 GLY D O 1
ATOM 2441 N N . LEU D 1 68 ? 16.548 47.534 34.201 1.00 25.65 49 LEU D N 1
ATOM 2442 C CA . LEU D 1 68 ? 15.172 47.187 34.535 1.00 26.91 49 LEU D CA 1
ATOM 2443 C C . LEU D 1 68 ? 14.629 46.234 33.475 1.00 22.59 49 LEU D C 1
ATOM 2444 O O . LEU D 1 68 ? 13.935 46.641 32.541 1.00 21.63 49 LEU D O 1
ATOM 2449 N N . GLN D 1 69 ? 14.947 44.944 33.647 1.00 20.88 50 GLN D N 1
ATOM 2450 C CA . GLN D 1 69 ? 14.445 43.895 32.762 1.00 20.98 50 GLN D CA 1
ATOM 2451 C C . GLN D 1 69 ? 12.932 43.949 32.651 1.00 17.59 50 GLN D C 1
ATOM 2452 O O . GLN D 1 69 ? 12.365 43.780 31.566 1.00 21.74 50 GLN D O 1
ATOM 2458 N N . ASP D 1 70 ? 12.255 44.128 33.778 1.00 21.05 51 ASP D N 1
ATOM 2459 C CA . ASP D 1 70 ? 10.804 44.046 33.758 1.00 23.16 51 ASP D CA 1
ATOM 2460 C C . ASP D 1 70 ? 10.221 45.169 32.913 1.00 17.59 51 ASP D C 1
ATOM 2461 O O . ASP D 1 70 ? 9.203 44.985 32.231 1.00 14.74 51 ASP D O 1
ATOM 2466 N N . ALA D 1 71 ? 10.861 46.339 32.928 1.00 17.75 52 ALA D N 1
ATOM 2467 C CA . ALA D 1 71 ? 10.326 47.429 32.111 1.00 19.80 52 ALA D CA 1
ATOM 2468 C C . ALA D 1 71 ? 10.475 47.124 30.619 1.00 11.98 52 ALA D C 1
ATOM 2469 O O . ALA D 1 71 ? 9.600 47.472 29.804 1.00 13.70 52 ALA D O 1
ATOM 2471 N N . VAL D 1 72 ? 11.588 46.505 30.229 1.00 15.57 53 VAL D N 1
ATOM 2472 C CA . VAL D 1 72 ? 11.771 46.174 28.818 1.00 14.77 53 VAL D CA 1
ATOM 2473 C C . VAL D 1 72 ? 10.793 45.078 28.399 1.00 16.93 53 VAL D C 1
ATOM 2474 O O . VAL D 1 72 ? 10.262 45.084 27.278 1.00 17.58 53 VAL D O 1
ATOM 2478 N N . MET D 1 73 ? 10.523 44.135 29.296 1.00 17.20 54 MET D N 1
ATOM 2479 C CA . MET D 1 73 ? 9.586 43.062 28.979 1.00 14.70 54 MET D CA 1
ATOM 2480 C C . MET D 1 73 ? 8.168 43.600 28.788 1.00 13.70 54 MET D C 1
ATOM 2481 O O . MET D 1 73 ? 7.447 43.174 27.871 1.00 12.99 54 MET D O 1
ATOM 2486 N N . PHE D 1 74 ? 7.752 44.545 29.643 1.00 12.26 55 PHE D N 1
ATOM 2487 C CA . PHE D 1 74 ? 6.439 45.147 29.443 1.00 11.85 55 PHE D CA 1
ATOM 2488 C C . PHE D 1 74 ? 6.412 45.917 28.123 1.00 12.96 55 PHE D C 1
ATOM 2489 O O . PHE D 1 74 ? 5.411 45.865 27.390 1.00 12.00 55 PHE D O 1
ATOM 2497 N N . LEU D 1 75 ? 7.532 46.586 27.785 1.00 9.70 56 LEU D N 1
ATOM 2498 C CA . LEU D 1 75 ? 7.633 47.293 26.509 1.00 11.68 56 LEU D CA 1
ATOM 2499 C C . LEU D 1 75 ? 7.442 46.344 25.326 1.00 10.33 56 LEU D C 1
ATOM 2500 O O . LEU D 1 75 ? 6.746 46.674 24.368 1.00 10.89 56 LEU D O 1
ATOM 2505 N N . LEU D 1 76 ? 8.089 45.191 25.366 1.00 9.65 57 LEU D N 1
ATOM 2506 C CA . LEU D 1 76 ? 7.911 44.191 24.324 1.00 11.25 57 LEU D CA 1
ATOM 2507 C C . LEU D 1 76 ? 6.428 43.823 24.167 1.00 9.86 57 LEU D C 1
ATOM 2508 O O . LEU D 1 76 ? 5.882 43.813 23.060 1.00 10.72 57 LEU D O 1
ATOM 2513 N N . PHE D 1 77 ? 5.757 43.516 25.279 1.00 10.31 58 PHE D N 1
ATOM 2514 C CA . PHE D 1 77 ? 4.311 43.266 25.228 1.00 13.80 58 PHE D CA 1
ATOM 2515 C C . PHE D 1 77 ? 3.537 44.414 24.547 1.00 11.22 58 PHE D C 1
ATOM 2516 O O . PHE D 1 77 ? 2.676 44.196 23.680 1.00 12.25 58 PHE D O 1
ATOM 2524 N N . LYS D 1 78 ? 3.849 45.652 24.906 1.00 12.57 59 LYS D N 1
ATOM 2525 C CA . LYS D 1 78 ? 3.157 46.773 24.264 1.00 9.46 59 LYS D CA 1
ATOM 2526 C C . LYS D 1 78 ? 3.570 46.943 22.790 1.00 9.96 59 LYS D C 1
ATOM 2527 O O . LYS D 1 78 ? 2.753 47.351 21.965 1.00 11.88 59 LYS D O 1
ATOM 2533 N N . LEU D 1 79 ? 4.815 46.638 22.427 1.00 9.26 60 LEU D N 1
ATOM 2534 C CA . LEU D 1 79 ? 5.226 46.746 21.036 1.00 8.55 60 LEU D CA 1
ATOM 2535 C C . LEU D 1 79 ? 4.456 45.747 20.166 1.00 10.25 60 LEU D C 1
ATOM 2536 O O . LEU D 1 79 ? 4.106 46.042 19.026 1.00 11.80 60 LEU D O 1
ATOM 2541 N N . HIS D 1 80 ? 4.202 44.556 20.701 1.00 8.44 61 HIS D N 1
ATOM 2542 C CA . HIS D 1 80 ? 3.367 43.598 19.985 1.00 10.38 61 HIS D CA 1
ATOM 2543 C C . HIS D 1 80 ? 1.925 44.098 19.878 1.00 10.75 61 HIS D C 1
ATOM 2544 O O . HIS D 1 80 ? 1.270 43.893 18.838 1.00 11.53 61 HIS D O 1
ATOM 2551 N N . GLU D 1 81 ? 1.432 44.792 20.907 1.00 11.19 62 GLU D N 1
ATOM 2552 C CA . GLU D 1 81 ? 0.119 45.441 20.758 1.00 14.23 62 GLU D CA 1
ATOM 2553 C C . GLU D 1 81 ? 0.145 46.542 19.692 1.00 11.62 62 GLU D C 1
ATOM 2554 O O . GLU D 1 81 ? -0.857 46.784 19.018 1.00 12.40 62 GLU D O 1
ATOM 2560 N N . ALA D 1 82 ? 1.283 47.213 19.532 1.00 12.40 63 ALA D N 1
ATOM 2561 C CA . ALA D 1 82 ? 1.406 48.251 18.513 1.00 12.12 63 ALA D CA 1
ATOM 2562 C C . ALA D 1 82 ? 1.354 47.642 17.119 1.00 12.60 63 ALA D C 1
ATOM 2563 O O . ALA D 1 82 ? 0.773 48.217 16.182 1.00 12.99 63 ALA D O 1
ATOM 2565 N N . VAL D 1 83 ? 2.008 46.499 16.960 1.00 12.17 64 VAL D N 1
ATOM 2566 C CA . VAL D 1 83 ? 1.889 45.750 15.712 1.00 12.90 64 VAL D CA 1
ATOM 2567 C C . VAL D 1 83 ? 0.425 45.413 15.435 1.00 13.82 64 VAL D C 1
ATOM 2568 O O . VAL D 1 83 ? -0.064 45.585 14.312 1.00 15.93 64 VAL D O 1
ATOM 2572 N N . HIS D 1 84 ? -0.301 44.918 16.434 1.00 11.56 65 HIS D N 1
ATOM 2573 C CA . HIS D 1 84 ? -1.740 44.690 16.203 1.00 13.79 65 HIS D CA 1
ATOM 2574 C C . HIS D 1 84 ? -2.433 45.938 15.639 1.00 15.29 65 HIS D C 1
ATOM 2575 O O . HIS D 1 84 ? -3.138 45.891 14.614 1.00 15.72 65 HIS D O 1
ATOM 2582 N N . GLU D 1 85 ? -2.247 47.070 16.314 1.00 15.88 66 GLU D N 1
ATOM 2583 C CA . GLU D 1 85 ? -2.902 48.297 15.865 1.00 19.74 66 GLU D CA 1
ATOM 2584 C C . GLU D 1 85 ? -2.527 48.644 14.422 1.00 18.57 66 GLU D C 1
ATOM 2585 O O . GLU D 1 85 ? -3.396 48.999 13.613 1.00 18.10 66 GLU D O 1
ATOM 2591 N N . LEU D 1 86 ? -1.250 48.487 14.065 1.00 16.99 67 LEU D N 1
ATOM 2592 C CA . LEU D 1 86 ? -0.821 48.851 12.720 1.00 16.21 67 LEU D CA 1
ATOM 2593 C C . LEU D 1 86 ? -1.283 47.829 11.673 1.00 21.03 67 LEU D C 1
ATOM 2594 O O . LEU D 1 86 ? -1.468 48.180 10.498 1.00 17.00 67 LEU D O 1
ATOM 2599 N N . LYS D 1 87 ? -1.511 46.579 12.081 1.00 17.57 68 LYS D N 1
ATOM 2600 C CA . LYS D 1 87 ? -2.051 45.590 11.154 1.00 19.66 68 LYS D CA 1
ATOM 2601 C C . LYS D 1 87 ? -3.523 45.861 10.847 1.00 19.65 68 LYS D C 1
ATOM 2602 O O . LYS D 1 87 ? -3.959 45.693 9.705 1.00 23.17 68 LYS D O 1
ATOM 2608 N N . LYS D 1 88 ? -4.285 46.310 11.849 1.00 21.15 69 LYS D N 1
ATOM 2609 C CA . LYS D 1 88 ? -5.693 46.663 11.650 1.00 18.80 69 LYS D CA 1
ATOM 2610 C C . LYS D 1 88 ? -5.883 47.760 10.606 1.00 24.16 69 LYS D C 1
ATOM 2611 O O . LYS D 1 88 ? -6.943 47.834 9.968 1.00 23.48 69 LYS D O 1
ATOM 2617 N N . LYS D 1 89 ? -4.903 48.650 10.452 1.00 21.27 70 LYS D N 1
ATOM 2618 C CA . LYS D 1 89 ? -4.969 49.680 9.426 1.00 26.09 70 LYS D CA 1
ATOM 2619 C C . LYS D 1 89 ? -4.203 49.300 8.169 1.00 19.53 70 LYS D C 1
ATOM 2620 O O . LYS D 1 89 ? -4.113 50.117 7.252 1.00 24.42 70 LYS D O 1
ATOM 2626 N N . GLY D 1 90 ? -3.623 48.105 8.122 1.00 20.53 71 GLY D N 1
ATOM 2627 C CA . GLY D 1 90 ? -2.927 47.647 6.930 1.00 18.58 71 GLY D CA 1
ATOM 2628 C C . GLY D 1 90 ? -1.631 48.378 6.641 1.00 26.49 71 GLY D C 1
ATOM 2629 O O . GLY D 1 90 ? -1.225 48.463 5.477 1.00 28.80 71 GLY D O 1
ATOM 2630 N N . ASN D 1 91 ? -0.964 48.916 7.672 1.00 22.41 72 ASN D N 1
ATOM 2631 C CA . ASN D 1 91 ? 0.225 49.756 7.481 1.00 27.89 72 ASN D CA 1
ATOM 2632 C C . ASN D 1 91 ? 1.480 48.893 7.588 1.00 23.58 72 ASN D C 1
ATOM 2633 O O . ASN D 1 91 ? 2.073 48.753 8.650 1.00 20.71 72 ASN D O 1
ATOM 2638 N N . GLU D 1 92 ? 1.932 48.373 6.446 1.00 29.42 73 GLU D N 1
ATOM 2639 C CA . GLU D 1 92 ? 3.048 47.428 6.438 1.00 34.15 73 GLU D CA 1
ATOM 2640 C C . GLU D 1 92 ? 4.357 48.082 6.886 1.00 29.44 73 GLU D C 1
ATOM 2641 O O . GLU D 1 92 ? 5.092 47.524 7.716 1.00 31.50 73 GLU D O 1
ATOM 2647 N N . GLU D 1 93 ? 4.674 49.260 6.350 1.00 33.26 74 GLU D N 1
ATOM 2648 C CA . GLU D 1 93 ? 5.945 49.890 6.698 1.00 33.18 74 GLU D CA 1
ATOM 2649 C C . GLU D 1 93 ? 5.961 50.343 8.153 1.00 26.75 74 GLU D C 1
ATOM 2650 O O . GLU D 1 93 ? 7.011 50.279 8.811 1.00 26.33 74 GLU D O 1
ATOM 2656 N N . GLY D 1 94 ? 4.805 50.766 8.678 1.00 24.01 75 GLY D N 1
ATOM 2657 C CA . GLY D 1 94 ? 4.712 51.062 10.098 1.00 22.17 75 GLY D CA 1
ATOM 2658 C C . GLY D 1 94 ? 5.033 49.853 10.956 1.00 20.61 75 GLY D C 1
ATOM 2659 O O . GLY D 1 94 ? 5.771 49.953 11.940 1.00 19.48 75 GLY D O 1
ATOM 2660 N N . VAL D 1 95 ? 4.523 48.686 10.561 1.00 23.27 76 VAL D N 1
ATOM 2661 C CA . VAL D 1 95 ? 4.835 47.459 11.281 1.00 26.90 76 VAL D CA 1
ATOM 2662 C C . VAL D 1 95 ? 6.330 47.178 11.225 1.00 24.68 76 VAL D C 1
ATOM 2663 O O . VAL D 1 95 ? 6.944 46.853 12.243 1.00 22.24 76 VAL D O 1
ATOM 2667 N N . LYS D 1 96 ? 6.927 47.287 10.032 1.00 27.68 77 LYS D N 1
ATOM 2668 C CA . LYS D 1 96 ? 8.375 47.110 9.891 1.00 26.55 77 LYS D CA 1
ATOM 2669 C C . LYS D 1 96 ? 9.136 47.933 10.918 1.00 22.24 77 LYS D C 1
ATOM 2670 O O . LYS D 1 96 ? 10.035 47.428 11.603 1.00 22.44 77 LYS D O 1
ATOM 2676 N N . LYS D 1 97 ? 8.799 49.223 11.009 1.00 25.03 78 LYS D N 1
ATOM 2677 C CA . LYS D 1 97 ? 9.503 50.099 11.939 1.00 18.23 78 LYS D CA 1
ATOM 2678 C C . LYS D 1 97 ? 9.330 49.630 13.382 1.00 22.56 78 LYS D C 1
ATOM 2679 O O . LYS D 1 97 ? 10.294 49.640 14.168 1.00 20.62 78 LYS D O 1
ATOM 2685 N N . ILE D 1 98 ? 8.112 49.212 13.756 1.00 19.51 79 ILE D N 1
ATOM 2686 C CA . ILE D 1 98 ? 7.910 48.758 15.140 1.00 19.84 79 ILE D CA 1
ATOM 2687 C C . ILE D 1 98 ? 8.732 47.506 15.401 1.00 17.30 79 ILE D C 1
ATOM 2688 O O . ILE D 1 98 ? 9.325 47.347 16.473 1.00 19.73 79 ILE D O 1
ATOM 2693 N N . GLU D 1 99 ? 8.820 46.620 14.418 1.00 19.00 80 GLU D N 1
ATOM 2694 C CA . GLU D 1 99 ? 9.568 45.386 14.630 1.00 20.41 80 GLU D CA 1
ATOM 2695 C C . GLU D 1 99 ? 11.063 45.650 14.694 1.00 21.97 80 GLU D C 1
ATOM 2696 O O . GLU D 1 99 ? 11.776 44.929 15.386 1.00 22.04 80 GLU D O 1
ATOM 2702 N N . GLU D 1 100 ? 11.556 46.661 13.978 1.00 24.80 81 GLU D N 1
ATOM 2703 C CA . GLU D 1 100 ? 12.954 47.054 14.152 1.00 24.22 81 GLU D CA 1
ATOM 2704 C C . GLU D 1 100 ? 13.199 47.498 15.598 1.00 25.43 81 GLU D C 1
ATOM 2705 O O . GLU D 1 100 ? 14.179 47.068 16.252 1.00 20.60 81 GLU D O 1
ATOM 2711 N N . VAL D 1 101 ? 12.271 48.295 16.154 1.00 24.14 82 VAL D N 1
ATOM 2712 C CA . VAL D 1 101 ? 12.486 48.723 17.534 1.00 21.05 82 VAL D CA 1
ATOM 2713 C C . VAL D 1 101 ? 12.295 47.552 18.502 1.00 21.13 82 VAL D C 1
ATOM 2714 O O . VAL D 1 101 ? 12.921 47.504 19.566 1.00 20.99 82 VAL D O 1
ATOM 2718 N N . LYS D 1 102 ? 11.474 46.573 18.132 1.00 20.37 83 LYS D N 1
ATOM 2719 C CA . LYS D 1 102 ? 11.294 45.393 18.975 1.00 18.63 83 LYS D CA 1
ATOM 2720 C C . LYS D 1 102 ? 12.558 44.535 18.993 1.00 18.42 83 LYS D C 1
ATOM 2721 O O . LYS D 1 102 ? 12.994 44.069 20.047 1.00 17.48 83 LYS D O 1
ATOM 2727 N N . LYS D 1 103 ? 13.120 44.263 17.821 1.00 23.72 84 LYS D N 1
ATOM 2728 C CA . LYS D 1 103 ? 14.395 43.564 17.752 1.00 24.02 84 LYS D CA 1
ATOM 2729 C C . LYS D 1 103 ? 15.414 44.237 18.665 1.00 23.72 84 LYS D C 1
ATOM 2730 O O . LYS D 1 103 ? 16.119 43.570 19.449 1.00 25.62 84 LYS D O 1
ATOM 2736 N N . LYS D 1 104 ? 15.447 45.574 18.633 1.00 24.99 85 LYS D N 1
ATOM 2737 C CA . LYS D 1 104 ? 16.324 46.319 19.540 1.00 20.96 85 LYS D CA 1
ATOM 2738 C C . LYS D 1 104 ? 16.006 46.037 21.010 1.00 26.91 85 LYS D C 1
ATOM 2739 O O . LYS D 1 104 ? 16.914 45.789 21.818 1.00 28.02 85 LYS D O 1
ATOM 2745 N N . ALA D 1 105 ? 14.726 46.102 21.389 1.00 23.28 86 ALA D N 1
ATOM 2746 C CA . ALA D 1 105 ? 14.376 45.874 22.793 1.00 21.82 86 ALA D CA 1
ATOM 2747 C C . ALA D 1 105 ? 14.751 44.464 23.235 1.00 20.39 86 ALA D C 1
ATOM 2748 O O . ALA D 1 105 ? 15.183 44.244 24.377 1.00 20.26 86 ALA D O 1
ATOM 2750 N N . GLU D 1 106 ? 14.582 43.499 22.347 1.00 22.31 87 GLU D N 1
ATOM 2751 C CA . GLU D 1 106 ? 14.908 42.122 22.681 1.00 22.34 87 GLU D CA 1
ATOM 2752 C C . GLU D 1 106 ? 16.405 41.939 22.893 1.00 24.86 87 GLU D C 1
ATOM 2753 O O . GLU D 1 106 ? 16.817 41.209 23.802 1.00 23.68 87 GLU D O 1
ATOM 2759 N N . GLU D 1 107 ? 17.241 42.581 22.061 1.00 28.61 88 GLU D N 1
ATOM 2760 C CA . GLU D 1 107 ? 18.683 42.469 22.283 1.00 26.61 88 GLU D CA 1
ATOM 2761 C C . GLU D 1 107 ? 19.086 43.054 23.628 1.00 27.61 88 GLU D C 1
ATOM 2762 O O . GLU D 1 107 ? 19.980 42.510 24.287 1.00 28.14 88 GLU D O 1
ATOM 2768 N N . ALA D 1 108 ? 18.376 44.084 24.086 1.00 26.45 89 ALA D N 1
ATOM 2769 C CA . ALA D 1 108 ? 18.663 44.711 25.389 1.00 27.94 89 ALA D CA 1
ATOM 2770 C C . ALA D 1 108 ? 18.276 43.876 26.609 1.00 29.74 89 ALA D C 1
ATOM 2771 O O . ALA D 1 108 ? 18.957 43.853 27.605 1.00 22.87 89 ALA D O 1
ATOM 2773 N N . LEU D 1 109 ? 17.121 43.237 26.505 1.00 27.74 90 LEU D N 1
ATOM 2774 C CA . LEU D 1 109 ? 16.600 42.410 27.555 1.00 26.00 90 LEU D CA 1
ATOM 2775 C C . LEU D 1 109 ? 17.478 41.205 27.697 1.00 21.40 90 LEU D C 1
ATOM 2776 O O . LEU D 1 109 ? 17.738 40.760 28.784 1.00 27.13 90 LEU D O 1
ATOM 2781 N N . SER D 1 110 ? 17.943 40.693 26.576 1.00 23.78 91 SER D N 1
ATOM 2782 C CA . SER D 1 110 ? 18.839 39.537 26.629 1.00 27.21 91 SER D CA 1
ATOM 2783 C C . SER D 1 110 ? 20.186 39.840 27.278 1.00 26.93 91 SER D C 1
ATOM 2784 O O . SER D 1 110 ? 20.872 38.914 27.720 1.00 28.42 91 SER D O 1
ATOM 2787 N N . ARG D 1 111 ? 20.599 41.091 27.312 1.00 26.44 92 ARG D N 1
ATOM 2788 C CA . ARG D 1 111 ? 21.855 41.450 27.949 1.00 31.50 92 ARG D CA 1
ATOM 2789 C C . ARG D 1 111 ? 21.658 41.860 29.390 1.00 35.25 92 ARG D C 1
ATOM 2790 O O . ARG D 1 111 ? 22.635 41.954 30.138 1.00 36.70 92 ARG D O 1
ATOM 2798 N N . LEU D 1 112 ? 20.424 42.111 29.786 1.00 32.14 93 LEU D N 1
ATOM 2799 C CA . LEU D 1 112 ? 20.133 42.338 31.168 1.00 34.81 93 LEU D CA 1
ATOM 2800 C C . LEU D 1 112 ? 20.000 40.962 31.838 1.00 41.11 93 LEU D C 1
ATOM 2801 O O . LEU D 1 112 ? 18.944 40.337 31.914 1.00 34.56 93 LEU D O 1
ATOM 2807 N N . THR E 1 24 ? 28.581 35.566 35.054 1.00 39.60 5 THR E N 1
ATOM 2808 C CA . THR E 1 24 ? 28.838 35.861 33.640 1.00 43.17 5 THR E CA 1
ATOM 2809 C C . THR E 1 24 ? 28.855 34.581 32.826 1.00 45.03 5 THR E C 1
ATOM 2810 O O . THR E 1 24 ? 29.611 34.463 31.861 1.00 53.10 5 THR E O 1
ATOM 2814 N N . GLU E 1 25 ? 28.024 33.624 33.241 1.00 40.49 6 GLU E N 1
ATOM 2815 C CA . GLU E 1 25 ? 27.851 32.352 32.551 1.00 39.76 6 GLU E CA 1
ATOM 2816 C C . GLU E 1 25 ? 26.363 32.074 32.350 1.00 42.92 6 GLU E C 1
ATOM 2817 O O . GLU E 1 25 ? 25.936 31.680 31.255 1.00 31.74 6 GLU E O 1
ATOM 2823 N N . ALA E 1 26 ? 25.566 32.264 33.410 1.00 36.28 7 ALA E N 1
ATOM 2824 C CA . ALA E 1 26 ? 24.117 32.279 33.232 1.00 37.29 7 ALA E CA 1
ATOM 2825 C C . ALA E 1 26 ? 23.686 33.431 32.333 1.00 32.03 7 ALA E C 1
ATOM 2826 O O . ALA E 1 26 ? 22.675 33.322 31.635 1.00 31.57 7 ALA E O 1
ATOM 2828 N N . GLN E 1 27 ? 24.443 34.541 32.333 1.00 28.02 8 GLN E N 1
ATOM 2829 C CA . GLN E 1 27 ? 24.112 35.673 31.472 1.00 34.65 8 GLN E CA 1
ATOM 2830 C C . GLN E 1 27 ? 24.371 35.345 29.997 1.00 32.97 8 GLN E C 1
ATOM 2831 O O . GLN E 1 27 ? 23.567 35.705 29.119 1.00 25.70 8 GLN E O 1
ATOM 2837 N N . LYS E 1 28 ? 25.489 34.659 29.712 1.00 27.63 9 LYS E N 1
ATOM 2838 C CA . LYS E 1 28 ? 25.723 34.108 28.378 1.00 33.05 9 LYS E CA 1
ATOM 2839 C C . LYS E 1 28 ? 24.577 33.212 27.962 1.00 26.81 9 LYS E C 1
ATOM 2840 O O . LYS E 1 28 ? 24.116 33.261 26.814 1.00 33.00 9 LYS E O 1
ATOM 2846 N N . LYS E 1 29 ? 24.142 32.340 28.873 1.00 28.73 10 LYS E N 1
ATOM 2847 C CA . LYS E 1 29 ? 23.061 31.421 28.556 1.00 29.86 10 LYS E CA 1
ATOM 2848 C C . LYS E 1 29 ? 21.778 32.180 28.248 1.00 27.57 10 LYS E C 1
ATOM 2849 O O . LYS E 1 29 ? 21.040 31.823 27.318 1.00 24.66 10 LYS E O 1
ATOM 2855 N N . LYS E 1 30 ? 21.517 33.243 29.005 1.00 28.24 11 LYS E N 1
ATOM 2856 C CA . LYS E 1 30 ? 20.330 34.057 28.783 1.00 25.83 11 LYS E CA 1
ATOM 2857 C C . LYS E 1 30 ? 20.344 34.650 27.384 1.00 25.46 11 LYS E C 1
ATOM 2858 O O . LYS E 1 30 ? 19.352 34.570 26.651 1.00 23.95 11 LYS E O 1
ATOM 2864 N N . LYS E 1 31 ? 21.485 35.218 26.991 1.00 25.51 12 LYS E N 1
ATOM 2865 C CA . LYS E 1 31 ? 21.624 35.787 25.652 1.00 27.85 12 LYS E CA 1
ATOM 2866 C C . LYS E 1 31 ? 21.453 34.717 24.571 1.00 27.51 12 LYS E C 1
ATOM 2867 O O . LYS E 1 31 ? 20.755 34.935 23.565 1.00 22.13 12 LYS E O 1
ATOM 2873 N N . GLU E 1 32 ? 22.051 33.539 24.779 1.00 25.57 13 GLU E N 1
ATOM 2874 C CA . GLU E 1 32 ? 21.938 32.470 23.784 1.00 30.71 13 GLU E CA 1
ATOM 2875 C C . GLU E 1 32 ? 20.492 31.994 23.626 1.00 26.76 13 GLU E C 1
ATOM 2876 O O . GLU E 1 32 ? 20.021 31.735 22.501 1.00 25.78 13 GLU E O 1
ATOM 2882 N N . LEU E 1 33 ? 19.774 31.872 24.741 1.00 22.06 14 LEU E N 1
ATOM 2883 C CA . LEU E 1 33 ? 18.404 31.381 24.693 1.00 21.00 14 LEU E CA 1
ATOM 2884 C C . LEU E 1 33 ? 17.455 32.443 24.160 1.00 19.97 14 LEU E C 1
ATOM 2885 O O . LEU E 1 33 ? 16.428 32.103 23.567 1.00 19.43 14 LEU E O 1
ATOM 2890 N N . SER E 1 34 ? 17.801 33.725 24.314 1.00 19.25 15 SER E N 1
ATOM 2891 C CA . SER E 1 34 ? 17.060 34.764 23.607 1.00 22.76 15 SER E CA 1
ATOM 2892 C C . SER E 1 34 ? 17.177 34.574 22.101 1.00 19.16 15 SER E C 1
ATOM 2893 O O . SER E 1 34 ? 16.174 34.608 21.376 1.00 17.97 15 SER E O 1
ATOM 2896 N N . LYS E 1 35 ? 18.417 34.394 21.624 1.00 20.82 16 LYS E N 1
ATOM 2897 C CA . LYS E 1 35 ? 18.658 34.198 20.195 1.00 19.68 16 LYS E CA 1
ATOM 2898 C C . LYS E 1 35 ? 17.888 32.993 19.675 1.00 21.50 16 LYS E C 1
ATOM 2899 O O . LYS E 1 35 ? 17.323 33.020 18.564 1.00 24.61 16 LYS E O 1
ATOM 2905 N N . LYS E 1 36 ? 17.830 31.931 20.473 1.00 21.41 17 LYS E N 1
ATOM 2906 C CA . LYS E 1 36 ? 17.076 30.749 20.050 1.00 22.22 17 LYS E CA 1
ATOM 2907 C C . LYS E 1 36 ? 15.573 31.026 20.000 1.00 22.69 17 LYS E C 1
ATOM 2908 O O . LYS E 1 36 ? 14.881 30.610 19.059 1.00 23.24 17 LYS E O 1
ATOM 2914 N N . ALA E 1 37 ? 15.041 31.699 21.020 1.00 20.98 18 ALA E N 1
ATOM 2915 C CA . ALA E 1 37 ? 13.639 32.099 20.978 1.00 22.11 18 ALA E CA 1
ATOM 2916 C C . ALA E 1 37 ? 13.314 32.896 19.707 1.00 19.66 18 ALA E C 1
ATOM 2917 O O . ALA E 1 37 ? 12.228 32.746 19.137 1.00 22.72 18 ALA E O 1
ATOM 2919 N N . GLN E 1 38 ? 14.239 33.758 19.258 1.00 18.66 19 GLN E N 1
ATOM 2920 C CA . GLN E 1 38 ? 14.003 34.510 18.020 1.00 21.26 19 GLN E CA 1
ATOM 2921 C C . GLN E 1 38 ? 14.041 33.589 16.790 1.00 24.20 19 GLN E C 1
ATOM 2922 O O . GLN E 1 38 ? 13.259 33.760 15.836 1.00 19.08 19 GLN E O 1
ATOM 2928 N N . GLU E 1 39 ? 14.958 32.613 16.787 1.00 23.20 20 GLU E N 1
ATOM 2929 C CA . GLU E 1 39 ? 15.032 31.697 15.654 1.00 19.28 20 GLU E CA 1
ATOM 2930 C C . GLU E 1 39 ? 13.788 30.827 15.558 1.00 22.91 20 GLU E C 1
ATOM 2931 O O . GLU E 1 39 ? 13.434 30.390 14.461 1.00 24.28 20 GLU E O 1
ATOM 2937 N N . VAL E 1 40 ? 13.113 30.554 16.676 1.00 17.04 21 VAL E N 1
ATOM 2938 C CA . VAL E 1 40 ? 11.842 29.834 16.578 1.00 19.68 21 VAL E CA 1
ATOM 2939 C C . VAL E 1 40 ? 10.853 30.629 15.721 1.00 20.09 21 VAL E C 1
ATOM 2940 O O . VAL E 1 40 ? 10.188 30.085 14.831 1.00 24.24 21 VAL E O 1
ATOM 2944 N N . VAL E 1 41 ? 10.753 31.933 15.962 1.00 20.93 22 VAL E N 1
ATOM 2945 C CA . VAL E 1 41 ? 9.864 32.747 15.142 1.00 20.92 22 VAL E CA 1
ATOM 2946 C C . VAL E 1 41 ? 10.306 32.709 13.680 1.00 22.94 22 VAL E C 1
ATOM 2947 O O . VAL E 1 41 ? 9.480 32.623 12.758 1.00 21.08 22 VAL E O 1
ATOM 2951 N N . GLU E 1 42 ? 11.611 32.776 13.438 1.00 24.76 23 GLU E N 1
ATOM 2952 C CA . GLU E 1 42 ? 12.047 32.812 12.044 1.00 26.76 23 GLU E CA 1
ATOM 2953 C C . GLU E 1 42 ? 11.756 31.488 11.348 1.00 27.10 23 GLU E C 1
ATOM 2954 O O . GLU E 1 42 ? 11.363 31.471 10.172 1.00 25.15 23 GLU E O 1
ATOM 2960 N N . LEU E 1 43 ? 11.911 30.374 12.064 1.00 21.62 24 LEU E N 1
ATOM 2961 C CA . LEU E 1 43 ? 11.572 29.076 11.496 1.00 23.16 24 LEU E CA 1
ATOM 2962 C C . LEU E 1 43 ? 10.076 28.960 11.226 1.00 23.83 24 LEU E C 1
ATOM 2963 O O . LEU E 1 43 ? 9.663 28.424 10.190 1.00 26.23 24 LEU E O 1
ATOM 2968 N N . ALA E 1 44 ? 9.243 29.444 12.144 1.00 22.93 25 ALA E N 1
ATOM 2969 C CA . ALA E 1 44 ? 7.807 29.448 11.871 1.00 22.15 25 ALA E CA 1
ATOM 2970 C C . ALA E 1 44 ? 7.474 30.278 10.630 1.00 27.03 25 ALA E C 1
ATOM 2971 O O . ALA E 1 44 ? 6.615 29.892 9.829 1.00 22.22 25 ALA E O 1
ATOM 2973 N N . LYS E 1 45 ? 8.130 31.429 10.453 1.00 28.35 26 LYS E N 1
ATOM 2974 C CA . LYS E 1 45 ? 7.805 32.264 9.298 1.00 31.32 26 LYS E CA 1
ATOM 2975 C C . LYS E 1 45 ? 8.104 31.528 7.995 1.00 33.94 26 LYS E C 1
ATOM 2976 O O . LYS E 1 45 ? 7.278 31.505 7.071 1.00 26.08 26 LYS E O 1
ATOM 2982 N N . GLU E 1 46 ? 9.286 30.911 7.910 1.00 30.53 27 GLU E N 1
ATOM 2983 C CA . GLU E 1 46 ? 9.715 30.192 6.724 1.00 31.05 27 GLU E CA 1
ATOM 2984 C C . GLU E 1 46 ? 9.176 28.773 6.671 1.00 29.01 27 GLU E C 1
ATOM 2985 O O . GLU E 1 46 ? 9.717 27.939 5.936 1.00 30.71 27 GLU E O 1
ATOM 2991 N N . GLY E 1 47 ? 8.116 28.479 7.421 1.00 26.47 28 GLY E N 1
ATOM 2992 C CA . GLY E 1 47 ? 7.414 27.216 7.276 1.00 30.54 28 GLY E CA 1
ATOM 2993 C C . GLY E 1 47 ? 8.044 25.987 7.902 1.00 24.13 28 GLY E C 1
ATOM 2994 O O . GLY E 1 47 ? 7.563 24.878 7.658 1.00 26.09 28 GLY E O 1
ATOM 2995 N N . LYS E 1 48 ? 9.075 26.136 8.724 1.00 27.65 29 LYS E N 1
ATOM 2996 C CA . LYS E 1 48 ? 9.816 24.983 9.260 1.00 30.83 29 LYS E CA 1
ATOM 2997 C C . LYS E 1 48 ? 9.360 24.653 10.684 1.00 25.59 29 LYS E C 1
ATOM 2998 O O . LYS E 1 48 ? 10.080 24.831 11.675 1.00 20.78 29 LYS E O 1
ATOM 3004 N N . VAL E 1 49 ? 8.138 24.134 10.762 1.00 27.51 30 VAL E N 1
ATOM 3005 C CA . VAL E 1 49 ? 7.451 24.058 12.052 1.00 29.78 30 VAL E CA 1
ATOM 3006 C C . VAL E 1 49 ? 8.112 23.031 12.965 1.00 23.75 30 VAL E C 1
ATOM 3007 O O . VAL E 1 49 ? 8.312 23.281 14.159 1.00 24.95 30 VAL E O 1
ATOM 3011 N N . ASP E 1 50 ? 8.438 21.850 12.434 1.00 25.48 31 ASP E N 1
ATOM 3012 C CA . ASP E 1 50 ? 8.980 20.808 13.308 1.00 29.12 31 ASP E CA 1
ATOM 3013 C C . ASP E 1 50 ? 10.307 21.223 13.929 1.00 25.67 31 ASP E C 1
ATOM 3014 O O . ASP E 1 50 ? 10.569 20.903 15.093 1.00 27.20 31 ASP E O 1
ATOM 3019 N N . GLU E 1 51 ? 11.125 21.995 13.204 1.00 20.84 32 GLU E N 1
ATOM 3020 C CA . GLU E 1 51 ? 12.387 22.455 13.781 1.00 23.80 32 GLU E CA 1
ATOM 3021 C C . GLU E 1 51 ? 12.189 23.641 14.729 1.00 27.46 32 GLU E C 1
ATOM 3022 O O . GLU E 1 51 ? 12.878 23.751 15.750 1.00 22.21 32 GLU E O 1
ATOM 3028 N N . ALA E 1 52 ? 11.259 24.542 14.404 1.00 26.16 33 ALA E N 1
ATOM 3029 C CA . ALA E 1 52 ? 10.833 25.537 15.382 1.00 25.09 33 ALA E CA 1
ATOM 3030 C C . ALA E 1 52 ? 10.448 24.862 16.694 1.00 19.95 33 ALA E C 1
ATOM 3031 O O . ALA E 1 52 ? 10.855 25.312 17.773 1.00 23.27 33 ALA E O 1
ATOM 3033 N N . VAL E 1 53 ? 9.704 23.752 16.614 1.00 20.55 34 VAL E N 1
ATOM 3034 C CA . VAL E 1 53 ? 9.198 23.084 17.818 1.00 19.64 34 VAL E CA 1
ATOM 3035 C C . VAL E 1 53 ? 10.344 22.441 18.589 1.00 25.58 34 VAL E C 1
ATOM 3036 O O . VAL E 1 53 ? 10.433 22.553 19.830 1.00 23.54 34 VAL E O 1
ATOM 3040 N N . GLU E 1 54 ? 11.252 21.769 17.877 1.00 25.98 35 GLU E N 1
ATOM 3041 C CA . GLU E 1 54 ? 12.391 21.174 18.572 1.00 26.85 35 GLU E CA 1
ATOM 3042 C C . GLU E 1 54 ? 13.221 22.238 19.278 1.00 24.31 35 GLU E C 1
ATOM 3043 O O . GLU E 1 54 ? 13.630 22.052 20.434 1.00 23.43 35 GLU E O 1
ATOM 3049 N N . LEU E 1 55 ? 13.478 23.366 18.606 1.00 23.26 36 LEU E N 1
ATOM 3050 C CA . LEU E 1 55 ? 14.223 24.447 19.250 1.00 21.56 36 LEU E CA 1
ATOM 3051 C C . LEU E 1 55 ? 13.480 25.006 20.468 1.00 20.31 36 LEU E C 1
ATOM 3052 O O . LEU E 1 55 ? 14.101 25.363 21.473 1.00 20.19 36 LEU E O 1
ATOM 3057 N N . GLY E 1 56 ? 12.152 25.119 20.385 1.00 23.37 37 GLY E N 1
ATOM 3058 C CA . GLY E 1 56 ? 11.396 25.606 21.529 1.00 21.84 37 GLY E CA 1
ATOM 3059 C C . GLY E 1 56 ? 11.554 24.710 22.738 1.00 19.47 37 GLY E C 1
ATOM 3060 O O . GLY E 1 56 ? 11.803 25.178 23.852 1.00 22.82 37 GLY E O 1
ATOM 3061 N N . LEU E 1 57 ? 11.429 23.403 22.533 1.00 25.85 38 LEU E N 1
ATOM 3062 C CA . LEU E 1 57 ? 11.606 22.468 23.648 1.00 19.94 38 LEU E CA 1
ATOM 3063 C C . LEU E 1 57 ? 13.036 22.503 24.190 1.00 23.85 38 LEU E C 1
ATOM 3064 O O . LEU E 1 57 ? 13.257 22.411 25.412 1.00 28.30 38 LEU E O 1
ATOM 3069 N N . LYS E 1 58 ? 14.029 22.663 23.315 1.00 24.61 39 LYS E N 1
ATOM 3070 C CA . LYS E 1 58 ? 15.388 22.797 23.833 1.00 26.91 39 LYS E CA 1
ATOM 3071 C C . LYS E 1 58 ? 15.543 24.054 24.696 1.00 25.79 39 LYS E C 1
ATOM 3072 O O . LYS E 1 58 ? 16.200 24.009 25.747 1.00 25.78 39 LYS E O 1
ATOM 3078 N N . VAL E 1 59 ? 14.970 25.189 24.258 1.00 22.56 40 VAL E N 1
ATOM 3079 C CA . VAL E 1 59 ? 15.017 26.395 25.093 1.00 21.89 40 VAL E CA 1
ATOM 3080 C C . VAL E 1 59 ? 14.371 26.120 26.439 1.00 23.35 40 VAL E C 1
ATOM 3081 O O . VAL E 1 59 ? 14.874 26.553 27.486 1.00 18.70 40 VAL E O 1
ATOM 3085 N N . ILE E 1 60 ? 13.246 25.404 26.432 1.00 17.44 41 ILE E N 1
ATOM 3086 C CA . ILE E 1 60 ? 12.573 25.084 27.695 1.00 22.82 41 ILE E CA 1
ATOM 3087 C C . ILE E 1 60 ? 13.535 24.354 28.639 1.00 26.54 41 ILE E C 1
ATOM 3088 O O . ILE E 1 60 ? 13.735 24.765 29.791 1.00 28.33 41 ILE E O 1
ATOM 3093 N N . GLU E 1 61 ? 14.163 23.270 28.157 1.00 27.40 42 GLU E N 1
ATOM 3094 C CA . GLU E 1 61 ? 14.952 22.430 29.075 1.00 27.80 42 GLU E CA 1
ATOM 3095 C C . GLU E 1 61 ? 16.204 23.153 29.564 1.00 27.39 42 GLU E C 1
ATOM 3096 O O . GLU E 1 61 ? 16.509 23.137 30.764 1.00 30.11 42 GLU E O 1
ATOM 3102 N N . GLU E 1 62 ? 16.918 23.831 28.671 1.00 27.06 43 GLU E N 1
ATOM 3103 C CA . GLU E 1 62 ? 18.101 24.549 29.125 1.00 26.90 43 GLU E CA 1
ATOM 3104 C C . GLU E 1 62 ? 17.731 25.659 30.104 1.00 32.92 43 GLU E C 1
ATOM 3105 O O . GLU E 1 62 ? 18.446 25.880 31.094 1.00 34.22 43 GLU E O 1
ATOM 3111 N N . ALA E 1 63 ? 16.609 26.363 29.869 1.00 21.28 44 ALA E N 1
ATOM 3112 C CA . ALA E 1 63 ? 16.220 27.415 30.805 1.00 29.52 44 ALA E CA 1
ATOM 3113 C C . ALA E 1 63 ? 15.841 26.835 32.162 1.00 27.66 44 ALA E C 1
ATOM 3114 O O . ALA E 1 63 ? 16.112 27.452 33.190 1.00 25.17 44 ALA E O 1
ATOM 3116 N N . THR E 1 64 ? 15.195 25.662 32.179 1.00 30.63 45 THR E N 1
ATOM 3117 C CA . THR E 1 64 ? 14.816 25.043 33.448 1.00 31.06 45 THR E CA 1
ATOM 3118 C C . THR E 1 64 ? 16.044 24.602 34.243 1.00 35.81 45 THR E C 1
ATOM 3119 O O . THR E 1 64 ? 16.117 24.835 35.458 1.00 35.45 45 THR E O 1
ATOM 3123 N N . LYS E 1 65 ? 17.033 23.988 33.577 1.00 38.46 46 LYS E N 1
ATOM 3124 C CA . LYS E 1 65 ? 18.248 23.572 34.284 1.00 40.25 46 LYS E CA 1
ATOM 3125 C C . LYS E 1 65 ? 18.883 24.730 35.059 1.00 35.05 46 LYS E C 1
ATOM 3126 O O . LYS E 1 65 ? 19.315 24.571 36.208 1.00 28.45 46 LYS E O 1
ATOM 3132 N N . LEU E 1 66 ? 18.922 25.915 34.461 1.00 31.27 47 LEU E N 1
ATOM 3133 C CA . LEU E 1 66 ? 19.606 27.038 35.079 1.00 28.22 47 LEU E CA 1
ATOM 3134 C C . LEU E 1 66 ? 18.656 28.020 35.756 1.00 25.40 47 LEU E C 1
ATOM 3135 O O . LEU E 1 66 ? 19.062 29.143 36.059 1.00 30.54 47 LEU E O 1
ATOM 3140 N N . GLY E 1 67 ? 17.412 27.616 36.007 1.00 30.37 48 GLY E N 1
ATOM 3141 C CA . GLY E 1 67 ? 16.439 28.429 36.738 1.00 27.77 48 GLY E CA 1
ATOM 3142 C C . GLY E 1 67 ? 16.165 29.816 36.184 1.00 31.91 48 GLY E C 1
ATOM 3143 O O . GLY E 1 67 ? 16.069 30.780 36.958 1.00 25.15 48 GLY E O 1
ATOM 3144 N N . LEU E 1 68 ? 16.016 29.946 34.865 1.00 29.24 49 LEU E N 1
ATOM 3145 C CA . LEU E 1 68 ? 15.910 31.254 34.219 1.00 27.72 49 LEU E CA 1
ATOM 3146 C C . LEU E 1 68 ? 14.460 31.495 33.780 1.00 26.81 49 LEU E C 1
ATOM 3147 O O . LEU E 1 68 ? 14.092 31.310 32.613 1.00 26.04 49 LEU E O 1
ATOM 3152 N N . GLN E 1 69 ? 13.633 31.924 34.737 1.00 26.24 50 GLN E N 1
ATOM 3153 C CA . GLN E 1 69 ? 12.242 32.270 34.449 1.00 26.09 50 GLN E CA 1
ATOM 3154 C C . GLN E 1 69 ? 12.130 33.249 33.283 1.00 24.55 50 GLN E C 1
ATOM 3155 O O . GLN E 1 69 ? 11.285 33.068 32.403 1.00 25.96 50 GLN E O 1
ATOM 3161 N N . ASP E 1 70 ? 12.936 34.321 33.286 1.00 24.45 51 ASP E N 1
ATOM 3162 C CA . ASP E 1 70 ? 12.779 35.354 32.256 1.00 27.49 51 ASP E CA 1
ATOM 3163 C C . ASP E 1 70 ? 13.078 34.814 30.866 1.00 22.59 51 ASP E C 1
ATOM 3164 O O . ASP E 1 70 ? 12.523 35.313 29.872 1.00 18.78 51 ASP E O 1
ATOM 3169 N N . ALA E 1 71 ? 13.970 33.824 30.777 1.00 18.37 52 ALA E N 1
ATOM 3170 C CA . ALA E 1 71 ? 14.197 33.150 29.507 1.00 18.71 52 ALA E CA 1
ATOM 3171 C C . ALA E 1 71 ? 12.925 32.485 29.012 1.00 16.65 52 ALA E C 1
ATOM 3172 O O . ALA E 1 71 ? 12.593 32.574 27.824 1.00 14.39 52 ALA E O 1
ATOM 3174 N N . VAL E 1 72 ? 12.175 31.842 29.915 1.00 15.38 53 VAL E N 1
ATOM 3175 C CA . VAL E 1 72 ? 10.943 31.184 29.505 1.00 13.70 53 VAL E CA 1
ATOM 3176 C C . VAL E 1 72 ? 9.849 32.207 29.182 1.00 17.79 53 VAL E C 1
ATOM 3177 O O . VAL E 1 72 ? 9.044 31.997 28.266 1.00 15.71 53 VAL E O 1
ATOM 3181 N N . MET E 1 73 ? 9.782 33.304 29.938 1.00 16.46 54 MET E N 1
ATOM 3182 C CA . MET E 1 73 ? 8.829 34.367 29.616 1.00 16.12 54 MET E CA 1
ATOM 3183 C C . MET E 1 73 ? 9.077 34.897 28.201 1.00 14.93 54 MET E C 1
ATOM 3184 O O . MET E 1 73 ? 8.144 35.084 27.414 1.00 17.00 54 MET E O 1
ATOM 3189 N N . PHE E 1 74 ? 10.342 35.150 27.866 1.00 15.85 55 PHE E N 1
ATOM 3190 C CA . PHE E 1 74 ? 10.636 35.603 26.522 1.00 15.79 55 PHE E CA 1
ATOM 3191 C C . PHE E 1 74 ? 10.273 34.529 25.495 1.00 14.00 55 PHE E C 1
ATOM 3192 O O . PHE E 1 74 ? 9.714 34.852 24.429 1.00 17.15 55 PHE E O 1
ATOM 3200 N N . LEU E 1 75 ? 10.509 33.244 25.817 1.00 11.39 56 LEU E N 1
ATOM 3201 C CA . LEU E 1 75 ? 10.023 32.171 24.946 1.00 13.33 56 LEU E CA 1
ATOM 3202 C C . LEU E 1 75 ? 8.518 32.271 24.709 1.00 15.22 56 LEU E C 1
ATOM 3203 O O . LEU E 1 75 ? 8.053 32.090 23.588 1.00 15.13 56 LEU E O 1
ATOM 3208 N N . LEU E 1 76 ? 7.741 32.525 25.752 1.00 12.06 57 LEU E N 1
ATOM 3209 C CA . LEU E 1 76 ? 6.299 32.530 25.578 1.00 10.35 57 LEU E CA 1
ATOM 3210 C C . LEU E 1 76 ? 5.874 33.664 24.643 1.00 15.30 57 LEU E C 1
ATOM 3211 O O . LEU E 1 76 ? 5.071 33.466 23.712 1.00 11.17 57 LEU E O 1
ATOM 3216 N N . PHE E 1 77 ? 6.428 34.858 24.870 1.00 13.58 58 PHE E N 1
ATOM 3217 C CA . PHE E 1 77 ? 6.250 35.972 23.930 1.00 14.77 58 PHE E CA 1
ATOM 3218 C C . PHE E 1 77 ? 6.545 35.551 22.484 1.00 14.54 58 PHE E C 1
ATOM 3219 O O . PHE E 1 77 ? 5.724 35.746 21.567 1.00 17.42 58 PHE E O 1
ATOM 3227 N N . LYS E 1 78 ? 7.696 34.910 22.270 1.00 15.88 59 LYS E N 1
ATOM 3228 C CA . LYS E 1 78 ? 8.097 34.550 20.918 1.00 14.89 59 LYS E CA 1
ATOM 3229 C C . LYS E 1 78 ? 7.219 33.443 20.340 1.00 15.78 59 LYS E C 1
ATOM 3230 O O . LYS E 1 78 ? 6.952 33.434 19.129 1.00 15.98 59 LYS E O 1
ATOM 3236 N N . LEU E 1 79 ? 6.742 32.525 21.180 1.00 11.23 60 LEU E N 1
ATOM 3237 C CA . LEU E 1 79 ? 5.814 31.497 20.727 1.00 12.32 60 LEU E CA 1
ATOM 3238 C C . LEU E 1 79 ? 4.499 32.103 20.253 1.00 13.92 60 LEU E C 1
ATOM 3239 O O . LEU E 1 79 ? 3.920 31.656 19.254 1.00 15.10 60 LEU E O 1
ATOM 3244 N N . HIS E 1 80 ? 4.010 33.117 20.957 1.00 11.30 61 HIS E N 1
ATOM 3245 C CA . HIS E 1 80 ? 2.848 33.857 20.453 1.00 13.11 61 HIS E CA 1
ATOM 3246 C C . HIS E 1 80 ? 3.120 34.470 19.070 1.00 12.50 61 HIS E C 1
ATOM 3247 O O . HIS E 1 80 ? 2.257 34.425 18.176 1.00 13.92 61 HIS E O 1
ATOM 3254 N N . GLU E 1 81 ? 4.307 35.053 18.869 1.00 16.08 62 GLU E N 1
ATOM 3255 C CA . GLU E 1 81 ? 4.636 35.586 17.540 1.00 14.33 62 GLU E CA 1
ATOM 3256 C C . GLU E 1 81 ? 4.720 34.474 16.496 1.00 15.89 62 GLU E C 1
ATOM 3257 O O . GLU E 1 81 ? 4.330 34.660 15.332 1.00 19.33 62 GLU E O 1
ATOM 3263 N N . ALA E 1 82 ? 5.215 33.301 16.898 1.00 19.23 63 ALA E N 1
ATOM 3264 C CA . ALA E 1 82 ? 5.212 32.162 15.985 1.00 16.46 63 ALA E CA 1
ATOM 3265 C C . ALA E 1 82 ? 3.792 31.815 15.571 1.00 17.54 63 ALA E C 1
ATOM 3266 O O . ALA E 1 82 ? 3.528 31.518 14.383 1.00 16.45 63 ALA E O 1
ATOM 3268 N N . VAL E 1 83 ? 2.857 31.868 16.521 1.00 14.22 64 VAL E N 1
ATOM 3269 C CA . VAL E 1 83 ? 1.460 31.575 16.185 1.00 15.45 64 VAL E CA 1
ATOM 3270 C C . VAL E 1 83 ? 0.939 32.584 15.167 1.00 15.79 64 VAL E C 1
ATOM 3271 O O . VAL E 1 83 ? 0.218 32.225 14.223 1.00 19.92 64 VAL E O 1
ATOM 3275 N N . HIS E 1 84 ? 1.259 33.866 15.368 1.00 16.61 65 HIS E N 1
ATOM 3276 C CA . HIS E 1 84 ? 0.938 34.884 14.355 1.00 17.85 65 HIS E CA 1
ATOM 3277 C C . HIS E 1 84 ? 1.440 34.466 12.972 1.00 15.58 65 HIS E C 1
ATOM 3278 O O . HIS E 1 84 ? 0.719 34.560 11.975 1.00 17.53 65 HIS E O 1
ATOM 3285 N N . GLU E 1 85 ? 2.703 34.045 12.887 1.00 19.39 66 GLU E N 1
ATOM 3286 C CA . GLU E 1 85 ? 3.260 33.744 11.570 1.00 20.96 66 GLU E CA 1
ATOM 3287 C C . GLU E 1 85 ? 2.462 32.628 10.901 1.00 19.24 66 GLU E C 1
ATOM 3288 O O . GLU E 1 85 ? 2.047 32.733 9.723 1.00 21.26 66 GLU E O 1
ATOM 3294 N N . LEU E 1 86 ? 2.180 31.578 11.669 1.00 16.53 67 LEU E N 1
ATOM 3295 C CA . LEU E 1 86 ? 1.491 30.423 11.102 1.00 19.90 67 LEU E CA 1
ATOM 3296 C C . LEU E 1 86 ? 0.064 30.773 10.694 1.00 21.43 67 LEU E C 1
ATOM 3297 O O . LEU E 1 86 ? -0.400 30.390 9.597 1.00 19.09 67 LEU E O 1
ATOM 3302 N N . LYS E 1 87 ? -0.642 31.522 11.542 1.00 17.04 68 LYS E N 1
ATOM 3303 C CA . LYS E 1 87 ? -1.983 31.967 11.174 1.00 22.98 68 LYS E CA 1
ATOM 3304 C C . LYS E 1 87 ? -1.947 32.866 9.943 1.00 23.58 68 LYS E C 1
ATOM 3305 O O . LYS E 1 87 ? -2.901 32.885 9.157 1.00 25.30 68 LYS E O 1
ATOM 3311 N N . LYS E 1 88 ? -0.850 33.598 9.753 1.00 18.05 69 LYS E N 1
ATOM 3312 C CA . LYS E 1 88 ? -0.685 34.342 8.515 1.00 19.74 69 LYS E CA 1
ATOM 3313 C C . LYS E 1 88 ? -0.688 33.409 7.303 1.00 24.38 69 LYS E C 1
ATOM 3314 O O . LYS E 1 88 ? -1.211 33.769 6.229 1.00 19.15 69 LYS E O 1
ATOM 3320 N N . LYS E 1 89 ? -0.107 32.209 7.449 1.00 21.49 70 LYS E N 1
ATOM 3321 C CA . LYS E 1 89 ? -0.087 31.234 6.357 1.00 21.24 70 LYS E CA 1
ATOM 3322 C C . LYS E 1 89 ? -1.278 30.273 6.375 1.00 21.47 70 LYS E C 1
ATOM 3323 O O . LYS E 1 89 ? -1.311 29.311 5.583 1.00 21.28 70 LYS E O 1
ATOM 3329 N N . GLY E 1 90 ? -2.253 30.515 7.247 1.00 16.65 71 GLY E N 1
ATOM 3330 C CA . GLY E 1 90 ? -3.365 29.604 7.447 1.00 18.61 71 GLY E CA 1
ATOM 3331 C C . GLY E 1 90 ? -3.013 28.201 7.913 1.00 19.51 71 GLY E C 1
ATOM 3332 O O . GLY E 1 90 ? -3.880 27.321 7.936 1.00 26.53 71 GLY E O 1
ATOM 3333 N N . ASN E 1 91 ? -1.764 27.977 8.319 1.00 20.17 72 ASN E N 1
ATOM 3334 C CA . ASN E 1 91 ? -1.316 26.671 8.800 1.00 21.34 72 ASN E CA 1
ATOM 3335 C C . ASN E 1 91 ? -1.840 26.326 10.198 1.00 20.90 72 ASN E C 1
ATOM 3336 O O . ASN E 1 91 ? -1.133 26.564 11.179 1.00 18.92 72 ASN E O 1
ATOM 3341 N N . GLU E 1 92 ? -3.037 25.728 10.302 1.00 24.37 73 GLU E N 1
ATOM 3342 C CA . GLU E 1 92 ? -3.632 25.376 11.603 1.00 24.37 73 GLU E CA 1
ATOM 3343 C C . GLU E 1 92 ? -2.927 24.206 12.282 1.00 25.23 73 GLU E C 1
ATOM 3344 O O . GLU E 1 92 ? -2.914 24.127 13.519 1.00 27.57 73 GLU E O 1
ATOM 3350 N N . GLU E 1 93 ? -2.361 23.278 11.508 1.00 23.97 74 GLU E N 1
ATOM 3351 C CA . GLU E 1 93 ? -1.618 22.174 12.118 1.00 28.02 74 GLU E CA 1
ATOM 3352 C C . GLU E 1 93 ? -0.360 22.668 12.828 1.00 21.04 74 GLU E C 1
ATOM 3353 O O . GLU E 1 93 ? -0.090 22.297 13.978 1.00 24.41 74 GLU E O 1
ATOM 3359 N N . GLY E 1 94 ? 0.429 23.501 12.150 1.00 22.43 75 GLY E N 1
ATOM 3360 C CA . GLY E 1 94 ? 1.585 24.104 12.796 1.00 22.34 75 GLY E CA 1
ATOM 3361 C C . GLY E 1 94 ? 1.206 24.943 14.006 1.00 22.25 75 GLY E C 1
ATOM 3362 O O . GLY E 1 94 ? 1.893 24.911 15.028 1.00 20.11 75 GLY E O 1
ATOM 3363 N N . VAL E 1 95 ? 0.119 25.719 13.895 1.00 18.83 76 VAL E N 1
ATOM 3364 C CA . VAL E 1 95 ? -0.404 26.477 15.036 1.00 19.75 76 VAL E CA 1
ATOM 3365 C C . VAL E 1 95 ? -0.613 25.561 16.225 1.00 24.46 76 VAL E C 1
ATOM 3366 O O . VAL E 1 95 ? -0.220 25.880 17.354 1.00 27.25 76 VAL E O 1
ATOM 3370 N N . LYS E 1 96 ? -1.288 24.435 16.000 1.00 22.78 77 LYS E N 1
ATOM 3371 C CA . LYS E 1 96 ? -1.539 23.505 17.098 1.00 26.05 77 LYS E CA 1
ATOM 3372 C C . LYS E 1 96 ? -0.235 22.990 17.706 1.00 23.62 77 LYS E C 1
ATOM 3373 O O . LYS E 1 96 ? -0.109 22.901 18.933 1.00 30.43 77 LYS E O 1
ATOM 3379 N N . LYS E 1 97 ? 0.751 22.654 16.865 1.00 23.98 78 LYS E N 1
ATOM 3380 C CA . LYS E 1 97 ? 2.026 22.154 17.389 1.00 23.60 78 LYS E CA 1
ATOM 3381 C C . LYS E 1 97 ? 2.758 23.224 18.218 1.00 23.68 78 LYS E C 1
ATOM 3382 O O . LYS E 1 97 ? 3.335 22.928 19.283 1.00 21.70 78 LYS E O 1
ATOM 3388 N N . ILE E 1 98 ? 2.733 24.480 17.757 1.00 23.18 79 ILE E N 1
ATOM 3389 C CA . ILE E 1 98 ? 3.333 25.559 18.546 1.00 21.40 79 ILE E CA 1
ATOM 3390 C C . ILE E 1 98 ? 2.561 25.743 19.843 1.00 20.34 79 ILE E C 1
ATOM 3391 O O . ILE E 1 98 ? 3.150 26.000 20.885 1.00 22.74 79 ILE E O 1
ATOM 3396 N N . GLU E 1 99 ? 1.234 25.617 19.803 1.00 22.21 80 GLU E N 1
ATOM 3397 C CA . GLU E 1 99 ? 0.462 25.791 21.023 1.00 20.69 80 GLU E CA 1
ATOM 3398 C C . GLU E 1 99 ? 0.782 24.699 22.031 1.00 22.70 80 GLU E C 1
ATOM 3399 O O . GLU E 1 99 ? 0.805 24.951 23.243 1.00 24.01 80 GLU E O 1
ATOM 3405 N N . GLU E 1 100 ? 1.033 23.484 21.545 1.00 19.91 81 GLU E N 1
ATOM 3406 C CA . GLU E 1 100 ? 1.533 22.421 22.411 1.00 26.45 81 GLU E CA 1
ATOM 3407 C C . GLU E 1 100 ? 2.817 22.852 23.135 1.00 23.20 81 GLU E C 1
ATOM 3408 O O . GLU E 1 100 ? 2.919 22.788 24.376 1.00 24.93 81 GLU E O 1
ATOM 3414 N N . VAL E 1 101 ? 3.819 23.283 22.361 1.00 22.89 82 VAL E N 1
ATOM 3415 C CA . VAL E 1 101 ? 5.056 23.771 22.984 1.00 21.34 82 VAL E CA 1
ATOM 3416 C C . VAL E 1 101 ? 4.761 24.930 23.939 1.00 19.83 82 VAL E C 1
ATOM 3417 O O . VAL E 1 101 ? 5.389 25.065 24.996 1.00 23.56 82 VAL E O 1
ATOM 3421 N N . LYS E 1 102 ? 3.783 25.772 23.599 1.00 21.41 83 LYS E N 1
ATOM 3422 C CA . LYS E 1 102 ? 3.424 26.876 24.486 1.00 22.00 83 LYS E CA 1
ATOM 3423 C C . LYS E 1 102 ? 2.937 26.359 25.835 1.00 19.84 83 LYS E C 1
ATOM 3424 O O . LYS E 1 102 ? 3.349 26.854 26.888 1.00 18.23 83 LYS E O 1
ATOM 3430 N N . LYS E 1 103 ? 2.024 25.384 25.808 1.00 21.13 84 LYS E N 1
ATOM 3431 C CA . LYS E 1 103 ? 1.497 24.795 27.035 1.00 26.27 84 LYS E CA 1
ATOM 3432 C C . LYS E 1 103 ? 2.633 24.281 27.918 1.00 21.42 84 LYS E C 1
ATOM 3433 O O . LYS E 1 103 ? 2.710 24.592 29.118 1.00 21.52 84 LYS E O 1
ATOM 3439 N N . LYS E 1 104 ? 3.564 23.545 27.312 1.00 24.46 85 LYS E N 1
ATOM 3440 C CA . LYS E 1 104 ? 4.727 23.049 28.051 1.00 25.25 85 LYS E CA 1
ATOM 3441 C C . LYS E 1 104 ? 5.523 24.200 28.671 1.00 25.14 85 LYS E C 1
ATOM 3442 O O . LYS E 1 104 ? 5.932 24.155 29.850 1.00 23.04 85 LYS E O 1
ATOM 3448 N N . ALA E 1 105 ? 5.761 25.248 27.878 1.00 30.02 86 ALA E N 1
ATOM 3449 C CA . ALA E 1 105 ? 6.481 26.408 28.389 1.00 23.57 86 ALA E CA 1
ATOM 3450 C C . ALA E 1 105 ? 5.777 26.983 29.605 1.00 17.63 86 ALA E C 1
ATOM 3451 O O . ALA E 1 105 ? 6.427 27.404 30.556 1.00 16.24 86 ALA E O 1
ATOM 3453 N N . GLU E 1 106 ? 4.450 27.041 29.573 1.00 22.76 87 GLU E N 1
ATOM 3454 C CA . GLU E 1 106 ? 3.704 27.618 30.685 1.00 16.67 87 GLU E CA 1
ATOM 3455 C C . GLU E 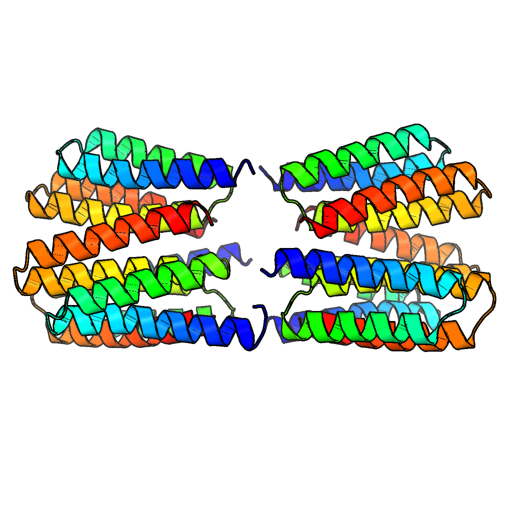1 106 ? 3.883 26.788 31.949 1.00 24.18 87 GLU E C 1
ATOM 3456 O O . GLU E 1 106 ? 4.025 27.335 33.054 1.00 22.22 87 GLU E O 1
ATOM 3462 N N . GLU E 1 107 ? 3.863 25.460 31.812 1.00 28.23 88 GLU E N 1
ATOM 3463 C CA . GLU E 1 107 ? 4.059 24.627 33.000 1.00 30.52 88 GLU E CA 1
ATOM 3464 C C . GLU E 1 107 ? 5.448 24.842 33.597 1.00 26.00 88 GLU E C 1
ATOM 3465 O O . GLU E 1 107 ? 5.605 25.026 34.816 1.00 28.75 88 GLU E O 1
ATOM 3471 N N . ALA E 1 108 ? 6.469 24.868 32.748 1.00 28.57 89 ALA E N 1
ATOM 3472 C CA . ALA E 1 108 ? 7.819 25.086 33.258 1.00 27.17 89 ALA E CA 1
ATOM 3473 C C . ALA E 1 108 ? 7.957 26.468 33.893 1.00 24.31 89 ALA E C 1
ATOM 3474 O O . ALA E 1 108 ? 8.580 26.608 34.953 1.00 27.50 89 ALA E O 1
ATOM 3476 N N . LEU E 1 109 ? 7.379 27.503 33.267 1.00 20.84 90 LEU E N 1
ATOM 3477 C CA . LEU E 1 109 ? 7.403 28.838 33.866 1.00 23.81 90 LEU E CA 1
ATOM 3478 C C . LEU E 1 109 ? 6.805 28.813 35.267 1.00 27.62 90 LEU E C 1
ATOM 3479 O O . LEU E 1 109 ? 7.350 29.415 36.200 1.00 26.41 90 LEU E O 1
ATOM 3484 N N . SER E 1 110 ? 5.651 28.151 35.417 1.00 28.13 91 SER E N 1
ATOM 3485 C CA . SER E 1 110 ? 4.994 28.116 36.720 1.00 26.21 91 SER E CA 1
ATOM 3486 C C . SER E 1 110 ? 5.832 27.374 37.756 1.00 28.14 91 SER E C 1
ATOM 3487 O O . SER E 1 110 ? 5.718 27.655 38.954 1.00 28.44 91 SER E O 1
ATOM 3490 N N . ARG E 1 111 ? 6.670 26.427 37.329 1.00 30.08 92 ARG E N 1
ATOM 3491 C CA . ARG E 1 111 ? 7.543 25.741 38.285 1.00 29.39 92 ARG E CA 1
ATOM 3492 C C . ARG E 1 111 ? 8.848 26.487 38.555 1.00 34.93 92 ARG E C 1
ATOM 3493 O O . ARG E 1 111 ? 9.640 26.048 39.399 1.00 33.44 92 ARG E O 1
ATOM 3501 N N . LEU E 1 112 ? 9.083 27.607 37.884 1.00 31.08 93 LEU E N 1
ATOM 3502 C CA . LEU E 1 112 ? 10.278 28.410 38.101 1.00 27.86 93 LEU E CA 1
ATOM 3503 C C . LEU E 1 112 ? 9.916 29.643 38.878 1.00 37.54 93 LEU E C 1
ATOM 3504 O O . LEU E 1 112 ? 10.745 30.539 39.063 1.00 42.86 93 LEU E O 1
ATOM 3510 N N . GLU F 1 25 ? 6.373 27.040 49.423 1.00 34.45 6 GLU F N 1
ATOM 3511 C CA . GLU F 1 25 ? 4.976 27.432 49.372 1.00 37.46 6 GLU F CA 1
ATOM 3512 C C . GLU F 1 25 ? 4.732 28.557 48.393 1.00 36.74 6 GLU F C 1
ATOM 3513 O O . GLU F 1 25 ? 3.610 28.733 47.924 1.00 35.79 6 GLU F O 1
ATOM 3519 N N . ALA F 1 26 ? 5.772 29.344 48.097 1.00 33.39 7 ALA F N 1
ATOM 3520 C CA . ALA F 1 26 ? 5.664 30.262 46.965 1.00 37.25 7 ALA F CA 1
ATOM 3521 C C . ALA F 1 26 ? 5.422 29.493 45.673 1.00 32.23 7 ALA F C 1
ATOM 3522 O O . ALA F 1 26 ? 4.692 29.968 44.792 1.00 27.19 7 ALA F O 1
ATOM 3524 N N . GLN F 1 27 ? 6.036 28.308 45.556 1.00 26.72 8 GLN F N 1
ATOM 3525 C CA . GLN F 1 27 ? 5.834 27.448 44.395 1.00 32.18 8 GLN F CA 1
ATOM 3526 C C . GLN F 1 27 ? 4.357 27.171 44.172 1.00 26.35 8 GLN F C 1
ATOM 3527 O O . GLN F 1 27 ? 3.840 27.337 43.060 1.00 29.93 8 GLN F O 1
ATOM 3533 N N . LYS F 1 28 ? 3.651 26.796 45.240 1.00 28.26 9 LYS F N 1
ATOM 3534 C CA . LYS F 1 28 ? 2.244 26.444 45.106 1.00 35.34 9 LYS F CA 1
ATOM 3535 C C . LYS F 1 28 ? 1.421 27.625 44.613 1.00 29.57 9 LYS F C 1
ATOM 3536 O O . LYS F 1 28 ? 0.588 27.472 43.715 1.00 28.36 9 LYS F O 1
ATOM 3542 N N . LYS F 1 29 ? 1.647 28.812 45.180 1.00 25.80 10 LYS F N 1
ATOM 3543 C CA . LYS F 1 29 ? 0.837 29.974 44.829 1.00 23.67 10 LYS F CA 1
ATOM 3544 C C . LYS F 1 29 ? 1.104 30.423 43.399 1.00 29.00 10 LYS F C 1
ATOM 3545 O O . LYS F 1 29 ? 0.176 30.829 42.681 1.00 24.95 10 LYS F O 1
ATOM 3551 N N . LYS F 1 30 ? 2.369 30.362 42.966 1.00 25.76 11 LYS F N 1
ATOM 3552 C CA . LYS F 1 30 ? 2.665 30.742 41.593 1.00 27.52 11 LYS F CA 1
ATOM 3553 C C . LYS F 1 30 ? 1.991 29.784 40.616 1.00 25.65 11 LYS F C 1
ATOM 3554 O O . LYS F 1 30 ? 1.445 30.218 39.585 1.00 21.90 11 LYS F O 1
ATOM 3560 N N . LYS F 1 31 ? 2.010 28.477 40.939 1.00 23.24 12 LYS F N 1
ATOM 3561 C CA . LYS F 1 31 ? 1.331 27.470 40.129 1.00 26.58 12 LYS F CA 1
ATOM 3562 C C . LYS F 1 31 ? -0.165 27.730 40.060 1.00 26.78 12 LYS F C 1
ATOM 3563 O O . LYS F 1 31 ? -0.777 27.633 38.981 1.00 23.78 12 LYS F O 1
ATOM 3569 N N . GLU F 1 32 ? -0.775 28.032 41.215 1.00 17.57 13 GLU F N 1
ATOM 3570 C CA . GLU F 1 32 ? -2.213 28.267 41.259 1.00 23.24 13 GLU F CA 1
ATOM 3571 C C . GLU F 1 32 ? -2.592 29.467 40.402 1.00 23.79 13 GLU F C 1
ATOM 3572 O O . GLU F 1 32 ? -3.553 29.406 39.634 1.00 21.12 13 GLU F O 1
ATOM 3578 N N . LEU F 1 33 ? -1.840 30.570 40.504 1.00 23.00 14 LEU F N 1
ATOM 3579 C CA . LEU F 1 33 ? -2.205 31.745 39.704 1.00 22.95 14 LEU F CA 1
ATOM 3580 C C . LEU F 1 33 ? -1.921 31.549 38.205 1.00 18.24 14 LEU F C 1
ATOM 3581 O O . LEU F 1 33 ? -2.648 32.093 37.368 1.00 18.94 14 LEU F O 1
ATOM 3586 N N . SER F 1 34 ? -0.884 30.777 37.843 1.00 20.10 15 SER F N 1
ATOM 3587 C CA . SER F 1 34 ? -0.699 30.395 36.444 1.00 20.64 15 SER F CA 1
ATOM 3588 C C . SER F 1 34 ? -1.917 29.641 35.915 1.00 22.99 15 SER F C 1
ATOM 3589 O O . SER F 1 34 ? -2.415 29.920 34.812 1.00 18.97 15 SER F O 1
ATOM 3592 N N . LYS F 1 35 ? -2.386 28.656 36.690 1.00 22.16 16 LYS F N 1
ATOM 3593 C CA . LYS F 1 35 ? -3.601 27.928 36.339 1.00 21.66 16 LYS F CA 1
ATOM 3594 C C . LYS F 1 35 ? -4.790 28.865 36.192 1.00 24.59 16 LYS F C 1
ATOM 3595 O O . LYS F 1 35 ? -5.621 28.688 35.291 1.00 27.20 16 LYS F O 1
ATOM 3601 N N . LYS F 1 36 ? -4.889 29.880 37.049 1.00 18.74 17 LYS F N 1
ATOM 3602 C CA . LYS F 1 36 ? -6.021 30.798 36.918 1.00 23.84 17 LYS F CA 1
ATOM 3603 C C . LYS F 1 36 ? -5.944 31.632 35.624 1.00 22.14 17 LYS F C 1
ATOM 3604 O O . LYS F 1 36 ? -6.961 31.844 34.950 1.00 18.56 17 LYS F O 1
ATOM 3610 N N . ALA F 1 37 ? -4.759 32.128 35.263 1.00 20.17 18 ALA F N 1
ATOM 3611 C CA . ALA F 1 37 ? -4.642 32.902 34.020 1.00 15.84 18 ALA F CA 1
ATOM 3612 C C . ALA F 1 37 ? -4.981 32.040 32.785 1.00 18.39 18 ALA F C 1
ATOM 3613 O O . ALA F 1 37 ? -5.702 32.485 31.856 1.00 17.77 18 ALA F O 1
ATOM 3615 N N . GLN F 1 38 ? -4.491 30.788 32.777 1.00 20.47 19 GLN F N 1
ATOM 3616 C CA . GLN F 1 38 ? -4.884 29.834 31.739 1.00 21.60 19 GLN F CA 1
ATOM 3617 C C . GLN F 1 38 ? -6.402 29.639 31.689 1.00 26.18 19 GLN F C 1
ATOM 3618 O O . GLN F 1 38 ? -7.009 29.622 30.603 1.00 25.36 19 GLN F O 1
ATOM 3624 N N . GLU F 1 39 ? -7.039 29.486 32.852 1.00 25.20 20 GLU F N 1
ATOM 3625 C CA . GLU F 1 39 ? -8.488 29.361 32.839 1.00 23.32 20 GLU F CA 1
ATOM 3626 C C . GLU F 1 39 ? -9.165 30.643 32.350 1.00 23.82 20 GLU F C 1
ATOM 3627 O O . GLU F 1 39 ? -10.272 30.573 31.811 1.00 25.32 20 GLU F O 1
ATOM 3633 N N . VAL F 1 40 ? -8.529 31.814 32.483 1.00 22.00 21 VAL F N 1
ATOM 3634 C CA . VAL F 1 40 ? -9.145 33.007 31.892 1.00 19.90 21 VAL F CA 1
ATOM 3635 C C . VAL F 1 40 ? -9.255 32.837 30.378 1.00 22.11 21 VAL F C 1
ATOM 3636 O O . VAL F 1 40 ? -10.297 33.125 29.758 1.00 20.40 21 VAL F O 1
ATOM 3640 N N . VAL F 1 41 ? -8.168 32.383 29.755 1.00 18.60 22 VAL F N 1
ATOM 3641 C CA . VAL F 1 41 ? -8.244 32.115 28.315 1.00 19.87 22 VAL F CA 1
ATOM 3642 C C . VAL F 1 41 ? -9.403 31.157 28.026 1.00 26.58 22 VAL F C 1
ATOM 3643 O O . VAL F 1 41 ? -10.346 31.496 27.294 1.00 23.51 22 VAL F O 1
ATOM 3647 N N . GLU F 1 42 ? -9.371 29.969 28.643 1.00 26.35 23 GLU F N 1
ATOM 3648 C CA . GLU F 1 42 ? -10.398 28.949 28.366 1.00 27.99 23 GLU F CA 1
ATOM 3649 C C . GLU F 1 42 ? -11.816 29.494 28.541 1.00 24.60 23 GLU F C 1
ATOM 3650 O O . GLU F 1 42 ? -12.687 29.261 27.695 1.00 30.19 23 GLU F O 1
ATOM 3656 N N . LEU F 1 43 ? -12.055 30.257 29.611 1.00 27.05 24 LEU F N 1
ATOM 3657 C CA . LEU F 1 43 ? -13.362 30.864 29.845 1.00 26.75 24 LEU F CA 1
ATOM 3658 C C . LEU F 1 43 ? -13.748 31.812 28.724 1.00 29.69 24 LEU F C 1
ATOM 3659 O O . LEU F 1 43 ? -14.933 31.930 28.391 1.00 30.72 24 LEU F O 1
ATOM 3664 N N . ALA F 1 44 ? -12.777 32.540 28.159 1.00 28.53 25 ALA F N 1
ATOM 3665 C CA . ALA F 1 44 ? -13.097 33.367 26.996 1.00 26.13 25 ALA F CA 1
ATOM 3666 C C . ALA F 1 44 ? -13.430 32.502 25.779 1.00 25.52 25 ALA F C 1
ATOM 3667 O O . ALA F 1 44 ? -14.352 32.814 25.026 1.00 27.04 25 ALA F O 1
ATOM 3669 N N . LYS F 1 45 ? -12.690 31.410 25.585 1.00 27.02 26 LYS F N 1
ATOM 3670 C CA . LYS F 1 45 ? -12.976 30.462 24.509 1.00 27.98 26 LYS F CA 1
ATOM 3671 C C . LYS F 1 45 ? -14.419 29.958 24.565 1.00 26.78 26 LYS F C 1
ATOM 3672 O O . LYS F 1 45 ? -15.135 29.986 23.560 1.00 28.83 26 LYS F O 1
ATOM 3678 N N . GLU F 1 46 ? -14.863 29.487 25.734 1.00 30.40 27 GLU F N 1
ATOM 3679 C CA . GLU F 1 46 ? -16.248 29.078 25.954 1.00 26.01 27 GLU F CA 1
ATOM 3680 C C . GLU F 1 46 ? -17.233 30.219 25.814 1.00 30.12 27 GLU F C 1
ATOM 3681 O O . GLU F 1 46 ? -18.444 29.975 25.885 1.00 26.90 27 GLU F O 1
ATOM 3687 N N . GLY F 1 47 ? -16.755 31.448 25.641 1.00 28.75 28 GLY F N 1
ATOM 3688 C CA . GLY F 1 47 ? -17.644 32.578 25.509 1.00 29.96 28 GLY F CA 1
ATOM 3689 C C . GLY F 1 47 ? -18.208 33.088 26.808 1.00 32.55 28 GLY F C 1
ATOM 3690 O O . GLY F 1 47 ? -19.201 33.822 26.782 1.00 32.95 28 GLY F O 1
ATOM 3691 N N . LYS F 1 48 ? -17.615 32.700 27.949 1.00 36.50 29 LYS F N 1
ATOM 3692 C CA . LYS F 1 48 ? -18.023 33.173 29.277 1.00 27.90 29 LYS F CA 1
ATOM 3693 C C . LYS F 1 48 ? -17.124 34.338 29.675 1.00 29.95 29 LYS F C 1
ATOM 3694 O O . LYS F 1 48 ? -16.166 34.200 30.440 1.00 30.93 29 LYS F O 1
ATOM 3700 N N . VAL F 1 49 ? -17.468 35.522 29.164 1.00 33.52 30 VAL F N 1
ATOM 3701 C CA . VAL F 1 49 ? -16.590 36.670 29.348 1.00 29.46 30 VAL F CA 1
ATOM 3702 C C . VAL F 1 49 ? -16.619 37.165 30.792 1.00 28.85 30 VAL F C 1
ATOM 3703 O O . VAL F 1 49 ? -15.578 37.532 31.340 1.00 31.41 30 VAL F O 1
ATOM 3707 N N . ASP F 1 50 ? -17.793 37.179 31.435 1.00 29.37 31 ASP F N 1
ATOM 3708 C CA . ASP F 1 50 ? -17.879 37.760 32.779 1.00 32.62 31 ASP F CA 1
ATOM 3709 C C . ASP F 1 50 ? -17.176 36.897 33.828 1.00 32.81 31 ASP F C 1
ATOM 3710 O O . ASP F 1 50 ? -16.492 37.422 34.717 1.00 31.54 31 ASP F O 1
ATOM 3715 N N . GLU F 1 51 ? -17.339 35.574 33.755 1.00 31.68 32 GLU F N 1
ATOM 3716 C CA . GLU F 1 51 ? -16.571 34.694 34.632 1.00 27.42 32 GLU F CA 1
ATOM 3717 C C . GLU F 1 51 ? -15.073 34.882 34.402 1.00 29.65 32 GLU F C 1
ATOM 3718 O O . GLU F 1 51 ? -14.272 34.832 35.348 1.00 26.17 32 GLU F O 1
ATOM 3724 N N . ALA F 1 52 ? -14.682 35.122 33.142 1.00 25.46 33 ALA F N 1
ATOM 3725 C CA . ALA F 1 52 ? -13.277 35.349 32.809 1.00 30.99 33 ALA F CA 1
ATOM 3726 C C . ALA F 1 52 ? -12.775 36.641 33.432 1.00 22.75 33 ALA F C 1
ATOM 3727 O O . ALA F 1 52 ? -11.681 36.678 34.010 1.00 24.13 33 ALA F O 1
ATOM 3729 N N . VAL F 1 53 ? -13.555 37.716 33.294 1.00 26.09 34 VAL F N 1
ATOM 3730 C CA . VAL F 1 53 ? -13.197 39.016 33.860 1.00 25.72 34 VAL F CA 1
ATOM 3731 C C . VAL F 1 53 ? -13.011 38.897 35.362 1.00 26.25 34 VAL F C 1
ATOM 3732 O O . VAL F 1 53 ? -12.046 39.428 35.941 1.00 27.92 34 VAL F O 1
ATOM 3736 N N . GLU F 1 54 ? -13.908 38.156 36.009 1.00 28.70 35 GLU F N 1
ATOM 3737 C CA . GLU F 1 54 ? -13.845 38.001 37.460 1.00 29.11 35 GLU F CA 1
ATOM 3738 C C . GLU F 1 54 ? -12.620 37.206 37.895 1.00 26.05 35 GLU F C 1
ATOM 3739 O O . GLU F 1 54 ? -11.931 37.582 38.856 1.00 27.71 35 GLU F O 1
ATOM 3745 N N . LEU F 1 55 ? -12.331 36.093 37.215 1.00 25.67 36 LEU F N 1
ATOM 3746 C CA . LEU F 1 55 ? -11.094 35.386 37.525 1.00 26.05 36 LEU F CA 1
ATOM 3747 C C . LEU F 1 55 ? -9.893 36.311 37.370 1.00 28.23 36 LEU F C 1
ATOM 3748 O O . LEU F 1 55 ? -8.967 36.290 38.200 1.00 24.82 36 LEU F O 1
ATOM 3753 N N . GLY F 1 56 ? -9.892 37.127 36.302 1.00 29.28 37 GLY F N 1
ATOM 3754 C CA . GLY F 1 56 ? -8.769 38.023 36.060 1.00 29.66 37 GLY F CA 1
ATOM 3755 C C . GLY F 1 56 ? -8.562 38.990 37.206 1.00 24.02 37 GLY F C 1
ATOM 3756 O O . GLY F 1 56 ? -7.437 39.195 37.678 1.00 19.37 37 GLY F O 1
ATOM 3757 N N . LEU F 1 57 ? -9.657 39.591 37.669 1.00 25.53 38 LEU F N 1
ATOM 3758 C CA . LEU F 1 57 ? -9.582 40.544 38.765 1.00 28.65 38 LEU F CA 1
ATOM 3759 C C . LEU F 1 57 ? -9.067 39.878 40.033 1.00 24.51 38 LEU F C 1
ATOM 3760 O O . LEU F 1 57 ? -8.264 40.469 40.768 1.00 23.50 38 LEU F O 1
ATOM 3765 N N . LYS F 1 58 ? -9.514 38.644 40.309 1.00 26.01 39 LYS F N 1
ATOM 3766 C CA . LYS F 1 58 ? -9.008 37.962 41.506 1.00 26.47 39 LYS F CA 1
ATOM 3767 C C . LYS F 1 58 ? -7.518 37.667 41.381 1.00 28.87 39 LYS F C 1
ATOM 3768 O O . LYS F 1 58 ? -6.773 37.742 42.373 1.00 24.28 39 LYS F O 1
ATOM 3774 N N . VAL F 1 59 ? -7.062 37.315 40.172 1.00 22.48 40 VAL F N 1
ATOM 3775 C CA . VAL F 1 59 ? -5.627 37.130 39.970 1.00 23.85 40 VAL F CA 1
ATOM 3776 C C . VAL F 1 59 ? -4.891 38.425 40.287 1.00 21.88 40 VAL F C 1
ATOM 3777 O O . VAL F 1 59 ? -3.866 38.411 40.971 1.00 21.13 40 VAL F O 1
ATOM 3781 N N . ILE F 1 60 ? -5.422 39.566 39.822 1.00 22.75 41 ILE F N 1
ATOM 3782 C CA . ILE F 1 60 ? -4.771 40.853 40.084 1.00 24.94 41 ILE F CA 1
ATOM 3783 C C . ILE F 1 60 ? -4.686 41.118 41.591 1.00 24.92 41 ILE F C 1
ATOM 3784 O O . ILE F 1 60 ? -3.607 41.415 42.130 1.00 27.42 41 ILE F O 1
ATOM 3789 N N . GLU F 1 61 ? -5.829 41.029 42.284 1.00 24.89 42 GLU F N 1
ATOM 3790 C CA . GLU F 1 61 ? -5.875 41.178 43.743 1.00 23.77 42 GLU F CA 1
ATOM 3791 C C . GLU F 1 61 ? -4.792 40.350 44.421 1.00 23.41 42 GLU F C 1
ATOM 3792 O O . GLU F 1 61 ? -3.933 40.882 45.139 1.00 23.06 42 GLU F O 1
ATOM 3798 N N . GLU F 1 62 ? -4.827 39.025 44.209 1.00 20.29 43 GLU F N 1
ATOM 3799 C CA . GLU F 1 62 ? -3.980 38.147 45.013 1.00 26.91 43 GLU F CA 1
ATOM 3800 C C . GLU F 1 62 ? -2.507 38.273 44.626 1.00 28.70 43 GLU F C 1
ATOM 3801 O O . GLU F 1 62 ? -1.641 38.247 45.506 1.00 21.08 43 GLU F O 1
ATOM 3807 N N . ALA F 1 63 ? -2.192 38.451 43.328 1.00 24.71 44 ALA F N 1
ATOM 3808 C CA . ALA F 1 63 ? -0.789 38.648 42.961 1.00 21.75 44 ALA F CA 1
ATOM 3809 C C . ALA F 1 63 ? -0.236 39.933 43.565 1.00 20.73 44 ALA F C 1
ATOM 3810 O O . ALA F 1 63 ? 0.949 40.000 43.919 1.00 20.66 44 ALA F O 1
ATOM 3812 N N . THR F 1 64 ? -1.063 40.974 43.657 1.00 20.60 45 THR F N 1
ATOM 3813 C CA . THR F 1 64 ? -0.578 42.244 44.178 1.00 24.78 45 THR F CA 1
ATOM 3814 C C . THR F 1 64 ? -0.356 42.161 45.683 1.00 26.67 45 THR F C 1
ATOM 3815 O O . THR F 1 64 ? 0.733 42.484 46.182 1.00 24.74 45 THR F O 1
ATOM 3819 N N . LYS F 1 65 ? -1.361 41.686 46.422 1.00 26.06 46 LYS F N 1
ATOM 3820 C CA . LYS F 1 65 ? -1.184 41.620 47.861 1.00 24.81 46 LYS F CA 1
ATOM 3821 C C . LYS F 1 65 ? 0.004 40.745 48.242 1.00 29.90 46 LYS F C 1
ATOM 3822 O O . LYS F 1 65 ? 0.596 40.956 49.300 1.00 27.47 46 LYS F O 1
ATOM 3828 N N . LEU F 1 66 ? 0.433 39.833 47.374 1.00 28.23 47 LEU F N 1
ATOM 3829 C CA . LEU F 1 66 ? 1.555 38.957 47.698 1.00 25.72 47 LEU F CA 1
ATOM 3830 C C . LEU F 1 66 ? 2.873 39.400 47.069 1.00 28.61 47 LEU F C 1
ATOM 3831 O O . LEU F 1 66 ? 3.900 38.760 47.321 1.00 29.50 47 LEU F O 1
ATOM 3836 N N . GLY F 1 67 ? 2.863 40.459 46.255 1.00 26.31 48 GLY F N 1
ATOM 3837 C CA . GLY F 1 67 ? 4.069 40.977 45.615 1.00 26.93 48 GLY F CA 1
ATOM 3838 C C . GLY F 1 67 ? 4.576 40.230 44.392 1.00 29.99 48 GLY F C 1
ATOM 3839 O O . GLY F 1 67 ? 5.800 40.095 44.213 1.00 27.77 48 GLY F O 1
ATOM 3840 N N . LEU F 1 68 ? 3.686 39.754 43.524 1.00 23.45 49 LEU F N 1
ATOM 3841 C CA . LEU F 1 68 ? 4.076 38.773 42.512 1.00 25.01 49 LEU F CA 1
ATOM 3842 C C . LEU F 1 68 ? 3.967 39.397 41.122 1.00 25.65 49 LEU F C 1
ATOM 3843 O O . LEU F 1 68 ? 2.991 39.194 40.386 1.00 24.31 49 LEU F O 1
ATOM 3848 N N . GLN F 1 69 ? 5.008 40.151 40.751 1.00 2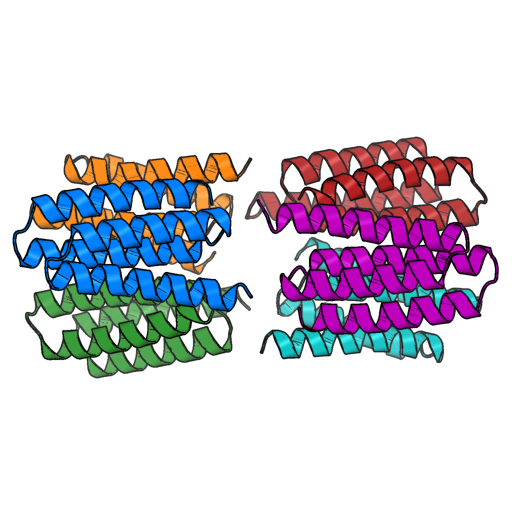5.06 50 GLN F N 1
ATOM 3849 C CA . GLN F 1 69 ? 5.029 40.811 39.447 1.00 21.72 50 GLN F CA 1
ATOM 3850 C C . GLN F 1 69 ? 5.005 39.792 38.297 1.00 23.14 50 GLN F C 1
ATOM 3851 O O . GLN F 1 69 ? 4.343 40.012 37.276 1.00 23.80 50 GLN F O 1
ATOM 3857 N N . ASP F 1 70 ? 5.696 38.657 38.451 1.00 17.83 51 ASP F N 1
ATOM 3858 C CA . ASP F 1 70 ? 5.723 37.689 37.362 1.00 22.83 51 ASP F CA 1
ATOM 3859 C C . ASP F 1 70 ? 4.350 37.060 37.129 1.00 22.14 51 ASP F C 1
ATOM 3860 O O . ASP F 1 70 ? 4.015 36.712 35.982 1.00 16.78 51 ASP F O 1
ATOM 3865 N N . ALA F 1 71 ? 3.522 36.958 38.177 1.00 18.19 52 ALA F N 1
ATOM 3866 C CA . ALA F 1 71 ? 2.191 36.393 37.970 1.00 20.35 52 ALA F CA 1
ATOM 3867 C C . ALA F 1 71 ? 1.281 37.372 37.235 1.00 18.69 52 ALA F C 1
ATOM 3868 O O . ALA F 1 71 ? 0.472 36.960 36.388 1.00 16.95 52 ALA F O 1
ATOM 3870 N N . VAL F 1 72 ? 1.415 38.676 37.518 1.00 17.13 53 VAL F N 1
ATOM 3871 C CA . VAL F 1 72 ? 0.691 39.683 36.752 1.00 14.24 53 VAL F CA 1
ATOM 3872 C C . VAL F 1 72 ? 1.181 39.728 35.299 1.00 17.66 53 VAL F C 1
ATOM 3873 O O . VAL F 1 72 ? 0.385 39.882 34.364 1.00 14.56 53 VAL F O 1
ATOM 3877 N N . MET F 1 73 ? 2.492 39.587 35.085 1.00 15.34 54 MET F N 1
ATOM 3878 C CA . MET F 1 73 ? 3.009 39.618 33.714 1.00 13.02 54 MET F CA 1
ATOM 3879 C C . MET F 1 73 ? 2.492 38.431 32.913 1.00 14.80 54 MET F C 1
ATOM 3880 O O . MET F 1 73 ? 2.106 38.572 31.736 1.00 15.23 54 MET F O 1
ATOM 3885 N N . PHE F 1 74 ? 2.440 37.257 33.552 1.00 16.47 55 PHE F N 1
ATOM 3886 C CA . PHE F 1 74 ? 1.898 36.089 32.877 1.00 16.86 55 PHE F CA 1
ATOM 3887 C C . PHE F 1 74 ? 0.415 36.258 32.591 1.00 15.97 55 PHE F C 1
ATOM 3888 O O . PHE F 1 74 ? -0.057 35.952 31.474 1.00 17.32 55 PHE F O 1
ATOM 3896 N N . LEU F 1 75 ? -0.338 36.775 33.570 1.00 18.49 56 LEU F N 1
ATOM 3897 C CA . LEU F 1 75 ? -1.741 37.102 33.334 1.00 15.19 56 LEU F CA 1
ATOM 3898 C C . LEU F 1 75 ? -1.922 38.052 32.143 1.00 15.98 56 LEU F C 1
ATOM 3899 O O . LEU F 1 75 ? -2.870 37.913 31.367 1.00 14.80 56 LEU F O 1
ATOM 3904 N N . LEU F 1 76 ? -1.048 39.049 32.000 1.00 19.25 57 LEU F N 1
ATOM 3905 C CA . LEU F 1 76 ? -1.202 39.990 30.887 1.00 13.94 57 LEU F CA 1
ATOM 3906 C C . LEU F 1 76 ? -1.046 39.268 29.553 1.00 15.17 57 LEU F C 1
ATOM 3907 O O . LEU F 1 76 ? -1.822 39.490 28.614 1.00 12.44 57 LEU F O 1
ATOM 3912 N N . PHE F 1 77 ? -0.013 38.415 29.453 1.00 14.29 58 PHE F N 1
ATOM 3913 C CA . PHE F 1 77 ? 0.114 37.511 28.303 1.00 19.15 58 PHE F CA 1
ATOM 3914 C C . PHE F 1 77 ? -1.195 36.770 28.010 1.00 14.89 58 PHE F C 1
ATOM 3915 O O . PHE F 1 77 ? -1.666 36.693 26.857 1.00 15.45 58 PHE F O 1
ATOM 3923 N N . LYS F 1 78 ? -1.807 36.229 29.057 1.00 13.88 59 LYS F N 1
ATOM 3924 C CA . LYS F 1 78 ? -3.004 35.414 28.853 1.00 16.31 59 LYS F CA 1
ATOM 3925 C C . LYS F 1 78 ? -4.197 36.269 28.456 1.00 14.24 59 LYS F C 1
ATOM 3926 O O . LYS F 1 78 ? -5.046 35.823 27.692 1.00 14.73 59 LYS F O 1
ATOM 3932 N N . LEU F 1 79 ? -4.264 37.504 28.948 1.00 12.32 60 LEU F N 1
ATOM 3933 C CA . LEU F 1 79 ? -5.342 38.409 28.561 1.00 11.78 60 LEU F CA 1
ATOM 3934 C C . LEU F 1 79 ? -5.221 38.817 27.093 1.00 13.22 60 LEU F C 1
ATOM 3935 O O . LEU F 1 79 ? -6.228 38.962 26.399 1.00 11.03 60 LEU F O 1
ATOM 3940 N N . HIS F 1 80 ? -3.993 39.018 26.604 1.00 12.92 61 HIS F N 1
ATOM 3941 C CA . HIS F 1 80 ? -3.827 39.240 25.174 1.00 10.84 61 HIS F CA 1
ATOM 3942 C C . HIS F 1 80 ? -4.340 38.026 24.376 1.00 13.18 61 HIS F C 1
ATOM 3943 O O . HIS F 1 80 ? -4.983 38.186 23.326 1.00 12.24 61 HIS F O 1
ATOM 3950 N N . GLU F 1 81 ? -4.099 36.807 24.894 1.00 13.00 62 GLU F N 1
ATOM 3951 C CA . GLU F 1 81 ? -4.656 35.606 24.255 1.00 16.83 62 GLU F CA 1
ATOM 3952 C C . GLU F 1 81 ? -6.181 35.621 24.274 1.00 16.41 62 GLU F C 1
ATOM 3953 O O . GLU F 1 81 ? -6.826 35.246 23.287 1.00 15.46 62 GLU F O 1
ATOM 3959 N N . ALA F 1 82 ? -6.772 36.037 25.393 1.00 16.55 63 ALA F N 1
ATOM 3960 C CA . ALA F 1 82 ? -8.234 36.120 25.475 1.00 18.09 63 ALA F CA 1
ATOM 3961 C C . ALA F 1 82 ? -8.794 37.118 24.466 1.00 18.97 63 ALA F C 1
ATOM 3962 O O . ALA F 1 82 ? -9.863 36.887 23.886 1.00 23.74 63 ALA F O 1
ATOM 3964 N N . VAL F 1 83 ? -8.075 38.221 24.225 1.00 14.86 64 VAL F N 1
ATOM 3965 C CA . VAL F 1 83 ? -8.495 39.162 23.190 1.00 17.44 64 VAL F CA 1
ATOM 3966 C C . VAL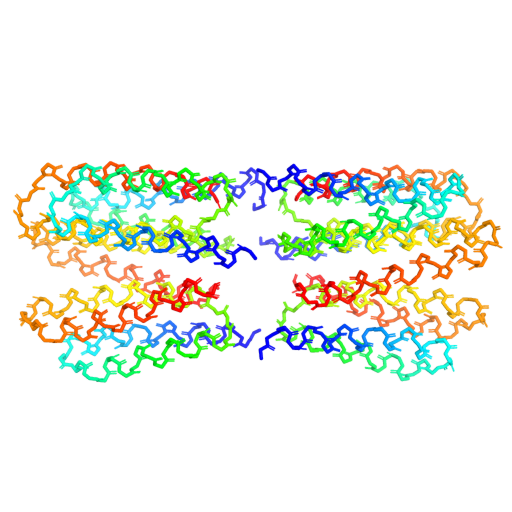 F 1 83 ? -8.422 38.516 21.802 1.00 13.35 64 VAL F C 1
ATOM 3967 O O . VAL F 1 83 ? -9.342 38.663 20.999 1.00 17.11 64 VAL F O 1
ATOM 3971 N N . HIS F 1 84 ? -7.340 37.787 21.501 1.00 16.19 65 HIS F N 1
ATOM 3972 C CA . HIS F 1 84 ? -7.291 37.036 20.239 1.00 17.00 65 HIS F CA 1
ATOM 3973 C C . HIS F 1 84 ? -8.528 36.152 20.081 1.00 19.74 65 HIS F C 1
ATOM 3974 O O . HIS F 1 84 ? -9.171 36.122 19.024 1.00 18.51 65 HIS F O 1
ATOM 3981 N N . GLU F 1 85 ? -8.851 35.386 21.122 1.00 17.97 66 GLU F N 1
ATOM 3982 C CA . GLU F 1 85 ? -9.987 34.470 21.024 1.00 22.96 66 GLU F CA 1
ATOM 3983 C C . GLU F 1 85 ? -11.294 35.229 20.792 1.00 22.51 66 GLU F C 1
ATOM 3984 O O . GLU F 1 85 ? -12.075 34.873 19.903 1.00 26.13 66 GLU F O 1
ATOM 3990 N N . LEU F 1 86 ? -11.544 36.294 21.558 1.00 19.04 67 LEU F N 1
ATOM 3991 C CA . LEU F 1 86 ? -12.826 36.979 21.415 1.00 17.19 67 LEU F CA 1
ATOM 3992 C C . LEU F 1 86 ? -12.935 37.702 20.081 1.00 20.63 67 LEU F C 1
ATOM 3993 O O . LEU F 1 86 ? -14.039 37.842 19.541 1.00 20.52 67 LEU F O 1
ATOM 3998 N N . LYS F 1 87 ? -11.813 38.165 19.537 1.00 19.95 68 LYS F N 1
ATOM 3999 C CA . LYS F 1 87 ? -11.829 38.745 18.203 1.00 24.47 68 LYS F CA 1
ATOM 4000 C C . LYS F 1 87 ? -11.982 37.680 17.120 1.00 23.36 68 LYS F C 1
ATOM 4001 O O . LYS F 1 87 ? -12.427 38.006 16.021 1.00 26.55 68 LYS F O 1
ATOM 4007 N N . LYS F 1 88 ? -11.612 36.427 17.395 1.00 23.25 69 LYS F N 1
ATOM 4008 C CA . LYS F 1 88 ? -11.916 35.359 16.451 1.00 29.02 69 LYS F CA 1
ATOM 4009 C C . LYS F 1 88 ? -13.426 35.211 16.241 1.00 30.68 69 LYS F C 1
ATOM 4010 O O . LYS F 1 88 ? -13.867 34.786 15.163 1.00 21.62 69 LYS F O 1
ATOM 4016 N N . LYS F 1 89 ? -14.232 35.560 17.245 1.00 23.02 70 LYS F N 1
ATOM 4017 C CA . LYS F 1 89 ? -15.682 35.451 17.129 1.00 25.39 70 LYS F CA 1
ATOM 4018 C C . LYS F 1 89 ? -16.338 36.806 16.912 1.00 28.30 70 LYS F C 1
ATOM 4019 O O . LYS F 1 89 ? -17.576 36.903 16.936 1.00 25.94 70 LYS F O 1
ATOM 4025 N N . GLY F 1 90 ? -15.537 37.851 16.705 1.00 22.89 71 GLY F N 1
ATOM 4026 C CA . GLY F 1 90 ? -16.083 39.164 16.399 1.00 23.69 71 GLY F CA 1
ATOM 4027 C C . GLY F 1 90 ? -16.941 39.701 17.519 1.00 28.83 71 GLY F C 1
ATOM 4028 O O . GLY F 1 90 ? -18.008 40.279 17.264 1.00 32.38 71 GLY F O 1
ATOM 4029 N N . ASN F 1 91 ? -16.498 39.510 18.760 1.00 24.37 72 ASN F N 1
ATOM 4030 C CA . ASN F 1 91 ? -17.246 39.886 19.948 1.00 26.68 72 ASN F CA 1
ATOM 4031 C C . ASN F 1 91 ? -16.612 41.143 20.538 1.00 27.83 72 ASN F C 1
ATOM 4032 O O . ASN F 1 91 ? -15.906 41.108 21.553 1.00 29.03 72 ASN F O 1
ATOM 4037 N N . GLU F 1 92 ? -16.855 42.256 19.850 1.00 28.37 73 GLU F N 1
ATOM 4038 C CA . GLU F 1 92 ? -16.445 43.594 20.269 1.00 30.59 73 GLU F CA 1
ATOM 4039 C C . GLU F 1 92 ? -16.586 43.861 21.774 1.00 33.18 73 GLU F C 1
ATOM 4040 O O . GLU F 1 92 ? -15.635 44.314 22.430 1.00 32.25 73 GLU F O 1
ATOM 4046 N N . GLU F 1 93 ? -17.760 43.582 22.351 1.00 33.17 74 GLU F N 1
ATOM 4047 C CA . GLU F 1 93 ? -17.976 43.952 23.748 1.00 30.26 74 GLU F CA 1
ATOM 4048 C C . GLU F 1 93 ? -17.176 43.056 24.679 1.00 27.95 74 GLU F C 1
ATOM 4049 O O . GLU F 1 93 ? -16.611 43.528 25.676 1.00 36.70 74 GLU F O 1
ATOM 4055 N N . GLY F 1 94 ? -17.097 41.766 24.374 1.00 29.15 75 GLY F N 1
ATOM 4056 C CA . GLY F 1 94 ? -16.187 40.918 25.122 1.00 27.77 75 GLY F CA 1
ATOM 4057 C C . GLY F 1 94 ? -14.771 41.461 25.112 1.00 24.05 75 GLY F C 1
ATOM 4058 O O . GLY F 1 94 ? -14.108 41.534 26.158 1.00 22.75 75 GLY F O 1
ATOM 4059 N N . VAL F 1 95 ? -14.300 41.862 23.925 1.00 24.63 76 VAL F N 1
ATOM 4060 C CA . VAL F 1 95 ? -12.970 42.453 23.786 1.00 23.11 76 VAL F CA 1
ATOM 4061 C C . VAL F 1 95 ? -12.812 43.647 24.726 1.00 26.50 76 VAL F C 1
ATOM 4062 O O . VAL F 1 95 ? -11.817 43.754 25.452 1.00 25.92 76 VAL F O 1
ATOM 4066 N N . LYS F 1 96 ? -13.783 44.568 24.716 1.00 24.85 77 LYS F N 1
ATOM 4067 C CA . LYS F 1 96 ? -13.712 45.746 25.582 1.00 29.42 77 LYS F CA 1
ATOM 4068 C C . LYS F 1 96 ? -13.569 45.360 27.053 1.00 28.11 77 LYS F C 1
ATOM 4069 O O . LYS F 1 96 ? -12.739 45.921 27.786 1.00 29.27 77 LYS F O 1
ATOM 4075 N N . LYS F 1 97 ? -14.377 44.404 27.508 1.00 27.26 78 LYS F N 1
ATOM 4076 C CA . LYS F 1 97 ? -14.312 44.017 28.914 1.00 26.80 78 LYS F CA 1
ATOM 4077 C C . LYS F 1 97 ? -12.949 43.419 29.258 1.00 24.37 78 LYS F C 1
ATOM 4078 O O . LYS F 1 97 ? -12.340 43.762 30.289 1.00 24.42 78 LYS F O 1
ATOM 4084 N N . ILE F 1 98 ? -12.428 42.552 28.385 1.00 22.80 79 ILE F N 1
ATOM 4085 C CA . ILE F 1 98 ? -11.098 41.999 28.632 1.00 22.40 79 ILE F CA 1
ATOM 4086 C C . ILE F 1 98 ? -10.051 43.105 28.673 1.00 22.25 79 ILE F C 1
ATOM 4087 O O . ILE F 1 98 ? -9.115 43.058 29.477 1.00 21.12 79 ILE F O 1
ATOM 4092 N N . GLU F 1 99 ? -10.172 44.097 27.795 1.00 24.36 80 GLU F N 1
ATOM 4093 C CA . GLU F 1 99 ? -9.167 45.150 27.746 1.00 23.57 80 GLU F CA 1
ATOM 4094 C C . GLU F 1 99 ? -9.199 46.020 28.985 1.00 25.82 80 GLU F C 1
ATOM 4095 O O . GLU F 1 99 ? -8.152 46.515 29.409 1.00 23.66 80 GLU F O 1
ATOM 4101 N N . GLU F 1 100 ? -10.378 46.241 29.570 1.00 24.37 81 GLU F N 1
ATOM 4102 C CA . GLU F 1 100 ? -10.405 46.934 30.859 1.00 27.30 81 GLU F CA 1
ATOM 4103 C C . GLU F 1 100 ? -9.619 46.155 31.897 1.00 20.63 81 GLU F C 1
ATOM 4104 O O . GLU F 1 100 ? -8.800 46.721 32.642 1.00 29.26 81 GLU F O 1
ATOM 4110 N N . VAL F 1 101 ? -9.848 44.846 31.952 1.00 18.95 82 VAL F N 1
ATOM 4111 C CA . VAL F 1 101 ? -9.102 44.037 32.910 1.00 19.28 82 VAL F CA 1
ATOM 4112 C C . VAL F 1 101 ? -7.605 44.121 32.630 1.00 19.26 82 VAL F C 1
ATOM 4113 O O . VAL F 1 101 ? -6.783 44.216 33.554 1.00 18.20 82 VAL F O 1
ATOM 4117 N N . LYS F 1 102 ? -7.229 44.078 31.351 1.00 17.51 83 LYS F N 1
ATOM 4118 C CA . LYS F 1 102 ? -5.827 44.258 30.973 1.00 20.42 83 LYS F CA 1
ATOM 4119 C C . LYS F 1 102 ? -5.279 45.578 31.519 1.00 18.50 83 LYS F C 1
ATOM 4120 O O . LYS F 1 102 ? -4.139 45.645 31.991 1.00 18.04 83 LYS F O 1
ATOM 4126 N N . LYS F 1 103 ? -6.080 46.636 31.450 1.00 17.44 84 LYS F N 1
ATOM 4127 C CA . LYS F 1 103 ? -5.627 47.946 31.893 1.00 20.60 84 LYS F CA 1
ATOM 4128 C C . LYS F 1 103 ? -5.314 47.945 33.396 1.00 20.88 84 LYS F C 1
ATOM 4129 O O . LYS F 1 103 ? -4.277 48.475 33.836 1.00 21.65 84 LYS F O 1
ATOM 4135 N N . LYS F 1 104 ? -6.217 47.356 34.197 1.00 19.42 85 LYS F N 1
ATOM 4136 C CA . LYS F 1 104 ? -5.956 47.217 35.636 1.00 15.80 85 LYS F CA 1
ATOM 4137 C C . LYS F 1 104 ? -4.723 46.358 35.887 1.00 19.95 85 LYS F C 1
ATOM 4138 O O . LYS F 1 104 ? -3.965 46.595 36.837 1.00 22.67 85 LYS F O 1
ATOM 4144 N N . ALA F 1 105 ? -4.517 45.331 35.067 1.00 19.69 86 ALA F N 1
ATOM 4145 C CA . ALA F 1 105 ? -3.326 44.517 35.286 1.00 19.34 86 ALA F CA 1
ATOM 4146 C C . ALA F 1 105 ? -2.066 45.330 35.026 1.00 16.71 86 ALA F C 1
ATOM 4147 O O . ALA F 1 105 ? -1.072 45.183 35.744 1.00 21.56 86 ALA F O 1
ATOM 4149 N N . GLU F 1 106 ? -2.081 46.175 33.997 1.00 17.60 87 GLU F N 1
ATOM 4150 C CA . GLU F 1 106 ? -0.879 46.942 33.658 1.00 18.91 87 GLU F CA 1
ATOM 4151 C C . GLU F 1 106 ? -0.546 47.916 34.773 1.00 21.21 87 GLU F C 1
ATOM 4152 O O . GLU F 1 106 ? 0.625 48.079 35.133 1.00 18.93 87 GLU F O 1
ATOM 4158 N N . GLU F 1 107 ? -1.577 48.543 35.344 1.00 22.32 88 GLU F N 1
ATOM 4159 C CA . GLU F 1 107 ? -1.371 49.416 36.506 1.00 27.63 88 GLU F CA 1
ATOM 4160 C C . GLU F 1 107 ? -0.733 48.664 37.679 1.00 31.53 88 GLU F C 1
ATOM 4161 O O . GLU F 1 107 ? 0.305 49.091 38.220 1.00 28.64 88 GLU F O 1
ATOM 4167 N N . ALA F 1 108 ? -1.348 47.548 38.107 1.00 23.24 89 ALA F N 1
ATOM 4168 C CA . ALA F 1 108 ? -0.797 46.849 39.272 1.00 24.75 89 ALA F CA 1
ATOM 4169 C C . ALA F 1 108 ? 0.622 46.370 39.005 1.00 25.91 89 ALA F C 1
ATOM 4170 O O . ALA F 1 108 ? 1.495 46.459 39.881 1.00 27.18 89 ALA F O 1
ATOM 4172 N N . LEU F 1 109 ? 0.869 45.853 37.800 1.00 22.10 90 LEU F N 1
ATOM 4173 C CA . LEU F 1 109 ? 2.226 45.519 37.377 1.00 28.19 90 LEU F CA 1
ATOM 4174 C C . LEU F 1 109 ? 3.174 46.686 37.615 1.00 25.62 90 LEU F C 1
ATOM 4175 O O . LEU F 1 109 ? 4.273 46.516 38.172 1.00 20.37 90 LEU F O 1
ATOM 4180 N N . SER F 1 110 ? 2.769 47.884 37.177 1.00 22.15 91 SER F N 1
ATOM 4181 C CA . SER F 1 110 ? 3.711 48.988 37.227 1.00 26.25 91 SER F CA 1
ATOM 4182 C C . SER F 1 110 ? 4.028 49.349 38.670 1.00 31.28 91 SER F C 1
ATOM 4183 O O . SER F 1 110 ? 5.137 49.809 38.968 1.00 30.94 91 SER F O 1
ATOM 4186 N N . ARG F 1 111 ? 3.100 49.081 39.587 1.00 29.05 92 ARG F N 1
ATOM 4187 C CA . ARG F 1 111 ? 3.420 49.344 40.986 1.00 34.24 92 ARG F CA 1
ATOM 4188 C C . ARG F 1 111 ? 4.268 48.244 41.629 1.00 34.57 92 ARG F C 1
ATOM 4189 O O . ARG F 1 111 ? 4.944 48.504 42.627 1.00 36.13 92 ARG F O 1
ATOM 4197 N N . LEU F 1 112 ? 4.286 47.046 41.064 1.00 29.92 93 LEU F N 1
ATOM 4198 C CA . LEU F 1 112 ? 5.011 45.921 41.642 1.00 33.70 93 LEU F CA 1
ATOM 4199 C C . LEU F 1 112 ? 6.493 45.960 41.269 1.00 39.48 93 LEU F C 1
ATOM 4200 O O . LEU F 1 112 ? 7.197 44.94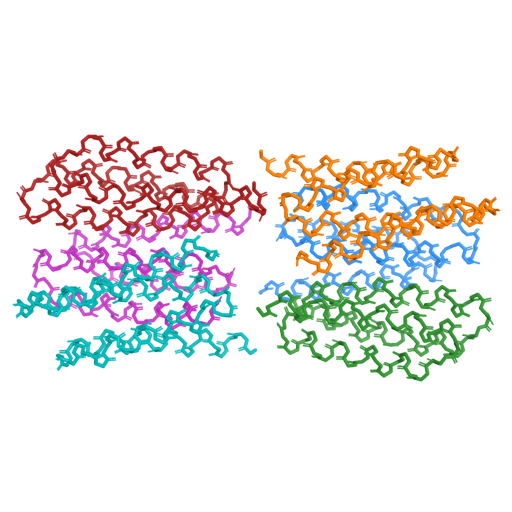4 41.352 1.00 35.49 93 LEU F O 1
#

Solvent-accessible surface area: 25596 Å² total; per-residue (Å²): 120,73,108,125,67,23,51,78,2,10,95,51,0,32,95,0,18,76,22,3,110,104,49,106,8,92,84,0,25,107,26,0,66,111,0,21,90,43,0,68,127,83,47,28,23,35,9,0,10,7,0,0,16,10,0,14,17,0,15,51,28,3,114,137,140,61,48,96,112,1,1,91,73,0,69,110,3,21,122,100,0,3,75,11,5,12,182,61,122,34,108,115,47,25,67,62,1,11,98,43,0,45,73,0,14,98,21,0,88,118,43,116,11,80,74,0,26,106,28,0,58,98,0,19,99,56,0,65,124,20,28,42,26,47,8,0,9,6,0,0,13,7,1,12,15,0,18,58,35,1,93,143,85,64,51,107,116,0,3,98,50,0,74,93,3,32,89,111,0,3,82,13,4,9,166,44,128,59,75,140,59,22,75,76,2,11,133,64,1,37,81,0,12,69,7,4,99,105,55,96,14,101,75,0,27,65,17,0,63,111,0,16,102,53,0,47,119,93,47,43,22,37,9,0,8,8,0,0,19,6,0,11,17,0,13,52,35,4,107,131,155,59,58,145,116,2,8,132,73,0,74,88,2,15,83,103,0,3,62,16,6,7,139,60,46,43,21,118,90,18,70,146,59,28,40,51,2,11,131,49,1,47,78,0,8,68,16,2,86,88,47,105,10,87,99,1,15,109,36,0,48,88,0,18,92,28,0,51,144,54,44,46,55,57,11,0,13,8,0,0,9,9,1,7,16,0,13,46,22,3,91,122,142,52,43,125,95,1,15,133,60,0,73,77,0,16,135,106,0,3,77,14,6,4,172,34,141,114,46,68,118,50,21,102,64,2,9,138,34,0,42,84,0,22,73,12,2,100,71,53,105,12,91,97,0,18,92,24,0,62,87,0,19,101,46,0,60,156,92,53,29,27,41,8,0,7,7,0,0,10,8,0,11,20,0,12,31,37,2,76,111,151,57,51,108,114,2,3,87,68,0,66,92,4,17,89,98,0,1,66,16,9,8,133,63,140,83,126,124,43,45,59,64,2,11,129,53,0,26,74,0,12,74,13,3,121,100,49,96,20,95,92,0,24,107,21,0,58,102,0,18,105,65,0,57,143,56,43,50,62,40,10,0,18,7,0,0,9,4,1,12,21,0,17,46,36,5,102,116,176,58,47,108,77,4,10,111,96,0,63,84,3,28,102,105,0,4,63,14,11,2,151,43